Protein AF-A0A1A8FI52-F1 (afdb_monomer_lite)

Radius of gyration: 63.12 Å; chains: 1; bounding box: 153×65×191 Å

InterPro domains:
  IPR060109 CLIP1/2, coiled-coil domain [PF27241] (362-518)

Sequence (552 aa):
QTTVEEQSRIVQLEEELSLRRAETEELQAQLRRADASSQPAGGAAQPETLLLREQLLSAGRELHQESSELKEQHESALASSRQEISSLRAVVEKQNLEISEMKQRVQQATKENVEMMDSWKAKFDSLVSDHQRSLEELKASLSRDPAASQGQEQDAQELRTTLESLKMEHQLEVENLKAKHKIEAAILTKEREDLRARLQEVGDQAAVGSQAWRSEAEAQSSKAALNEASQKLQKAEVRLAEMEKLQTEKDKTTAELQDRLELSEKKMTDYRALQKAQAESQEEIQKLEEKLRVTANQLQAVRSDRYTSRDANMIEDNEISDDKRKLKQNIEETMEKLLKREKEVSTLTSQVEALKSQVGALESKVHAGEKKAEVLAKEKMRVEAELESMTRKSHDASGQLVSISQELLRKERSLNELRVLLLESQRHSRDMEKDLSREVHKAEWKVKEQKLQDDIKTLREKVLLLGRERSSPDHRRYSMLDPSALDSEVTRLRQRLLGTEEALRNALEHNQEVDQLVQAMRKRPDKSQVLGANSANGIHHQESDSTRDEQH

pLDDT: mean 83.19, std 16.87, range [32.09, 97.56]

Foldseek 3Di:
DDDPVVVVVVVVVVVVVVVVVVVVVVVVVVVVVVVVPDDDDDDDCVVVVVVVVVVVVVVVVVVVVVVVVVVVVVVVVVVVVVVVVVVVVVVVVVVVVVVVVVVVVVVVVVVVVVVVVVVVVVVVVVVVVVVVVVVVVVVVVVVDDPPDPDCCVVVVVVVVVVVVVVVVVVVVVVVVVVVVVVVVVVVVVVVVVVVVVVVVVVVVVVVVVVVVVVVVLVVPDDVVSVVVVVVVVVVVVVVVVVVVVVVVVVVVVVVVVVVVVVVVVVVVVVVVVVVVVVVVVVVVVVVVVVVVVVVVVVVVVVVVVVVVDDDDDDDDPPVCVVVVVVVVVVVVVVVVVVVVVVVVVVVVVVVVVVVVVVVVVVVVVVVVVVVVVVVVVVVVVVVVVVVVVVVVVVVVVVVVVVVVVVVVVVVVVVVVVVVVVVVVVVVVVVVVVVVVVVVVVVVVLVVVLVVLVVLLVVLVVVLVVLVVCLVDPVSVVPPPDDNVVSVVVSVVSVVVSVVSVVVSVVSVVVVVVVVVVVVVCVVDPPDDDDDDDDDDDDDDDDDDDDDDDDDD

Structure (mmCIF, N/CA/C/O backbone):
data_AF-A0A1A8FI52-F1
#
_entry.id   AF-A0A1A8FI52-F1
#
loop_
_atom_site.group_PDB
_atom_site.id
_atom_site.type_symbol
_atom_site.label_atom_id
_atom_site.label_alt_id
_atom_site.label_comp_id
_atom_site.label_asym_id
_atom_site.label_entity_id
_atom_site.label_seq_id
_atom_site.pdbx_PDB_ins_code
_atom_site.Cartn_x
_atom_site.Cartn_y
_atom_site.Cartn_z
_atom_site.occupancy
_atom_site.B_iso_or_equiv
_atom_site.auth_seq_id
_atom_site.auth_comp_id
_atom_site.auth_asym_id
_atom_site.auth_atom_id
_atom_site.pdbx_PDB_model_num
ATOM 1 N N . GLN A 1 1 ? 9.631 -21.819 -16.705 1.00 45.16 1 GLN A N 1
ATOM 2 C CA . GLN A 1 1 ? 9.738 -23.248 -17.077 1.00 45.16 1 GLN A CA 1
ATOM 3 C C . GLN A 1 1 ? 8.656 -23.527 -18.103 1.00 45.16 1 GLN A C 1
ATOM 5 O O . GLN A 1 1 ? 7.492 -23.445 -17.737 1.00 45.16 1 GLN A O 1
ATOM 10 N N . THR A 1 2 ? 9.014 -23.748 -19.369 1.00 54.97 2 THR A N 1
ATOM 11 C 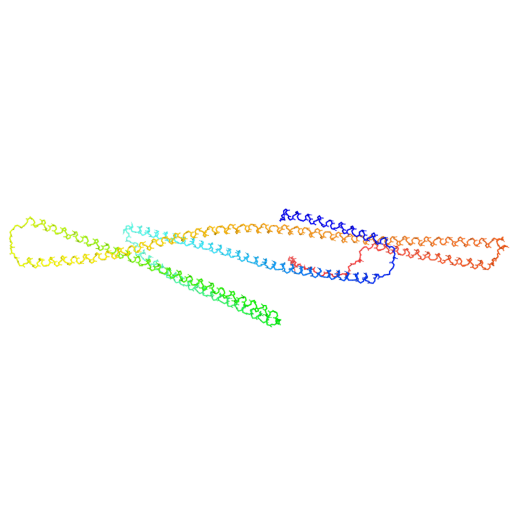CA . THR A 1 2 ? 8.042 -24.202 -20.372 1.00 54.97 2 THR A CA 1
ATOM 12 C C . THR A 1 2 ? 7.746 -25.676 -20.135 1.00 54.97 2 THR A C 1
ATOM 14 O O . THR A 1 2 ? 8.634 -26.440 -19.747 1.00 54.97 2 THR A O 1
ATOM 17 N N . THR A 1 3 ? 6.480 -26.054 -20.256 1.00 70.88 3 THR A N 1
ATOM 18 C CA . THR A 1 3 ? 6.037 -27.426 -19.985 1.00 70.88 3 THR A CA 1
ATOM 19 C C . THR A 1 3 ? 6.633 -28.386 -21.022 1.00 70.88 3 THR A C 1
ATOM 21 O O . THR A 1 3 ? 6.975 -27.982 -22.132 1.00 70.88 3 THR A O 1
ATOM 24 N N . VAL A 1 4 ? 6.790 -29.670 -20.677 1.00 77.12 4 VAL A N 1
ATOM 25 C CA . VAL A 1 4 ? 7.332 -30.695 -21.600 1.00 77.12 4 VAL A CA 1
ATOM 26 C C . VAL A 1 4 ? 6.538 -30.734 -22.918 1.00 77.12 4 VAL A C 1
ATOM 28 O O . VAL A 1 4 ? 7.106 -30.957 -23.984 1.00 77.12 4 VAL A O 1
ATOM 31 N N . GLU A 1 5 ? 5.242 -30.423 -22.858 1.00 75.38 5 GLU A N 1
ATOM 32 C CA . GLU A 1 5 ? 4.359 -30.295 -24.020 1.00 75.38 5 GLU A CA 1
ATOM 33 C C . GLU A 1 5 ? 4.716 -29.094 -24.914 1.00 75.38 5 GLU A C 1
ATOM 35 O O . GLU A 1 5 ? 4.733 -29.220 -26.137 1.00 75.38 5 GLU A O 1
ATOM 40 N N . GLU A 1 6 ? 5.074 -27.945 -24.334 1.00 74.81 6 GLU A N 1
ATOM 41 C CA . GLU A 1 6 ? 5.525 -26.767 -25.089 1.00 74.81 6 GLU A CA 1
ATOM 42 C C . GLU A 1 6 ? 6.878 -27.008 -25.757 1.00 74.81 6 GLU A C 1
ATOM 44 O O . GLU A 1 6 ? 7.073 -26.613 -26.904 1.00 74.81 6 GLU A O 1
ATOM 49 N N . GLN A 1 7 ? 7.797 -27.703 -25.083 1.00 81.12 7 GLN A N 1
ATOM 50 C CA . GLN A 1 7 ? 9.075 -28.092 -25.683 1.00 81.12 7 GLN A CA 1
ATOM 51 C C . GLN A 1 7 ? 8.872 -29.076 -26.841 1.00 81.12 7 GLN A C 1
ATOM 53 O O . GLN A 1 7 ? 9.459 -28.891 -27.905 1.00 81.12 7 GLN A O 1
ATOM 58 N N . SER A 1 8 ? 7.981 -30.061 -26.682 1.00 84.81 8 SER A N 1
ATOM 59 C CA . SER A 1 8 ? 7.629 -30.990 -27.762 1.00 84.81 8 SER A CA 1
ATOM 60 C C . SER A 1 8 ? 6.998 -30.271 -28.957 1.00 84.81 8 SER A C 1
ATOM 62 O O . SER A 1 8 ? 7.269 -30.630 -30.100 1.00 84.81 8 SER A O 1
ATOM 64 N N . ARG A 1 9 ? 6.174 -29.246 -28.713 1.00 89.19 9 ARG A N 1
ATOM 65 C CA . ARG A 1 9 ? 5.540 -28.466 -29.781 1.00 89.19 9 ARG A CA 1
ATOM 66 C C . ARG A 1 9 ? 6.524 -27.548 -30.503 1.00 89.19 9 ARG A C 1
ATOM 68 O O . ARG A 1 9 ? 6.397 -27.367 -31.708 1.00 89.19 9 ARG A O 1
ATOM 75 N N . ILE A 1 10 ? 7.507 -26.995 -29.794 1.00 87.12 10 ILE A N 1
ATOM 76 C CA . ILE A 1 10 ? 8.584 -26.206 -30.409 1.00 87.12 10 ILE A CA 1
ATOM 77 C C . ILE A 1 10 ? 9.415 -27.090 -31.342 1.00 87.12 10 ILE A C 1
ATOM 79 O O . ILE A 1 10 ? 9.614 -26.711 -32.489 1.00 87.12 10 ILE A O 1
ATOM 83 N N . VAL A 1 11 ? 9.804 -28.290 -30.902 1.00 89.94 11 VAL A N 1
ATOM 84 C CA . VAL A 1 11 ? 10.574 -29.231 -31.737 1.00 89.94 11 VAL A CA 1
ATOM 85 C C . VAL A 1 11 ? 9.791 -29.648 -32.987 1.00 89.94 11 VAL A C 1
ATOM 87 O O . VAL A 1 11 ? 10.341 -29.641 -34.083 1.00 89.94 11 VAL A O 1
ATOM 90 N N . GLN A 1 12 ? 8.488 -29.921 -32.863 1.00 89.44 12 GLN A N 1
ATOM 91 C CA . GLN A 1 12 ? 7.631 -30.225 -34.020 1.00 89.44 12 GLN A CA 1
ATOM 92 C C . GLN A 1 12 ? 7.558 -29.060 -35.015 1.00 89.44 12 GLN A C 1
ATOM 94 O O . GLN A 1 12 ? 7.657 -29.265 -36.221 1.00 89.44 12 GLN A O 1
ATOM 99 N N . LEU A 1 13 ? 7.432 -27.825 -34.522 1.00 90.88 13 LEU A N 1
ATOM 100 C CA . LEU A 1 13 ? 7.428 -26.637 -35.377 1.00 90.88 13 LEU A CA 1
ATOM 101 C C . LEU A 1 13 ? 8.795 -26.393 -36.031 1.00 90.88 13 LEU A C 1
ATOM 103 O O . LEU A 1 13 ? 8.855 -25.931 -37.167 1.00 90.88 13 LEU A O 1
ATOM 107 N N . GLU A 1 14 ? 9.895 -26.710 -35.351 1.00 88.38 14 GLU A N 1
ATOM 108 C CA . GLU A 1 14 ? 11.244 -26.639 -35.920 1.00 88.38 14 GLU A CA 1
ATOM 109 C C . GLU A 1 14 ? 11.448 -27.674 -37.037 1.00 88.38 14 GLU A C 1
ATOM 111 O O . GLU A 1 14 ? 11.999 -27.334 -38.089 1.00 88.38 14 GLU A O 1
ATOM 116 N N . GLU A 1 15 ? 10.941 -28.897 -36.861 1.00 92.44 15 GLU A N 1
ATOM 117 C CA . GLU A 1 15 ? 10.934 -29.935 -37.898 1.00 92.44 15 GLU A CA 1
ATOM 118 C C . GLU A 1 15 ? 10.081 -29.516 -39.104 1.00 92.44 15 GLU A C 1
ATOM 120 O O . GLU A 1 15 ? 10.562 -29.555 -40.239 1.00 92.44 15 GLU A O 1
ATOM 125 N N . GLU A 1 16 ? 8.862 -29.016 -38.881 1.00 92.19 16 GLU A N 1
ATOM 126 C CA . GLU A 1 16 ? 7.995 -28.502 -39.949 1.00 92.19 16 GLU A CA 1
ATOM 127 C C . GLU A 1 16 ? 8.641 -27.327 -40.700 1.00 92.19 16 GLU A C 1
ATOM 129 O O . GLU A 1 16 ? 8.614 -27.284 -41.932 1.00 92.19 16 GLU A O 1
ATOM 134 N N . LEU A 1 17 ? 9.283 -26.392 -39.991 1.00 92.31 17 LEU A N 1
ATOM 135 C CA . LEU A 1 17 ? 10.012 -25.284 -40.611 1.00 92.31 17 LEU A CA 1
ATOM 136 C C . LEU A 1 17 ? 11.218 -25.768 -41.421 1.00 92.31 17 LEU A C 1
ATOM 138 O O . LEU A 1 17 ? 11.514 -25.190 -42.468 1.00 92.31 17 LEU A O 1
ATOM 142 N N . SER A 1 18 ? 11.911 -26.814 -40.968 1.00 89.88 18 SER A N 1
ATOM 143 C CA . SER A 1 18 ? 13.028 -27.405 -41.711 1.00 89.88 18 SER A CA 1
ATOM 144 C C . SER A 1 18 ? 12.562 -28.059 -43.016 1.00 89.88 18 SER A C 1
ATOM 146 O O . SER A 1 18 ? 13.169 -27.828 -44.063 1.00 89.88 18 SER A O 1
ATOM 148 N N . LEU A 1 19 ? 11.427 -28.766 -42.985 1.00 90.19 19 LEU A N 1
ATOM 149 C CA . LEU A 1 19 ? 10.806 -29.371 -44.164 1.00 90.19 19 LEU A CA 1
ATOM 150 C C . LEU A 1 19 ? 10.337 -28.302 -45.150 1.00 90.19 19 LEU A C 1
ATOM 152 O O . LEU A 1 19 ? 10.651 -28.379 -46.335 1.00 90.19 19 LEU A O 1
ATOM 156 N N . ARG A 1 20 ? 9.674 -27.246 -44.662 1.00 87.56 20 ARG A N 1
ATOM 157 C CA . ARG A 1 20 ? 9.255 -26.122 -45.511 1.00 87.56 20 ARG A CA 1
ATOM 158 C C . ARG A 1 20 ? 10.441 -25.396 -46.140 1.00 87.56 20 ARG A C 1
ATOM 160 O O . ARG A 1 20 ? 10.350 -24.997 -47.296 1.00 87.56 20 ARG A O 1
ATOM 167 N N . ARG A 1 21 ? 11.565 -25.248 -45.427 1.00 88.88 21 ARG A N 1
ATOM 168 C CA . ARG A 1 21 ? 12.801 -24.696 -46.009 1.00 88.88 21 ARG A CA 1
ATOM 169 C C . ARG A 1 21 ? 13.343 -25.594 -47.120 1.00 88.88 21 ARG A C 1
ATOM 171 O O . ARG A 1 21 ? 13.610 -25.083 -48.205 1.00 88.88 21 ARG A O 1
ATOM 178 N N . ALA A 1 22 ? 13.420 -26.904 -46.894 1.00 86.12 22 ALA A N 1
ATOM 179 C CA . ALA A 1 22 ? 13.872 -27.857 -47.906 1.00 86.12 22 ALA A CA 1
ATOM 180 C C . ALA A 1 22 ? 12.975 -27.846 -49.160 1.00 86.12 22 ALA A C 1
ATOM 182 O O . ALA A 1 22 ? 13.484 -27.762 -50.274 1.00 86.12 22 ALA A O 1
ATOM 183 N N . GLU A 1 23 ? 11.649 -27.819 -48.993 1.00 89.06 23 GLU A N 1
ATOM 184 C CA . GLU A 1 23 ? 10.700 -27.683 -50.107 1.00 89.06 23 GLU A CA 1
ATOM 185 C C . GLU A 1 23 ? 10.898 -26.366 -50.868 1.00 89.06 23 GLU A C 1
ATOM 187 O O . GLU A 1 23 ? 10.884 -26.349 -52.098 1.00 89.06 23 GLU A O 1
ATOM 192 N N . THR A 1 24 ? 11.125 -25.249 -50.167 1.00 85.31 24 THR A N 1
ATOM 193 C CA . THR A 1 24 ? 11.395 -23.969 -50.841 1.00 85.31 24 THR A CA 1
ATOM 194 C C . THR A 1 24 ? 12.722 -23.969 -51.594 1.00 85.31 24 THR A C 1
ATOM 196 O O . THR A 1 24 ? 12.794 -23.402 -52.683 1.00 85.31 24 THR A O 1
ATOM 199 N N . GLU A 1 25 ? 13.760 -24.620 -51.067 1.00 87.81 25 GLU A N 1
ATOM 200 C CA . GLU A 1 25 ? 15.042 -24.783 -51.756 1.00 87.81 25 GLU A CA 1
ATOM 201 C C . GLU A 1 25 ? 14.901 -25.677 -52.992 1.00 87.81 25 GLU A C 1
ATOM 203 O O . GLU A 1 25 ? 15.452 -25.355 -54.049 1.00 87.81 25 GLU A O 1
ATOM 208 N N . GLU A 1 26 ? 14.107 -26.745 -52.904 1.00 85.94 26 GLU A N 1
ATOM 209 C CA . GLU A 1 26 ? 13.814 -27.631 -54.028 1.00 85.94 26 GLU A CA 1
ATOM 210 C C . GLU A 1 26 ? 13.006 -26.916 -55.117 1.00 85.94 26 GLU A C 1
ATOM 212 O O . GLU A 1 26 ? 13.385 -26.957 -56.289 1.00 85.94 26 GLU A O 1
ATOM 217 N N . LEU A 1 27 ? 11.953 -26.181 -54.749 1.00 83.62 27 LEU A N 1
ATOM 218 C CA . LEU A 1 27 ? 11.167 -25.373 -55.686 1.00 83.62 27 LEU A CA 1
ATOM 219 C C . LEU A 1 27 ? 12.018 -24.275 -56.334 1.00 83.62 27 LEU A C 1
ATOM 221 O O . LEU A 1 27 ? 11.924 -24.049 -57.540 1.00 83.62 27 LEU A O 1
ATOM 225 N N . GLN A 1 28 ? 12.911 -23.630 -55.577 1.00 78.88 28 GLN A N 1
ATOM 226 C CA . GLN A 1 28 ? 13.869 -22.677 -56.139 1.00 78.88 28 GLN A CA 1
ATOM 227 C C . GLN A 1 28 ? 14.883 -23.348 -57.076 1.00 78.88 28 GLN A C 1
ATOM 229 O O . GLN A 1 28 ? 15.278 -22.751 -58.079 1.00 78.88 28 GLN A O 1
ATOM 234 N N . ALA A 1 29 ? 15.324 -24.573 -56.787 1.00 77.44 29 ALA A N 1
ATOM 235 C CA . ALA A 1 29 ? 16.213 -25.333 -57.664 1.00 77.44 29 ALA A CA 1
ATOM 236 C C . ALA A 1 29 ? 15.502 -25.780 -58.953 1.00 77.44 29 ALA A C 1
ATOM 238 O O . ALA A 1 29 ? 16.094 -25.722 -60.033 1.00 77.44 29 ALA A O 1
ATOM 239 N N . GLN A 1 30 ? 14.228 -26.171 -58.862 1.00 77.19 30 GLN A N 1
ATOM 240 C CA . GLN A 1 30 ? 13.380 -26.489 -60.011 1.00 77.19 30 GLN A CA 1
ATOM 241 C C . GLN A 1 30 ? 13.134 -25.251 -60.882 1.00 77.19 30 GLN A C 1
ATOM 243 O O . GLN A 1 30 ? 13.257 -25.346 -62.101 1.00 77.19 30 GLN A O 1
ATOM 248 N N . LEU A 1 31 ? 12.897 -24.083 -60.276 1.00 74.12 31 LEU A N 1
ATOM 249 C CA . LEU A 1 31 ? 12.749 -22.815 -60.995 1.00 74.12 31 LEU A CA 1
ATOM 250 C C . LEU A 1 31 ? 14.043 -22.431 -61.732 1.00 74.12 31 LEU A C 1
ATOM 252 O O . LEU A 1 31 ? 14.012 -22.148 -62.925 1.00 74.12 31 LEU A O 1
ATOM 256 N N . ARG A 1 32 ? 15.203 -22.548 -61.069 1.00 73.94 32 ARG A N 1
ATOM 257 C CA . ARG A 1 32 ? 16.519 -22.326 -61.701 1.00 73.94 32 ARG A CA 1
ATOM 258 C C . ARG A 1 32 ? 16.808 -23.313 -62.841 1.00 73.94 32 ARG A C 1
ATOM 260 O O . ARG A 1 32 ? 17.469 -22.947 -63.810 1.00 73.94 32 ARG A O 1
ATOM 267 N N . ARG A 1 33 ? 16.317 -24.559 -62.759 1.00 67.31 33 ARG A N 1
ATOM 268 C CA . ARG A 1 33 ? 16.389 -25.543 -63.859 1.00 67.31 33 ARG A CA 1
ATOM 269 C C . ARG A 1 33 ? 15.451 -25.199 -65.013 1.00 67.31 33 ARG A C 1
ATOM 271 O O . ARG A 1 33 ? 15.848 -25.360 -66.164 1.00 67.31 33 ARG A O 1
ATOM 278 N N . ALA A 1 34 ? 14.239 -24.732 -64.717 1.00 60.81 34 ALA A N 1
ATOM 279 C CA . ALA A 1 34 ? 13.278 -24.293 -65.723 1.00 60.81 34 ALA A CA 1
ATOM 280 C C . ALA A 1 34 ? 13.816 -23.079 -66.504 1.00 60.81 34 ALA A C 1
ATOM 282 O O . ALA A 1 34 ? 13.779 -23.086 -67.738 1.00 60.81 34 ALA A O 1
ATOM 283 N N . ASP A 1 35 ? 14.443 -22.127 -65.806 1.00 55.94 35 ASP A N 1
ATOM 284 C CA . ASP A 1 35 ? 15.126 -20.970 -66.401 1.00 55.94 35 ASP A CA 1
ATOM 285 C C . ASP A 1 35 ? 16.329 -21.375 -67.276 1.00 55.94 35 ASP A C 1
ATOM 287 O O . ASP A 1 35 ? 16.582 -20.754 -68.304 1.00 55.94 35 ASP A O 1
ATOM 291 N N . ALA A 1 36 ? 17.043 -22.456 -66.936 1.00 55.06 36 ALA A N 1
ATOM 292 C CA . ALA A 1 36 ? 18.155 -22.974 -67.744 1.00 55.06 36 ALA A CA 1
ATOM 293 C C . ALA A 1 36 ? 17.711 -23.798 -68.974 1.00 55.06 36 ALA A C 1
ATOM 295 O O . ALA A 1 36 ? 18.506 -24.007 -69.891 1.00 55.06 36 ALA A O 1
ATOM 296 N N . SER A 1 37 ? 16.463 -24.282 -69.002 1.00 49.31 37 SER A N 1
ATOM 297 C CA . SER A 1 37 ? 15.934 -25.165 -70.059 1.00 49.31 37 SER A CA 1
ATOM 298 C C . SER A 1 37 ? 15.102 -24.458 -71.138 1.00 49.31 37 SER A C 1
ATOM 300 O O . SER A 1 37 ? 14.711 -25.093 -72.117 1.00 49.31 37 SER A O 1
ATOM 302 N N . SER A 1 38 ? 14.843 -23.154 -71.004 1.00 45.44 38 SER A N 1
ATOM 303 C CA . SER A 1 38 ? 14.024 -22.399 -71.957 1.00 45.44 38 SER A CA 1
ATOM 304 C C . SER A 1 38 ? 14.880 -21.558 -72.918 1.00 45.44 38 SER A C 1
ATOM 306 O O . SER A 1 38 ? 15.369 -20.481 -72.590 1.00 45.44 38 SER A O 1
ATOM 308 N N . GLN A 1 39 ? 15.045 -22.037 -74.157 1.00 42.47 39 GLN A N 1
ATOM 309 C CA . GLN A 1 39 ? 15.306 -21.143 -75.293 1.00 42.47 39 GLN A CA 1
ATOM 310 C C . GLN A 1 39 ? 14.012 -20.394 -75.679 1.00 42.47 39 GLN A C 1
ATOM 312 O O . GLN A 1 39 ? 12.916 -20.925 -75.480 1.00 42.47 39 GLN A O 1
ATOM 317 N N . PRO A 1 40 ? 14.106 -19.164 -76.223 1.00 49.19 40 PRO A N 1
ATOM 318 C CA . PRO A 1 40 ? 12.978 -18.246 -76.295 1.00 49.19 40 PRO A CA 1
ATOM 319 C C . PRO A 1 40 ? 12.071 -18.573 -77.487 1.00 49.19 40 PRO A C 1
ATOM 321 O O . PRO A 1 40 ? 12.394 -18.270 -78.633 1.00 49.19 40 PRO A O 1
ATOM 324 N N . ALA A 1 41 ? 10.900 -19.147 -77.217 1.00 40.19 41 ALA A N 1
ATOM 325 C CA . ALA A 1 41 ? 9.777 -19.139 -78.150 1.00 40.19 41 ALA A CA 1
ATOM 326 C C . ALA A 1 41 ? 8.889 -17.924 -77.838 1.00 40.19 41 ALA A C 1
ATOM 328 O O . ALA A 1 41 ? 8.350 -17.789 -76.740 1.00 40.19 41 ALA A O 1
ATOM 329 N N . GLY A 1 42 ? 8.807 -16.992 -78.788 1.00 46.56 42 GLY A N 1
ATOM 330 C CA . GLY A 1 42 ? 8.100 -15.725 -78.639 1.00 46.56 42 GLY A CA 1
ATOM 331 C C . GLY A 1 42 ? 6.578 -15.812 -78.791 1.00 46.56 42 GLY A C 1
ATOM 332 O O . GLY A 1 42 ? 6.057 -16.651 -79.518 1.00 46.56 42 GLY A O 1
ATOM 333 N N . GLY A 1 43 ? 5.907 -14.834 -78.169 1.00 51.56 43 GLY A N 1
ATOM 334 C CA . GLY A 1 43 ? 4.794 -14.111 -78.796 1.00 51.56 43 GLY A CA 1
ATOM 335 C C . GLY A 1 43 ? 3.365 -14.557 -78.478 1.00 51.56 43 GLY A C 1
ATOM 336 O O . GLY A 1 43 ? 2.695 -15.048 -79.373 1.00 51.56 43 GLY A O 1
ATOM 337 N N . ALA A 1 44 ? 2.880 -14.302 -77.252 1.00 46.66 44 ALA A N 1
ATOM 338 C CA . ALA A 1 44 ? 1.475 -13.916 -76.978 1.00 46.66 44 ALA A CA 1
ATOM 339 C C . ALA A 1 44 ? 1.226 -13.544 -75.497 1.00 46.66 44 ALA A C 1
ATOM 341 O O . ALA A 1 44 ? 0.429 -12.659 -75.223 1.00 46.66 44 ALA A O 1
ATOM 342 N N . ALA A 1 45 ? 1.940 -14.156 -74.543 1.00 54.22 45 ALA A N 1
ATOM 343 C CA . ALA A 1 45 ? 1.660 -14.010 -73.102 1.00 54.22 45 ALA A CA 1
ATOM 344 C C . ALA A 1 45 ? 2.570 -13.015 -72.341 1.00 54.22 45 ALA A C 1
ATOM 346 O O . ALA A 1 45 ? 2.481 -12.897 -71.120 1.00 54.22 45 ALA A O 1
ATOM 347 N N . GLN A 1 46 ? 3.475 -12.304 -73.026 1.00 60.59 46 GLN A N 1
ATOM 348 C CA . GLN A 1 46 ? 4.468 -11.432 -72.375 1.00 60.59 46 GLN A CA 1
ATOM 349 C C . GLN A 1 46 ? 3.915 -10.175 -71.666 1.00 60.59 46 GLN A C 1
ATOM 351 O O . GLN A 1 46 ? 4.410 -9.869 -70.584 1.00 60.59 46 GLN A O 1
ATOM 356 N N . PRO A 1 47 ? 2.905 -9.441 -72.177 1.00 67.81 47 PRO A N 1
ATOM 357 C CA . PRO A 1 47 ? 2.404 -8.262 -71.463 1.00 67.81 47 PRO A CA 1
ATOM 358 C C . PRO A 1 47 ? 1.611 -8.632 -70.200 1.00 67.81 47 PRO A C 1
ATOM 360 O O . PRO A 1 47 ? 1.755 -7.971 -69.176 1.00 67.81 47 PRO A O 1
ATOM 363 N N . GLU A 1 48 ? 0.837 -9.722 -70.231 1.00 71.88 48 GLU A N 1
ATOM 364 C CA . GLU A 1 48 ? 0.114 -10.228 -69.055 1.00 71.88 48 GLU A CA 1
ATOM 365 C C . GLU A 1 48 ? 1.065 -10.787 -67.995 1.00 71.88 48 GLU A C 1
ATOM 367 O O . GLU A 1 48 ? 0.885 -10.523 -66.811 1.00 71.88 48 GLU A O 1
ATOM 372 N N . THR A 1 49 ? 2.125 -11.497 -68.394 1.00 76.38 49 THR A N 1
ATOM 373 C CA . THR A 1 49 ? 3.144 -11.966 -67.438 1.00 76.38 49 THR A CA 1
ATOM 374 C C . THR A 1 49 ? 3.936 -10.819 -66.812 1.00 76.38 49 THR A C 1
ATOM 376 O O . THR A 1 49 ? 4.289 -10.909 -65.637 1.00 76.38 49 THR A O 1
ATOM 379 N N . LEU A 1 50 ? 4.177 -9.720 -67.536 1.00 81.38 50 LEU A N 1
ATOM 380 C CA . LEU A 1 50 ? 4.779 -8.511 -66.966 1.00 81.38 50 LEU A CA 1
ATOM 381 C C . LEU A 1 50 ? 3.829 -7.790 -65.999 1.00 81.38 50 LEU A C 1
ATOM 383 O O . LEU A 1 50 ? 4.265 -7.434 -64.907 1.00 81.38 50 LEU A O 1
ATOM 387 N N . LEU A 1 51 ? 2.543 -7.646 -66.341 1.00 85.31 51 LEU A N 1
ATOM 388 C CA . LEU A 1 51 ? 1.531 -7.058 -65.452 1.00 85.31 51 LEU A CA 1
ATOM 389 C C . LEU A 1 51 ? 1.320 -7.886 -64.180 1.00 85.31 51 LEU A C 1
ATOM 391 O O . LEU A 1 51 ? 1.296 -7.332 -63.087 1.00 85.31 51 LEU A O 1
ATOM 395 N N . LEU A 1 52 ? 1.229 -9.213 -64.295 1.00 86.06 52 LEU A N 1
ATOM 396 C CA . LEU A 1 52 ? 1.118 -10.110 -63.141 1.00 86.06 52 LEU A CA 1
ATOM 397 C C . LEU A 1 52 ? 2.376 -10.062 -62.266 1.00 86.06 52 LEU A C 1
ATOM 399 O O . LEU A 1 52 ? 2.284 -10.102 -61.040 1.00 86.06 52 LEU A O 1
ATOM 403 N N . ARG A 1 53 ? 3.560 -9.931 -62.877 1.00 82.31 53 ARG A N 1
ATOM 404 C CA . ARG A 1 53 ? 4.817 -9.745 -62.144 1.00 82.31 53 ARG A CA 1
ATOM 405 C C . ARG A 1 53 ? 4.861 -8.400 -61.425 1.00 82.31 53 ARG A C 1
ATOM 407 O O . ARG A 1 53 ? 5.320 -8.346 -60.289 1.00 82.31 53 ARG A O 1
ATOM 414 N N . GLU A 1 54 ? 4.382 -7.334 -62.054 1.00 85.38 54 GLU A N 1
ATOM 415 C CA . GLU A 1 54 ? 4.274 -6.014 -61.433 1.00 85.38 54 GLU A CA 1
ATOM 416 C C . GLU A 1 54 ? 3.260 -6.008 -60.278 1.00 85.38 54 GLU A C 1
ATOM 418 O O . GLU A 1 54 ? 3.579 -5.486 -59.211 1.00 85.38 54 GLU A O 1
ATOM 423 N N . GLN A 1 55 ? 2.111 -6.672 -60.440 1.00 91.25 55 GLN A N 1
ATOM 424 C CA . GLN A 1 55 ? 1.098 -6.856 -59.392 1.00 91.25 55 GLN A CA 1
ATOM 425 C C . GLN A 1 55 ? 1.609 -7.692 -58.212 1.00 91.25 55 GLN A C 1
ATOM 427 O O . GLN A 1 55 ? 1.352 -7.360 -57.058 1.00 91.25 55 GLN A O 1
ATOM 432 N N . LEU A 1 56 ? 2.377 -8.755 -58.463 1.00 89.69 56 LEU A N 1
ATOM 433 C CA . LEU A 1 56 ? 3.020 -9.527 -57.393 1.00 89.69 56 LEU A CA 1
ATOM 434 C C . LEU A 1 56 ? 4.067 -8.697 -56.645 1.00 89.69 56 LEU A C 1
ATOM 436 O O . LEU A 1 56 ? 4.195 -8.814 -55.428 1.00 89.69 56 LEU A O 1
ATOM 440 N N . LEU A 1 57 ? 4.807 -7.838 -57.351 1.00 89.19 57 LEU A N 1
ATOM 441 C CA . LEU A 1 57 ? 5.763 -6.928 -56.724 1.00 89.19 57 LEU A CA 1
ATOM 442 C C . LEU A 1 57 ? 5.067 -5.815 -55.930 1.00 89.19 57 LEU A C 1
ATOM 444 O O . LEU A 1 57 ? 5.582 -5.440 -54.880 1.00 89.19 57 LEU A O 1
ATOM 448 N N . SER A 1 58 ? 3.927 -5.284 -56.388 1.00 87.62 58 SER A N 1
ATOM 449 C CA . SER A 1 58 ? 3.151 -4.301 -55.619 1.00 87.62 58 SER A CA 1
ATOM 450 C C . SER A 1 58 ? 2.523 -4.931 -54.382 1.00 87.62 58 SER A C 1
ATOM 452 O O . SER A 1 58 ? 2.733 -4.408 -53.294 1.00 87.62 58 SER A O 1
ATOM 454 N N . ALA A 1 59 ? 1.896 -6.103 -54.513 1.00 87.69 59 ALA A N 1
ATOM 455 C CA . ALA A 1 59 ? 1.365 -6.857 -53.378 1.00 87.69 59 ALA A CA 1
ATOM 456 C C . ALA A 1 59 ? 2.474 -7.246 -52.382 1.00 87.69 59 ALA A C 1
ATOM 458 O O . ALA A 1 59 ? 2.285 -7.174 -51.173 1.00 87.69 59 ALA A O 1
ATOM 459 N N . GLY A 1 60 ? 3.670 -7.598 -52.869 1.00 87.25 60 GLY A N 1
ATOM 460 C CA . GLY A 1 60 ? 4.833 -7.855 -52.016 1.00 87.25 60 GLY A CA 1
ATOM 461 C C . GLY A 1 60 ? 5.322 -6.612 -51.262 1.00 87.25 60 GLY A C 1
ATOM 462 O O . GLY A 1 60 ? 5.734 -6.726 -50.109 1.00 87.25 60 GLY A O 1
ATOM 463 N N . ARG A 1 61 ? 5.257 -5.423 -51.880 1.00 90.69 61 ARG A N 1
ATOM 464 C CA . ARG A 1 61 ? 5.567 -4.146 -51.213 1.00 90.69 61 ARG A CA 1
ATOM 465 C C . ARG A 1 61 ? 4.509 -3.776 -50.177 1.00 90.69 61 ARG A C 1
ATOM 467 O O . ARG A 1 61 ? 4.887 -3.376 -49.084 1.00 90.69 61 ARG A O 1
ATOM 474 N N . GLU A 1 62 ? 3.230 -3.954 -50.497 1.00 92.56 62 GLU A N 1
ATOM 475 C CA . GLU A 1 62 ? 2.106 -3.711 -49.584 1.00 92.56 62 GLU A CA 1
ATOM 476 C C . GLU A 1 62 ? 2.181 -4.636 -48.366 1.00 92.56 62 GLU A C 1
ATOM 478 O O . GLU A 1 62 ? 2.216 -4.146 -47.246 1.00 92.56 62 GLU A O 1
ATOM 483 N N . LEU A 1 63 ? 2.368 -5.947 -48.554 1.00 92.69 63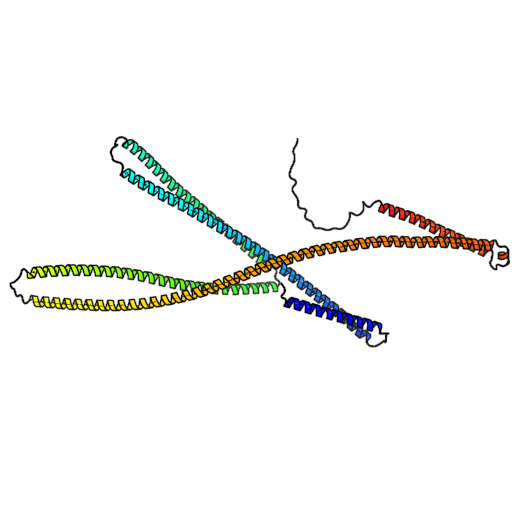 LEU A N 1
ATOM 484 C CA . LEU A 1 63 ? 2.556 -6.891 -47.443 1.00 92.69 63 LEU A CA 1
ATOM 485 C C . LEU A 1 63 ? 3.795 -6.572 -46.596 1.00 92.69 63 LEU A C 1
ATOM 487 O O . LEU A 1 63 ? 3.791 -6.762 -45.379 1.00 92.69 63 LEU A O 1
ATOM 491 N N . HIS A 1 64 ? 4.879 -6.100 -47.218 1.00 88.56 64 HIS A N 1
ATOM 492 C CA . HIS A 1 64 ? 6.066 -5.673 -46.480 1.00 88.56 64 HIS A CA 1
ATOM 493 C C . HIS A 1 64 ? 5.800 -4.408 -45.659 1.00 88.56 64 HIS A C 1
ATOM 495 O O . HIS A 1 64 ? 6.237 -4.323 -44.510 1.00 88.56 64 HIS A O 1
ATOM 501 N N . GLN A 1 65 ? 5.062 -3.455 -46.228 1.00 94.00 65 GLN A N 1
ATOM 502 C CA . GLN A 1 65 ? 4.657 -2.228 -45.560 1.00 94.00 65 GLN A CA 1
ATOM 503 C C . GLN A 1 65 ? 3.690 -2.518 -44.405 1.00 94.00 65 GLN A C 1
ATOM 505 O O . GLN A 1 65 ? 3.973 -2.117 -43.282 1.00 94.00 65 GLN A O 1
ATOM 510 N N . GLU A 1 66 ? 2.643 -3.312 -44.629 1.00 92.75 66 GLU A N 1
ATOM 511 C CA . GLU A 1 66 ? 1.718 -3.778 -43.589 1.00 92.75 66 GLU A CA 1
ATOM 512 C C . GLU A 1 66 ? 2.459 -4.541 -42.482 1.00 92.75 66 GLU A C 1
ATOM 514 O O . GLU A 1 66 ? 2.220 -4.325 -41.295 1.00 92.75 66 GLU A O 1
ATOM 519 N N . SER A 1 67 ? 3.424 -5.397 -42.841 1.00 87.19 67 SER A N 1
ATOM 520 C CA . SER A 1 67 ? 4.262 -6.084 -41.854 1.00 87.19 67 SER A CA 1
ATOM 521 C C . SER A 1 67 ? 5.135 -5.116 -41.051 1.00 87.19 67 SER A C 1
ATOM 523 O O . SER A 1 67 ? 5.371 -5.373 -39.870 1.00 87.19 67 SER A O 1
ATOM 525 N N . SER A 1 68 ? 5.631 -4.038 -41.660 1.00 89.94 68 SER A N 1
ATOM 526 C CA . SER A 1 68 ? 6.401 -2.997 -40.973 1.00 89.94 68 SER A CA 1
ATOM 527 C C . SER A 1 68 ? 5.520 -2.184 -40.025 1.00 89.94 68 SER A C 1
ATOM 529 O O . SER A 1 68 ? 5.890 -1.991 -38.871 1.00 89.94 68 SER A O 1
ATOM 531 N N . GLU A 1 69 ? 4.340 -1.769 -40.481 1.00 94.56 69 GLU A N 1
ATOM 532 C CA . GLU A 1 69 ? 3.371 -1.007 -39.690 1.00 94.56 69 GLU A CA 1
ATOM 533 C C . GLU A 1 69 ? 2.867 -1.825 -38.492 1.00 94.56 69 GLU A C 1
ATOM 535 O O . GLU A 1 69 ? 2.839 -1.325 -37.369 1.00 94.56 69 GLU A O 1
ATOM 540 N N . LEU A 1 70 ? 2.560 -3.114 -38.683 1.00 92.06 70 LEU A N 1
ATOM 541 C CA . LEU A 1 70 ? 2.195 -4.013 -37.582 1.00 92.06 70 LEU A CA 1
ATOM 542 C C . LEU A 1 70 ? 3.341 -4.192 -36.581 1.00 92.06 70 LEU A C 1
ATOM 544 O O . LEU A 1 70 ? 3.104 -4.208 -35.374 1.00 92.06 70 LEU A O 1
ATOM 548 N N . LYS A 1 71 ? 4.590 -4.307 -37.049 1.00 92.44 71 LYS A N 1
ATOM 549 C CA . LYS A 1 71 ? 5.757 -4.382 -36.155 1.00 92.44 71 LYS A CA 1
ATOM 550 C C . LYS A 1 71 ? 5.905 -3.113 -35.324 1.00 92.44 71 LYS A C 1
ATOM 552 O O . LYS A 1 71 ? 6.058 -3.220 -34.114 1.00 92.44 71 LYS A O 1
ATOM 557 N N . GLU A 1 72 ? 5.791 -1.940 -35.936 1.00 94.62 72 GLU A N 1
ATOM 558 C CA . GLU A 1 72 ? 5.869 -0.654 -35.235 1.00 94.62 72 GLU A CA 1
ATOM 559 C C . GLU A 1 72 ? 4.717 -0.476 -34.227 1.00 94.62 72 GLU A C 1
ATOM 561 O O . GLU A 1 72 ? 4.924 -0.034 -33.093 1.00 94.62 72 GLU A O 1
ATOM 566 N N . GLN A 1 73 ? 3.501 -0.905 -34.580 1.00 93.69 73 GLN A N 1
ATOM 567 C CA . GLN A 1 73 ? 2.360 -0.931 -33.658 1.00 93.69 73 GLN A CA 1
ATOM 568 C C . GLN A 1 73 ? 2.600 -1.874 -32.470 1.00 93.69 73 GLN A C 1
ATOM 570 O O . GLN A 1 73 ? 2.322 -1.518 -31.325 1.00 93.69 73 GLN A O 1
ATOM 575 N N . HIS A 1 74 ? 3.158 -3.062 -32.705 1.00 88.12 74 HIS A N 1
ATOM 576 C CA . HIS A 1 74 ? 3.511 -3.980 -31.624 1.00 88.12 74 HIS A CA 1
ATOM 577 C C . HIS A 1 74 ? 4.655 -3.442 -30.754 1.00 88.12 74 HIS A C 1
ATOM 579 O O . HIS A 1 74 ? 4.593 -3.560 -29.532 1.00 88.12 74 HIS A O 1
ATOM 585 N N . GLU A 1 75 ? 5.676 -2.824 -31.345 1.00 93.25 75 GLU A N 1
ATOM 586 C CA . GLU A 1 75 ? 6.796 -2.223 -30.614 1.00 93.25 75 GLU A CA 1
ATOM 587 C C . GLU A 1 75 ? 6.350 -1.035 -29.755 1.00 93.25 75 GLU A C 1
ATOM 589 O O . GLU A 1 75 ? 6.726 -0.952 -28.584 1.00 93.25 75 GLU A O 1
ATOM 594 N N . SER A 1 76 ? 5.491 -0.161 -30.286 1.00 92.19 76 SER A N 1
ATOM 595 C CA . SER A 1 76 ? 4.916 0.958 -29.529 1.00 92.19 76 SER A CA 1
ATOM 596 C C . SER A 1 76 ? 3.996 0.485 -28.397 1.00 92.19 76 SER A C 1
ATOM 598 O O . SER A 1 76 ? 4.115 0.986 -27.278 1.00 92.19 76 SER A O 1
ATOM 600 N N . ALA A 1 77 ? 3.162 -0.537 -28.624 1.00 90.75 77 ALA A N 1
ATOM 601 C CA . ALA A 1 77 ? 2.338 -1.149 -27.577 1.00 90.75 77 ALA A CA 1
ATOM 602 C C . ALA A 1 77 ? 3.180 -1.847 -26.489 1.00 90.75 77 ALA A C 1
ATOM 604 O O . ALA A 1 77 ? 2.862 -1.787 -25.298 1.00 90.75 77 ALA A O 1
ATOM 605 N N . LEU A 1 78 ? 4.290 -2.491 -26.866 1.00 88.31 78 LEU A N 1
ATOM 606 C CA . LEU A 1 78 ? 5.242 -3.053 -25.906 1.00 88.31 78 LEU A CA 1
ATOM 607 C C . LEU A 1 78 ? 5.948 -1.953 -25.106 1.00 88.31 78 LEU A C 1
ATOM 609 O O . LEU A 1 78 ? 6.165 -2.121 -23.906 1.00 88.31 78 LEU A O 1
ATOM 613 N N . ALA A 1 79 ? 6.295 -0.830 -25.738 1.00 93.94 79 ALA A N 1
ATOM 614 C CA . ALA A 1 79 ? 6.899 0.312 -25.061 1.00 93.94 79 ALA A CA 1
ATOM 615 C C . ALA A 1 79 ? 5.934 0.954 -24.051 1.00 93.94 79 ALA A C 1
ATOM 617 O O . ALA A 1 79 ? 6.329 1.184 -22.906 1.00 93.94 79 ALA A O 1
ATOM 618 N N . SER A 1 80 ? 4.664 1.158 -24.420 1.00 90.81 80 SER A N 1
ATOM 619 C CA . SER A 1 80 ? 3.652 1.703 -23.507 1.00 90.81 80 SER A CA 1
ATOM 620 C C . SER A 1 80 ? 3.364 0.756 -22.341 1.00 90.81 80 SER A C 1
ATOM 622 O O . SER A 1 80 ? 3.321 1.194 -21.193 1.00 90.81 80 SER A O 1
ATOM 624 N N . SER A 1 81 ? 3.265 -0.555 -22.594 1.00 85.06 81 SER A N 1
ATOM 625 C CA . SER A 1 81 ? 3.097 -1.556 -21.533 1.00 85.06 81 SER A CA 1
ATOM 626 C C . SER A 1 81 ? 4.307 -1.606 -20.593 1.00 85.06 81 SER A C 1
ATOM 628 O O . SER A 1 81 ? 4.148 -1.669 -19.375 1.00 85.06 81 SER A O 1
ATOM 630 N N . ARG A 1 82 ? 5.538 -1.502 -21.117 1.00 90.69 82 ARG A N 1
ATOM 631 C CA . ARG A 1 82 ? 6.752 -1.395 -20.286 1.00 90.69 82 ARG A CA 1
ATOM 632 C C . ARG A 1 82 ? 6.737 -0.140 -19.416 1.00 90.69 82 ARG A C 1
ATOM 634 O O . ARG A 1 82 ? 7.120 -0.219 -18.248 1.00 90.69 82 ARG A O 1
ATOM 641 N N . GLN A 1 83 ? 6.288 0.989 -19.960 1.00 95.88 83 GLN A N 1
ATOM 642 C CA . GLN A 1 83 ? 6.150 2.233 -19.208 1.00 95.88 83 GLN A CA 1
ATOM 643 C C . GLN A 1 83 ? 5.107 2.095 -18.091 1.00 95.88 83 GLN A C 1
ATOM 645 O O . GLN A 1 83 ? 5.390 2.467 -16.954 1.00 95.88 83 GLN A O 1
ATOM 650 N N . GLU A 1 84 ? 3.951 1.494 -18.368 1.00 92.25 84 GLU A N 1
ATOM 651 C CA . GLU A 1 84 ? 2.913 1.227 -17.365 1.00 92.25 84 GLU A CA 1
ATOM 652 C C . GLU A 1 84 ? 3.403 0.270 -16.267 1.00 92.25 84 GLU A C 1
ATOM 654 O O . GLU A 1 84 ? 3.223 0.525 -15.080 1.00 92.25 84 GLU A O 1
ATOM 659 N N . ILE A 1 85 ? 4.125 -0.793 -16.630 1.00 91.62 85 ILE A N 1
ATOM 660 C CA . ILE A 1 85 ? 4.748 -1.690 -15.648 1.00 91.62 85 ILE A CA 1
ATOM 661 C C . ILE A 1 85 ? 5.755 -0.923 -14.779 1.00 91.62 85 ILE A C 1
ATOM 663 O O . ILE A 1 85 ? 5.821 -1.153 -13.573 1.00 91.62 85 ILE A O 1
ATOM 667 N N . SER A 1 86 ? 6.539 -0.009 -15.360 1.00 93.88 86 SER A N 1
ATOM 668 C CA . SER A 1 86 ? 7.499 0.798 -14.598 1.00 93.88 86 SER A CA 1
ATOM 669 C C . SER A 1 86 ? 6.820 1.780 -13.637 1.00 93.88 86 SER A C 1
ATOM 671 O O . SER A 1 86 ? 7.270 1.920 -12.500 1.00 93.88 86 SER A O 1
ATOM 673 N N . SER A 1 87 ? 5.704 2.399 -14.040 1.00 95.19 87 SER A N 1
ATOM 674 C CA . SER A 1 87 ? 4.953 3.312 -13.175 1.00 95.19 87 SER A CA 1
ATOM 675 C C . SER A 1 87 ? 4.254 2.559 -12.042 1.00 95.19 87 SER A C 1
ATOM 677 O O . SER A 1 87 ? 4.331 2.985 -10.890 1.00 95.19 87 SER A O 1
ATOM 679 N N . LEU A 1 88 ? 3.660 1.396 -12.327 1.00 92.56 88 LEU A N 1
ATOM 680 C CA . LEU A 1 88 ? 3.067 0.528 -11.310 1.00 92.56 88 LEU A CA 1
ATOM 681 C C . LEU A 1 88 ? 4.117 0.025 -10.313 1.00 92.56 88 LEU A C 1
ATOM 683 O O . LEU A 1 88 ? 3.856 0.024 -9.112 1.00 92.56 88 LEU A O 1
ATOM 687 N N . ARG A 1 89 ? 5.322 -0.338 -10.774 1.00 94.25 89 ARG A N 1
ATOM 688 C CA . ARG A 1 89 ? 6.439 -0.697 -9.881 1.00 94.25 89 ARG A CA 1
ATOM 689 C C . ARG A 1 89 ? 6.816 0.450 -8.948 1.00 94.25 89 ARG A C 1
ATOM 691 O O . ARG A 1 89 ? 6.914 0.218 -7.749 1.00 94.25 89 ARG A O 1
ATOM 698 N N . ALA A 1 90 ? 6.941 1.672 -9.465 1.00 95.06 90 ALA A N 1
ATOM 699 C CA . ALA A 1 90 ? 7.250 2.841 -8.641 1.00 95.06 90 ALA A CA 1
ATOM 700 C C . ALA A 1 90 ? 6.166 3.111 -7.578 1.00 95.06 90 ALA A C 1
ATOM 702 O O . ALA A 1 90 ? 6.478 3.439 -6.433 1.00 95.06 90 ALA A O 1
ATOM 703 N N . VAL A 1 91 ? 4.885 2.927 -7.923 1.00 94.62 91 VAL A N 1
ATOM 704 C CA . VAL A 1 91 ? 3.775 3.045 -6.959 1.00 94.62 91 VAL A CA 1
ATOM 705 C C . VAL A 1 91 ? 3.851 1.956 -5.887 1.00 94.62 91 VAL A C 1
ATOM 707 O O . VAL A 1 91 ? 3.702 2.263 -4.705 1.00 94.62 91 VAL A O 1
ATOM 710 N N . VAL A 1 92 ? 4.122 0.706 -6.270 1.00 91.44 92 VAL A N 1
ATOM 711 C CA . VAL A 1 92 ? 4.276 -0.411 -5.323 1.00 91.44 92 VAL A CA 1
ATOM 712 C C . VAL A 1 92 ? 5.467 -0.184 -4.388 1.00 91.44 92 VAL A C 1
ATOM 714 O O . VAL A 1 92 ? 5.348 -0.400 -3.184 1.00 91.44 92 VAL A O 1
ATOM 717 N N . GLU A 1 93 ? 6.604 0.289 -4.900 1.00 95.38 93 GLU A N 1
ATOM 718 C CA . GLU A 1 93 ? 7.772 0.647 -4.086 1.00 95.38 93 GLU A CA 1
ATOM 719 C C . GLU A 1 93 ? 7.440 1.753 -3.079 1.00 95.38 93 GLU A C 1
ATOM 721 O O . GLU A 1 93 ? 7.732 1.608 -1.891 1.00 95.38 93 GLU A O 1
ATOM 726 N N . LYS A 1 94 ? 6.741 2.809 -3.515 1.00 96.75 94 LYS A N 1
ATOM 727 C CA . LYS A 1 94 ? 6.280 3.885 -2.628 1.00 96.75 94 LYS A CA 1
ATOM 728 C C . LYS A 1 94 ? 5.348 3.365 -1.529 1.00 96.75 94 LYS A C 1
ATOM 730 O O . LYS A 1 94 ? 5.555 3.672 -0.358 1.00 96.75 94 LYS A O 1
ATOM 735 N N . GLN A 1 95 ? 4.362 2.541 -1.880 1.00 93.81 95 GLN A N 1
ATOM 736 C CA . GLN A 1 95 ? 3.445 1.943 -0.905 1.00 93.81 95 GLN A CA 1
ATOM 737 C C . GLN A 1 95 ? 4.178 1.029 0.085 1.00 93.81 95 GLN A C 1
ATOM 739 O O . GLN A 1 95 ? 3.868 1.033 1.273 1.00 93.81 95 GLN A O 1
ATOM 744 N N . ASN A 1 96 ? 5.184 0.277 -0.366 1.00 91.12 96 ASN A N 1
ATOM 745 C CA . ASN A 1 96 ? 5.999 -0.557 0.517 1.00 91.12 96 ASN A CA 1
ATOM 746 C C . ASN A 1 96 ? 6.829 0.270 1.510 1.00 91.12 96 ASN A C 1
ATOM 748 O O . ASN A 1 96 ? 6.970 -0.138 2.668 1.00 91.12 96 ASN A O 1
ATOM 752 N N . LEU A 1 97 ? 7.348 1.427 1.088 1.00 96.81 97 LEU A N 1
ATOM 753 C CA . LEU A 1 97 ? 8.020 2.372 1.983 1.00 96.81 97 LEU A CA 1
ATOM 754 C C . LEU A 1 97 ? 7.040 2.925 3.025 1.00 96.81 97 LEU A C 1
ATOM 756 O O . LEU A 1 97 ? 7.309 2.815 4.218 1.00 96.81 97 LEU A O 1
ATOM 760 N N . GLU A 1 98 ? 5.866 3.399 2.601 1.00 95.62 98 GLU A N 1
ATOM 761 C CA . GLU A 1 98 ? 4.819 3.895 3.509 1.00 95.62 98 GLU A CA 1
ATOM 762 C C . GLU A 1 98 ? 4.375 2.820 4.518 1.00 95.62 98 GLU A C 1
ATOM 764 O O . GLU A 1 98 ? 4.261 3.093 5.713 1.00 95.62 98 GLU A O 1
ATOM 769 N N . ILE A 1 99 ? 4.190 1.570 4.076 1.00 92.81 99 ILE A N 1
ATOM 770 C CA . ILE A 1 99 ? 3.875 0.436 4.959 1.00 92.81 99 ILE A CA 1
ATOM 771 C C . ILE A 1 99 ? 5.000 0.201 5.973 1.00 92.81 99 ILE A C 1
ATOM 773 O O . ILE A 1 99 ? 4.725 -0.064 7.146 1.00 92.81 99 ILE A O 1
ATOM 777 N N . SER A 1 100 ? 6.259 0.277 5.544 1.00 94.12 100 SER A N 1
ATOM 778 C CA . SER A 1 100 ? 7.418 0.065 6.419 1.00 94.12 100 SER A CA 1
ATOM 779 C C . SER A 1 100 ? 7.539 1.172 7.468 1.00 94.12 100 SER A C 1
ATOM 781 O O . SER A 1 100 ? 7.718 0.878 8.650 1.00 94.12 100 SER A O 1
ATOM 783 N N . GLU A 1 101 ? 7.334 2.428 7.073 1.00 96.56 101 GLU A N 1
ATOM 784 C CA . GLU A 1 101 ? 7.292 3.562 7.997 1.00 96.56 101 GLU A CA 1
ATOM 785 C C . GLU A 1 101 ? 6.132 3.460 8.993 1.00 96.56 101 GLU A C 1
ATOM 787 O O . GLU A 1 101 ? 6.318 3.689 10.189 1.00 96.56 101 GLU A O 1
ATOM 792 N N . MET A 1 102 ? 4.932 3.094 8.527 1.00 95.56 102 MET A N 1
ATOM 793 C CA . MET A 1 102 ? 3.773 2.888 9.399 1.00 95.56 102 MET A CA 1
ATOM 794 C C . MET A 1 102 ? 4.034 1.769 10.410 1.00 95.56 102 MET A C 1
ATOM 796 O O . MET A 1 102 ? 3.725 1.928 11.591 1.00 95.56 102 MET A O 1
ATOM 800 N N . LYS A 1 103 ? 4.654 0.660 9.986 1.00 94.69 103 LYS A N 1
ATOM 801 C CA . LYS A 1 103 ? 5.065 -0.425 10.891 1.00 94.69 103 LYS A CA 1
ATOM 802 C C . LYS A 1 103 ? 6.052 0.065 11.946 1.00 94.69 103 LYS A C 1
ATOM 804 O O . LYS A 1 103 ? 5.863 -0.240 13.121 1.00 94.69 103 LYS A O 1
ATOM 809 N N . GLN A 1 104 ? 7.058 0.846 11.554 1.00 96.25 104 GLN A N 1
ATOM 810 C CA . GLN A 1 104 ? 8.027 1.408 12.493 1.00 96.25 104 GLN A CA 1
ATOM 811 C C . GLN A 1 104 ? 7.357 2.359 13.494 1.00 96.25 104 GLN A C 1
ATOM 813 O O . GLN A 1 104 ? 7.623 2.270 14.690 1.00 96.25 104 GLN A O 1
ATOM 818 N N . ARG A 1 105 ? 6.434 3.218 13.039 1.00 96.25 105 ARG A N 1
ATOM 819 C CA . ARG A 1 105 ? 5.665 4.114 13.920 1.00 96.25 105 ARG A CA 1
ATOM 820 C C . ARG A 1 105 ? 4.798 3.345 14.915 1.00 96.25 105 ARG A C 1
ATOM 822 O O . ARG A 1 105 ? 4.772 3.695 16.089 1.00 96.25 105 ARG A O 1
ATOM 829 N N . VAL A 1 106 ? 4.141 2.268 14.481 1.00 93.75 106 VAL A N 1
ATOM 830 C CA . VAL A 1 106 ? 3.359 1.396 15.376 1.00 93.75 106 VAL A CA 1
ATOM 831 C C . VAL A 1 106 ? 4.259 0.701 16.398 1.00 93.75 106 VAL A C 1
ATOM 833 O O . VAL A 1 106 ? 3.915 0.655 17.578 1.00 93.75 106 VAL A O 1
ATOM 836 N N . GLN A 1 107 ? 5.421 0.189 15.984 1.00 95.19 107 GLN A N 1
ATOM 837 C CA . GLN A 1 107 ? 6.391 -0.420 16.901 1.00 95.19 107 GLN A CA 1
ATOM 838 C C . GLN A 1 107 ? 6.902 0.586 17.936 1.00 95.19 107 GLN A C 1
ATOM 840 O O . GLN A 1 107 ? 6.948 0.262 19.121 1.00 95.19 107 GLN A O 1
ATOM 845 N N . GLN A 1 108 ? 7.217 1.810 17.510 1.00 96.25 108 GLN A N 1
ATOM 846 C CA . GLN A 1 108 ? 7.656 2.882 18.398 1.00 96.25 108 GLN A CA 1
ATOM 847 C C . GLN A 1 108 ? 6.562 3.265 19.405 1.00 96.25 108 GLN A C 1
ATOM 849 O O . GLN A 1 108 ? 6.819 3.257 20.604 1.00 96.25 108 GLN A O 1
ATOM 854 N N . ALA A 1 109 ? 5.324 3.480 18.951 1.00 93.25 109 ALA A N 1
ATOM 855 C CA . ALA A 1 109 ? 4.195 3.775 19.837 1.00 93.25 109 ALA A CA 1
ATOM 856 C C . ALA A 1 109 ? 3.899 2.622 20.815 1.00 93.25 109 ALA A C 1
ATOM 858 O O . ALA A 1 109 ? 3.537 2.843 21.968 1.00 93.25 109 ALA A O 1
ATOM 859 N N . THR A 1 110 ? 4.078 1.371 20.377 1.00 91.75 110 THR A N 1
ATOM 860 C CA . THR A 1 110 ? 3.932 0.197 21.251 1.00 91.75 110 THR A CA 1
ATOM 861 C C . THR A 1 110 ? 5.012 0.185 22.330 1.00 91.75 110 THR A C 1
ATOM 863 O O . THR A 1 110 ? 4.705 -0.059 23.494 1.00 91.75 110 THR A O 1
ATOM 866 N N . LYS A 1 111 ? 6.262 0.485 21.962 1.00 96.75 111 LYS A N 1
ATOM 867 C CA . LYS A 1 111 ? 7.384 0.584 22.899 1.00 96.75 111 LYS A CA 1
ATOM 868 C C . LYS A 1 111 ? 7.155 1.693 23.930 1.00 96.75 111 LYS A C 1
ATOM 870 O O . LYS A 1 111 ? 7.252 1.426 25.121 1.00 96.75 111 LYS A O 1
ATOM 875 N N . GLU A 1 112 ? 6.771 2.886 23.486 1.00 96.25 112 GLU A N 1
ATOM 876 C CA . GLU A 1 112 ? 6.463 4.020 24.368 1.00 96.25 112 GLU A CA 1
ATOM 877 C C . GLU A 1 112 ? 5.294 3.708 25.313 1.00 96.25 112 GLU A C 1
ATOM 879 O O . GLU A 1 112 ? 5.370 4.006 26.500 1.00 96.25 112 GLU A O 1
ATOM 884 N N . ASN A 1 113 ? 4.240 3.036 24.837 1.00 92.50 113 ASN A N 1
ATOM 885 C CA . ASN A 1 113 ? 3.135 2.597 25.696 1.00 92.50 113 ASN A CA 1
ATOM 886 C C . ASN A 1 113 ? 3.587 1.606 26.776 1.00 92.50 113 ASN A C 1
ATOM 888 O O . ASN A 1 113 ? 3.124 1.691 27.914 1.00 92.50 113 ASN A O 1
ATOM 892 N N . VAL A 1 114 ? 4.477 0.668 26.439 1.00 94.75 114 VAL A N 1
ATOM 893 C CA . VAL A 1 114 ? 5.046 -0.276 27.414 1.00 94.75 114 VAL A CA 1
ATOM 894 C C . VAL A 1 114 ? 5.893 0.467 28.446 1.00 94.75 114 VAL A C 1
ATOM 896 O O . VAL A 1 114 ? 5.671 0.289 29.640 1.00 94.75 114 VAL A O 1
ATOM 899 N N . GLU A 1 115 ? 6.788 1.352 28.006 1.00 96.44 115 GLU A N 1
ATOM 900 C CA . GLU A 1 115 ? 7.627 2.172 28.892 1.00 96.44 115 GLU A CA 1
ATOM 901 C C . GLU A 1 115 ? 6.779 3.059 29.814 1.00 96.44 115 GLU A C 1
ATOM 903 O O . GLU A 1 115 ? 7.028 3.145 31.019 1.00 96.44 115 GLU A O 1
ATOM 908 N N . MET A 1 116 ? 5.714 3.659 29.277 1.00 96.75 116 MET A N 1
ATOM 909 C CA . MET A 1 116 ? 4.742 4.411 30.060 1.00 96.75 116 MET A CA 1
ATOM 910 C C . MET A 1 116 ? 4.065 3.517 31.096 1.00 96.75 116 MET A C 1
ATOM 912 O O . MET A 1 116 ? 4.049 3.882 32.272 1.00 96.75 116 MET A O 1
ATOM 916 N N . MET A 1 117 ? 3.548 2.345 30.716 1.00 91.69 117 MET A N 1
ATOM 917 C CA . MET A 1 117 ? 2.944 1.412 31.673 1.00 91.69 117 MET A CA 1
ATOM 918 C C . MET A 1 117 ? 3.918 0.997 32.775 1.00 91.69 117 MET A C 1
ATOM 920 O O . MET A 1 117 ? 3.518 0.950 33.935 1.00 91.69 117 MET A O 1
ATOM 924 N N . ASP A 1 118 ? 5.179 0.730 32.450 1.00 95.88 118 ASP A N 1
ATOM 925 C CA . ASP A 1 118 ? 6.184 0.355 33.444 1.00 95.88 118 ASP A CA 1
ATOM 926 C C . ASP A 1 118 ? 6.519 1.521 34.383 1.00 95.88 118 ASP A C 1
ATOM 928 O O . ASP A 1 118 ? 6.639 1.321 35.592 1.00 95.88 118 ASP A O 1
ATOM 932 N N . SER A 1 119 ? 6.541 2.758 33.874 1.00 96.94 119 SER A N 1
ATOM 933 C CA . SER A 1 119 ? 6.663 3.952 34.719 1.00 96.94 119 SER A CA 1
ATOM 934 C C . SER A 1 119 ? 5.471 4.117 35.673 1.00 96.94 119 SER A C 1
ATOM 936 O O . SER A 1 119 ? 5.648 4.476 36.838 1.00 96.94 119 SER A O 1
ATOM 938 N N . TRP A 1 120 ? 4.251 3.818 35.212 1.00 96.50 120 TRP A N 1
ATOM 939 C CA . TRP A 1 120 ? 3.050 3.859 36.043 1.00 96.50 120 TRP A CA 1
ATOM 940 C C . TRP A 1 120 ? 3.052 2.751 37.090 1.00 96.50 120 TRP A C 1
ATOM 942 O O . TRP A 1 120 ? 2.744 3.031 38.246 1.00 96.50 120 TRP A O 1
ATOM 952 N N . LYS A 1 121 ? 3.455 1.527 36.729 1.00 97.50 121 LYS A N 1
ATOM 953 C CA . LYS A 1 121 ? 3.645 0.432 37.692 1.00 97.50 121 LYS A CA 1
ATOM 954 C C . LYS A 1 121 ? 4.641 0.828 38.775 1.00 97.50 121 LYS A C 1
ATOM 956 O O . LYS A 1 121 ? 4.296 0.755 39.944 1.00 97.50 121 LYS A O 1
ATOM 961 N N . ALA A 1 122 ? 5.804 1.366 38.402 1.00 95.50 122 ALA A N 1
ATOM 962 C CA . ALA A 1 122 ? 6.803 1.822 39.366 1.00 95.50 122 ALA A CA 1
ATOM 963 C C . ALA A 1 122 ? 6.259 2.911 40.312 1.00 95.50 122 ALA A C 1
ATOM 965 O O . ALA A 1 122 ? 6.527 2.882 41.512 1.00 95.50 122 ALA A O 1
ATOM 966 N N . LYS A 1 123 ? 5.450 3.852 39.800 1.00 97.56 123 LYS A N 1
ATOM 967 C CA . LYS A 1 123 ? 4.769 4.858 40.636 1.00 97.56 123 LYS A CA 1
ATOM 968 C C . LYS A 1 123 ? 3.763 4.226 41.599 1.00 97.56 123 LYS A C 1
ATOM 970 O O . LYS A 1 123 ? 3.721 4.623 42.760 1.00 97.56 123 LYS A O 1
ATOM 975 N N . PHE A 1 124 ? 2.966 3.260 41.141 1.00 94.94 124 PHE A N 1
ATOM 976 C CA . PHE A 1 124 ? 2.034 2.536 42.007 1.00 94.94 124 PHE A CA 1
ATOM 977 C C . PHE A 1 124 ? 2.769 1.721 43.072 1.00 94.94 124 PHE A C 1
ATOM 979 O O . PHE A 1 124 ? 2.393 1.793 44.237 1.00 94.94 124 PHE A O 1
ATOM 986 N N . ASP A 1 125 ? 3.844 1.025 42.709 1.00 95.94 125 ASP A N 1
ATOM 987 C CA . ASP A 1 125 ? 4.653 0.239 43.642 1.00 95.94 125 ASP A CA 1
ATOM 988 C C . ASP A 1 125 ? 5.318 1.130 44.702 1.00 95.94 125 ASP A C 1
ATOM 990 O O . ASP A 1 125 ? 5.327 0.784 45.886 1.00 95.94 125 ASP A O 1
ATOM 994 N N . SER A 1 126 ? 5.808 2.314 44.308 1.00 95.31 126 SER A N 1
ATOM 995 C CA . SER A 1 126 ? 6.305 3.326 45.250 1.00 95.31 126 SER A CA 1
ATOM 996 C C . SER A 1 126 ? 5.199 3.799 46.186 1.00 95.31 126 SER A C 1
ATOM 998 O O . SER A 1 126 ? 5.393 3.794 47.395 1.00 95.31 126 SER A O 1
ATOM 1000 N N . LEU A 1 127 ? 4.021 4.143 45.657 1.00 96.50 127 LEU A N 1
ATOM 1001 C CA . LEU A 1 127 ? 2.896 4.618 46.464 1.00 96.50 127 LEU A CA 1
ATOM 1002 C C . LEU A 1 127 ? 2.419 3.554 47.462 1.00 96.50 127 LEU A C 1
ATOM 1004 O O . LEU A 1 127 ? 2.133 3.870 48.616 1.00 96.50 127 LEU A O 1
ATOM 1008 N N . VAL A 1 128 ? 2.354 2.292 47.035 1.00 94.38 128 VAL A N 1
ATOM 1009 C CA . VAL A 1 128 ? 2.029 1.154 47.904 1.00 94.38 128 VAL A CA 1
ATOM 1010 C C . VAL A 1 128 ? 3.090 1.003 48.992 1.00 94.38 128 VAL A C 1
ATOM 1012 O O . VAL A 1 128 ? 2.740 0.864 50.163 1.00 94.38 128 VAL A O 1
ATOM 1015 N N . SER A 1 129 ? 4.373 1.089 48.633 1.00 92.81 129 SER A N 1
ATOM 1016 C CA . SER A 1 129 ? 5.488 1.006 49.585 1.00 92.81 129 SER A CA 1
ATOM 1017 C C . SER A 1 129 ? 5.481 2.159 50.594 1.00 92.81 129 SER A C 1
ATOM 1019 O O . SER A 1 129 ? 5.712 1.944 51.782 1.00 92.81 129 SER A O 1
ATOM 1021 N N . ASP A 1 130 ? 5.174 3.375 50.148 1.00 93.00 130 ASP A N 1
ATOM 1022 C CA . ASP A 1 130 ? 5.081 4.563 50.998 1.00 93.00 130 ASP A CA 1
ATOM 1023 C C . ASP A 1 130 ? 3.877 4.478 51.939 1.00 93.00 130 ASP A C 1
ATOM 1025 O O . ASP A 1 130 ? 3.996 4.763 53.131 1.00 93.00 130 ASP A O 1
ATOM 1029 N N . HIS A 1 131 ? 2.730 4.004 51.443 1.00 94.38 131 HIS A N 1
ATOM 1030 C CA . HIS A 1 131 ? 1.556 3.763 52.274 1.00 94.38 131 HIS A CA 1
ATOM 1031 C C . HIS A 1 131 ? 1.825 2.684 53.332 1.00 94.38 131 HIS A C 1
ATOM 1033 O O . HIS A 1 131 ? 1.520 2.886 54.509 1.00 94.38 131 HIS A O 1
ATOM 1039 N N . GLN A 1 132 ? 2.458 1.575 52.942 1.00 93.69 132 GLN A N 1
ATOM 1040 C CA . GLN A 1 132 ? 2.888 0.509 53.847 1.00 93.69 132 GLN A CA 1
ATOM 1041 C C . GLN A 1 132 ? 3.806 1.063 54.949 1.00 93.69 132 GLN A C 1
ATOM 1043 O O . GLN A 1 132 ? 3.558 0.824 56.132 1.00 93.69 132 GLN A O 1
ATOM 1048 N N . ARG A 1 133 ? 4.806 1.870 54.570 1.00 91.06 133 ARG A N 1
ATOM 1049 C CA . ARG A 1 133 ? 5.728 2.521 55.509 1.00 91.06 133 ARG A CA 1
ATOM 1050 C C . ARG A 1 133 ? 4.991 3.449 56.473 1.00 91.06 133 ARG A C 1
ATOM 1052 O O . ARG A 1 133 ? 5.196 3.352 57.677 1.00 91.06 133 ARG A O 1
ATOM 1059 N N . SER A 1 134 ? 4.067 4.272 55.975 1.00 91.12 134 SER A N 1
ATOM 1060 C CA . SER A 1 134 ? 3.263 5.171 56.817 1.00 91.12 134 SER A CA 1
ATOM 1061 C C . SER A 1 134 ? 2.401 4.413 57.836 1.00 91.12 134 SER A C 1
ATOM 1063 O O . SER A 1 134 ? 2.271 4.829 58.986 1.00 91.12 134 SER A O 1
ATOM 1065 N N . LEU A 1 135 ? 1.850 3.257 57.452 1.00 88.00 135 LEU A N 1
ATOM 1066 C CA . LEU A 1 135 ? 1.090 2.395 58.356 1.00 88.00 135 LEU A CA 1
ATOM 1067 C C . LEU A 1 135 ? 1.983 1.763 59.425 1.00 88.00 135 LEU A C 1
ATOM 1069 O O . LEU A 1 135 ? 1.558 1.626 60.571 1.00 88.00 135 LEU A O 1
ATOM 1073 N N . GLU A 1 136 ? 3.200 1.359 59.069 1.00 89.50 136 GLU A N 1
ATOM 1074 C CA . GLU A 1 136 ? 4.185 0.822 60.011 1.00 89.50 136 GLU A CA 1
ATOM 1075 C C . GLU A 1 136 ? 4.676 1.895 60.991 1.00 89.50 136 GLU A C 1
ATOM 1077 O O . GLU A 1 136 ? 4.736 1.635 62.192 1.00 89.50 136 GLU A O 1
ATOM 1082 N N . GLU A 1 137 ? 4.920 3.118 60.521 1.00 88.44 137 GLU A N 1
ATOM 1083 C CA . GLU A 1 137 ? 5.268 4.272 61.358 1.00 88.44 137 GLU A CA 1
ATOM 1084 C C . GLU A 1 137 ? 4.133 4.650 62.318 1.00 88.44 137 GLU A C 1
ATOM 1086 O O . GLU A 1 137 ? 4.378 4.878 63.507 1.00 88.44 137 GLU A O 1
ATOM 1091 N N . LEU A 1 138 ? 2.880 4.656 61.849 1.00 84.50 138 LEU A N 1
ATOM 1092 C CA . LEU A 1 138 ? 1.701 4.887 62.692 1.00 84.50 138 LEU A CA 1
ATOM 1093 C C . LEU A 1 138 ? 1.528 3.791 63.750 1.00 84.50 138 LEU A C 1
ATOM 1095 O O . LEU A 1 138 ? 1.230 4.080 64.908 1.00 84.50 138 LEU A O 1
ATOM 1099 N N . LYS A 1 139 ? 1.764 2.524 63.390 1.00 86.19 139 LYS A N 1
ATOM 1100 C CA . LYS A 1 139 ? 1.765 1.412 64.354 1.00 86.19 139 LYS A CA 1
ATOM 1101 C C . LYS A 1 139 ? 2.884 1.564 65.383 1.00 86.19 139 LYS A C 1
ATOM 1103 O O . LYS A 1 139 ? 2.639 1.381 66.573 1.00 86.19 139 LYS A O 1
ATOM 1108 N N . ALA A 1 140 ? 4.093 1.919 64.950 1.00 78.69 140 ALA A N 1
ATOM 1109 C CA . ALA A 1 140 ? 5.240 2.117 65.831 1.00 78.69 140 ALA A CA 1
ATOM 1110 C C . ALA A 1 140 ? 5.031 3.298 66.792 1.00 78.69 140 ALA A C 1
ATOM 1112 O O . ALA A 1 140 ? 5.377 3.204 67.968 1.00 78.69 140 ALA A O 1
ATOM 1113 N N . SER A 1 141 ? 4.413 4.383 66.322 1.00 78.06 141 SER A N 1
ATOM 1114 C CA . SER A 1 141 ? 4.083 5.550 67.149 1.00 78.06 141 SER A CA 1
ATOM 1115 C C . SER A 1 141 ? 2.943 5.278 68.131 1.00 78.06 141 SER A C 1
ATOM 1117 O O . SER A 1 141 ? 3.044 5.706 69.277 1.00 78.06 141 SER A O 1
ATOM 1119 N N . LEU A 1 142 ? 1.930 4.482 67.764 1.00 72.50 142 LEU A N 1
ATOM 1120 C CA . LEU A 1 142 ? 0.931 3.984 68.725 1.00 72.50 142 LEU A CA 1
ATOM 1121 C C . LEU A 1 142 ? 1.531 3.057 69.795 1.00 72.50 142 LEU A C 1
ATOM 1123 O O . LEU A 1 142 ? 0.964 2.917 70.874 1.00 72.50 142 LEU A O 1
ATOM 1127 N N . SER A 1 143 ? 2.658 2.414 69.489 1.00 71.88 143 SER A N 1
ATOM 1128 C CA . SER A 1 143 ? 3.345 1.475 70.382 1.00 71.88 143 SER A CA 1
ATOM 1129 C C . SER A 1 143 ? 4.362 2.155 71.311 1.00 71.88 143 SER A C 1
ATOM 1131 O O . SER A 1 143 ? 5.011 1.471 72.102 1.00 71.88 143 SER A O 1
ATOM 1133 N N . ARG A 1 144 ? 4.548 3.480 71.211 1.00 62.38 144 ARG A N 1
ATOM 1134 C CA . ARG A 1 144 ? 5.532 4.239 71.996 1.00 62.38 144 ARG A CA 1
ATOM 1135 C C . ARG A 1 144 ? 4.875 4.824 73.253 1.00 62.38 144 ARG A C 1
ATOM 1137 O O . ARG A 1 144 ? 3.961 5.636 73.152 1.00 62.38 144 ARG A O 1
ATOM 1144 N N . ASP A 1 145 ? 5.358 4.413 74.427 1.00 44.22 145 ASP A N 1
ATOM 1145 C CA . ASP A 1 145 ? 4.816 4.818 75.734 1.00 44.22 145 ASP A CA 1
ATOM 1146 C C . ASP A 1 145 ? 4.908 6.342 76.005 1.00 44.22 145 ASP A C 1
ATOM 1148 O O . ASP A 1 145 ? 5.871 6.985 75.576 1.00 44.22 145 ASP A O 1
ATOM 1152 N N . PRO A 1 146 ? 3.977 6.942 76.783 1.00 52.75 146 PRO A N 1
ATOM 1153 C CA . PRO A 1 146 ? 3.798 8.398 76.889 1.00 52.75 146 PRO A CA 1
ATOM 1154 C C . PRO A 1 146 ? 4.768 9.118 77.848 1.00 52.75 146 PRO A C 1
ATOM 1156 O O . PRO A 1 146 ? 4.516 10.254 78.249 1.00 52.75 146 PRO A O 1
ATOM 1159 N N . ALA A 1 147 ? 5.861 8.485 78.272 1.00 46.47 147 ALA A N 1
ATOM 1160 C CA . ALA A 1 147 ? 6.688 8.972 79.378 1.00 46.47 147 ALA A CA 1
ATOM 1161 C C . ALA A 1 147 ? 7.976 9.680 78.910 1.00 46.47 147 ALA A C 1
ATOM 1163 O O . ALA A 1 147 ? 9.071 9.169 79.124 1.00 46.47 147 ALA A O 1
ATOM 1164 N N . ALA A 1 148 ? 7.867 10.858 78.283 1.00 48.03 148 ALA A N 1
ATOM 1165 C CA . ALA A 1 148 ? 8.999 11.788 78.105 1.00 48.03 148 ALA A CA 1
ATOM 1166 C C . ALA A 1 148 ? 8.529 13.226 77.792 1.00 48.03 148 ALA A C 1
ATOM 1168 O O . ALA A 1 148 ? 8.799 13.792 76.735 1.00 48.03 148 ALA A O 1
ATOM 1169 N N . SER A 1 149 ? 7.793 13.832 78.719 1.00 51.00 149 SER A N 1
ATOM 1170 C CA . SER A 1 149 ? 7.252 15.191 78.611 1.00 51.00 149 SER A CA 1
ATOM 1171 C C . SER A 1 149 ? 8.245 16.242 79.128 1.00 51.00 149 SER A C 1
ATOM 1173 O O . SER A 1 149 ? 8.097 16.727 80.248 1.00 51.00 149 SER A O 1
ATOM 1175 N N . GLN A 1 150 ? 9.271 16.572 78.332 1.00 50.91 150 GLN A N 1
ATOM 1176 C CA . GLN A 1 150 ? 10.065 17.808 78.512 1.00 50.91 150 GLN A CA 1
ATOM 1177 C C . GLN A 1 150 ? 10.725 18.356 77.223 1.00 50.91 150 GLN A C 1
ATOM 1179 O O . GLN A 1 150 ? 11.099 19.521 77.209 1.00 50.91 150 GLN A O 1
ATOM 1184 N N . GLY A 1 151 ? 10.793 17.588 76.123 1.00 54.16 151 GLY A N 1
ATOM 1185 C CA . GLY A 1 151 ? 11.143 18.089 74.770 1.00 54.16 151 GLY A CA 1
ATOM 1186 C C . GLY A 1 151 ? 9.933 18.461 73.893 1.00 54.16 151 GLY A C 1
ATOM 1187 O O . GLY A 1 151 ? 10.071 19.045 72.823 1.00 54.16 151 GLY A O 1
ATOM 1188 N N . GLN A 1 152 ? 8.726 18.170 74.386 1.00 54.06 152 GLN A N 1
ATOM 1189 C CA . GLN A 1 152 ? 7.469 18.180 73.633 1.00 54.06 152 GLN A CA 1
ATOM 1190 C C . GLN A 1 152 ? 7.076 19.548 73.050 1.00 54.06 152 GLN A C 1
ATOM 1192 O O . GLN A 1 152 ? 6.301 19.594 72.103 1.00 54.06 152 GLN A O 1
ATOM 1197 N N . GLU A 1 153 ? 7.585 20.654 73.595 1.00 51.25 153 GLU A N 1
ATOM 1198 C CA . GLU A 1 153 ? 7.242 22.012 73.151 1.00 51.25 153 GLU A CA 1
ATOM 1199 C C . GLU A 1 153 ? 8.128 22.503 71.991 1.00 51.25 153 GLU A C 1
ATOM 1201 O O . GLU A 1 153 ? 7.620 23.156 71.080 1.00 51.25 153 GLU A O 1
ATOM 1206 N N . GLN A 1 154 ? 9.416 22.124 71.960 1.00 55.81 154 GLN A N 1
ATOM 1207 C CA . GLN A 1 154 ? 10.295 22.355 70.802 1.00 55.81 154 GLN A CA 1
ATOM 1208 C C . GLN A 1 154 ? 9.935 21.412 69.652 1.00 55.81 154 GLN A C 1
ATOM 1210 O O . GLN A 1 154 ? 9.720 21.882 68.537 1.00 55.81 154 GLN A O 1
ATOM 1215 N N . ASP A 1 155 ? 9.723 20.126 69.946 1.00 62.84 155 ASP A N 1
ATOM 1216 C CA . ASP A 1 155 ? 9.286 19.145 68.949 1.00 62.84 155 ASP A CA 1
ATOM 1217 C C . ASP A 1 155 ? 7.914 19.520 68.363 1.00 62.84 155 ASP A C 1
ATOM 1219 O O . ASP A 1 155 ? 7.700 19.417 67.159 1.00 62.84 155 ASP A O 1
ATOM 1223 N N . ALA A 1 156 ? 6.974 20.027 69.172 1.00 67.25 156 ALA A N 1
ATOM 1224 C CA . ALA A 1 156 ? 5.684 20.492 68.659 1.00 67.25 156 ALA A CA 1
ATOM 1225 C C . ALA A 1 156 ? 5.804 21.755 67.795 1.00 67.25 156 ALA A C 1
ATOM 1227 O O . ALA A 1 156 ? 5.004 21.923 66.874 1.00 67.25 156 ALA A O 1
ATOM 1228 N N . GLN A 1 157 ? 6.757 22.648 68.074 1.00 75.00 157 GLN A N 1
ATOM 1229 C CA . GLN A 1 157 ? 6.989 23.840 67.259 1.00 75.00 157 GLN A CA 1
ATOM 1230 C C . GLN A 1 157 ? 7.681 23.482 65.933 1.00 75.00 157 GLN A C 1
ATOM 1232 O O . GLN A 1 157 ? 7.272 23.985 64.890 1.00 75.00 157 GLN A O 1
ATOM 1237 N N . GLU A 1 158 ? 8.655 22.572 65.944 1.00 75.56 158 GLU A N 1
ATOM 1238 C CA . GLU A 1 158 ? 9.319 22.048 64.740 1.00 75.56 158 GLU A CA 1
ATOM 1239 C C . GLU A 1 158 ? 8.371 21.200 63.876 1.00 75.56 158 GLU A C 1
ATOM 1241 O O . GLU A 1 158 ? 8.352 21.310 62.648 1.00 75.56 158 GLU A O 1
ATOM 1246 N N . LEU A 1 159 ? 7.489 20.412 64.496 1.00 78.44 159 LEU A N 1
ATOM 1247 C CA . LEU A 1 159 ? 6.422 19.705 63.785 1.00 78.44 159 LEU A CA 1
ATOM 1248 C C . LEU A 1 159 ? 5.403 20.674 63.172 1.00 78.44 159 LEU A C 1
ATOM 1250 O O . LEU A 1 159 ? 4.871 20.406 62.099 1.00 78.44 159 LEU A O 1
ATOM 1254 N N . ARG A 1 160 ? 5.137 21.823 63.807 1.00 77.31 160 ARG A N 1
ATOM 1255 C CA . ARG A 1 160 ? 4.272 22.864 63.225 1.00 77.31 160 ARG A CA 1
ATOM 1256 C C . ARG A 1 160 ? 4.931 23.542 62.030 1.00 77.31 160 ARG A C 1
ATOM 1258 O O . ARG A 1 160 ? 4.264 23.693 61.013 1.00 77.31 160 ARG A O 1
ATOM 1265 N N . THR A 1 161 ? 6.212 23.904 62.113 1.00 83.81 161 THR A N 1
ATOM 1266 C CA . THR A 1 161 ? 6.917 24.549 60.992 1.00 83.81 161 THR A CA 1
ATOM 1267 C C . THR A 1 161 ? 7.099 23.602 59.809 1.00 83.81 161 THR A C 1
ATOM 1269 O O . THR A 1 161 ? 6.900 24.021 58.672 1.00 83.81 161 THR A O 1
ATOM 1272 N N . THR A 1 162 ? 7.394 22.322 60.051 1.00 83.81 162 THR A N 1
ATOM 1273 C CA . THR A 1 162 ? 7.466 21.297 58.992 1.00 83.81 162 THR A CA 1
ATOM 1274 C C . THR A 1 162 ? 6.097 20.987 58.389 1.00 83.81 162 THR A C 1
ATOM 1276 O O . THR A 1 162 ? 5.974 20.820 57.178 1.00 83.81 162 THR A O 1
ATOM 1279 N N . LEU A 1 163 ? 5.032 20.973 59.192 1.00 82.12 163 LEU A N 1
ATOM 1280 C CA . LEU A 1 163 ? 3.669 20.801 58.689 1.00 82.12 163 LEU A CA 1
ATOM 1281 C C . LEU A 1 163 ? 3.200 22.018 57.878 1.00 82.12 163 LEU A C 1
ATOM 1283 O O . LEU A 1 163 ? 2.509 21.859 56.872 1.00 82.12 163 LEU A O 1
ATOM 1287 N N . GLU A 1 164 ? 3.577 23.232 58.277 1.00 86.31 164 GLU A N 1
ATOM 1288 C CA . GLU A 1 164 ? 3.334 24.450 57.500 1.00 86.31 164 GLU A CA 1
ATOM 1289 C C . GLU A 1 164 ? 4.162 24.484 56.210 1.00 86.31 164 GLU A C 1
ATOM 1291 O O . GLU A 1 164 ? 3.612 24.817 55.159 1.00 86.31 164 GLU A O 1
ATOM 1296 N N . SER A 1 165 ? 5.434 24.067 56.236 1.00 87.69 165 SER A N 1
ATOM 1297 C CA . SER A 1 165 ? 6.256 23.977 55.023 1.00 87.69 165 SER A CA 1
ATOM 1298 C C . SER A 1 165 ? 5.707 22.936 54.051 1.00 87.69 165 SER A C 1
ATOM 1300 O O . SER A 1 165 ? 5.589 23.227 52.865 1.00 87.69 165 SER A O 1
ATOM 1302 N N . LEU A 1 166 ? 5.283 21.770 54.548 1.00 87.69 166 LEU A N 1
ATOM 1303 C CA . LEU A 1 166 ? 4.689 20.711 53.732 1.00 87.69 166 LEU A CA 1
ATOM 1304 C C . LEU A 1 166 ? 3.340 21.141 53.136 1.00 87.69 166 LEU A C 1
ATOM 1306 O O . LEU A 1 166 ? 3.035 20.826 51.988 1.00 87.69 166 LEU A O 1
ATOM 1310 N N . LYS A 1 167 ? 2.532 21.912 53.878 1.00 91.50 167 LYS A N 1
ATOM 1311 C CA . LYS A 1 167 ? 1.303 22.521 53.342 1.00 91.50 167 LYS A CA 1
ATOM 1312 C C . LYS A 1 167 ? 1.599 23.519 52.226 1.00 91.50 167 LYS A C 1
ATOM 1314 O O . LYS A 1 167 ? 0.900 23.509 51.215 1.00 91.50 167 LYS A O 1
ATOM 1319 N N . MET A 1 168 ? 2.611 24.369 52.397 1.00 92.38 168 MET A N 1
ATOM 1320 C CA . MET A 1 168 ? 3.022 25.326 51.366 1.00 92.38 168 MET A CA 1
ATOM 1321 C C . MET A 1 168 ? 3.585 24.614 50.132 1.00 92.38 168 MET A C 1
ATOM 1323 O O . MET A 1 168 ? 3.243 24.984 49.013 1.00 92.38 168 MET A O 1
ATOM 1327 N N . GLU A 1 169 ? 4.383 23.564 50.321 1.00 87.50 169 GLU A N 1
ATOM 1328 C CA . GLU A 1 169 ? 4.914 22.734 49.239 1.00 87.50 169 GLU A CA 1
ATOM 1329 C C . GLU A 1 169 ? 3.794 22.027 48.470 1.00 87.50 169 GLU A C 1
ATOM 1331 O O . GLU A 1 169 ? 3.726 22.138 47.249 1.00 87.50 169 GLU A O 1
ATOM 1336 N N . HIS A 1 170 ? 2.842 21.399 49.169 1.00 91.69 170 HIS A N 1
ATOM 1337 C CA . HIS A 1 170 ? 1.665 20.804 48.537 1.00 91.69 170 HIS A CA 1
ATOM 1338 C C . HIS A 1 170 ? 0.850 21.844 47.756 1.00 91.69 170 HIS A C 1
ATOM 1340 O O . HIS A 1 170 ? 0.421 21.584 46.632 1.00 91.69 170 HIS A O 1
ATOM 1346 N N . GLN A 1 171 ? 0.664 23.041 48.318 1.00 92.44 171 GLN A N 1
ATOM 1347 C CA . GLN A 1 171 ? -0.047 24.124 47.644 1.00 92.44 171 GLN A CA 1
ATOM 1348 C C . GLN A 1 171 ? 0.677 24.579 46.368 1.00 92.44 171 GLN A C 1
ATOM 1350 O O . GLN A 1 171 ? 0.028 24.801 45.344 1.00 92.44 171 GLN A O 1
ATOM 1355 N N . LEU A 1 172 ? 2.006 24.696 46.407 1.00 93.19 172 LEU A N 1
ATOM 1356 C CA . LEU A 1 172 ? 2.815 25.024 45.234 1.00 93.19 172 LEU A CA 1
ATOM 1357 C C . LEU A 1 172 ? 2.782 23.904 44.193 1.00 93.19 172 LEU A C 1
ATOM 1359 O O . LEU A 1 172 ? 2.665 24.205 43.008 1.00 93.19 172 LEU A O 1
ATOM 1363 N N . GLU A 1 173 ? 2.813 22.637 44.605 1.00 93.88 173 GLU A N 1
ATOM 1364 C CA . GLU A 1 173 ? 2.721 21.496 43.689 1.00 93.88 173 GLU A CA 1
ATOM 1365 C C . GLU A 1 173 ? 1.352 21.444 43.000 1.00 93.88 173 GLU A C 1
ATOM 1367 O O . GLU A 1 173 ? 1.267 21.243 41.790 1.00 93.88 173 GLU A O 1
ATOM 1372 N N . VAL A 1 174 ? 0.268 21.729 43.727 1.00 90.62 174 VAL A N 1
ATOM 1373 C CA . VAL A 1 174 ? -1.076 21.845 43.141 1.00 90.62 174 VAL A CA 1
ATOM 1374 C C . VAL A 1 174 ? -1.135 22.975 42.109 1.00 90.62 174 VAL A C 1
ATOM 1376 O O . VAL A 1 174 ? -1.685 22.784 41.022 1.00 90.62 174 VAL A O 1
ATOM 1379 N N . GLU A 1 175 ? -0.567 24.147 42.401 1.00 94.25 175 GLU A N 1
ATOM 1380 C CA . GLU A 1 175 ? -0.514 25.249 41.430 1.00 94.25 175 GLU A CA 1
ATOM 1381 C C . GLU A 1 175 ? 0.415 24.940 40.242 1.00 94.25 175 GLU A C 1
ATOM 1383 O O . GLU A 1 175 ? 0.093 25.288 39.104 1.00 94.25 175 GLU A O 1
ATOM 1388 N N . ASN A 1 176 ? 1.511 24.209 40.461 1.00 93.31 176 ASN A N 1
ATOM 1389 C CA . ASN A 1 176 ? 2.418 23.740 39.413 1.00 93.31 176 ASN A CA 1
ATOM 1390 C C . ASN A 1 176 ? 1.710 22.757 38.471 1.00 93.31 176 ASN A C 1
ATOM 1392 O O . ASN A 1 176 ? 1.727 22.941 37.254 1.00 93.31 176 ASN A O 1
ATOM 1396 N N . LEU A 1 177 ? 0.992 21.774 39.018 1.00 92.31 177 LEU A N 1
ATOM 1397 C CA . LEU A 1 177 ? 0.179 20.840 38.240 1.00 92.31 177 LEU A CA 1
ATOM 1398 C C . LEU A 1 177 ? -0.930 21.561 37.467 1.00 92.31 177 LEU A C 1
ATOM 1400 O O . LEU A 1 177 ? -1.174 21.239 36.305 1.00 92.31 177 LEU A O 1
ATOM 1404 N N . LYS A 1 178 ? -1.584 22.573 38.049 1.00 94.31 178 LYS A N 1
ATOM 1405 C CA . LYS A 1 178 ? -2.554 23.406 37.313 1.00 94.31 178 LYS A CA 1
ATOM 1406 C C . LYS A 1 178 ? -1.895 24.177 36.168 1.00 94.31 178 LYS A C 1
ATOM 1408 O O . LYS A 1 178 ? -2.484 24.274 35.093 1.00 94.31 178 LYS A O 1
ATOM 1413 N N . ALA A 1 179 ? -0.702 24.734 36.378 1.00 94.81 179 ALA A N 1
ATOM 1414 C CA . ALA A 1 179 ? 0.039 25.448 35.341 1.00 94.81 179 ALA A CA 1
ATOM 1415 C C . ALA A 1 179 ? 0.478 24.508 34.208 1.00 94.81 179 ALA A C 1
ATOM 1417 O O . ALA A 1 179 ? 0.261 24.834 33.042 1.00 94.81 179 ALA A O 1
ATOM 1418 N N . LYS A 1 180 ? 0.996 23.317 34.540 1.00 94.81 180 LYS A N 1
ATOM 1419 C CA . LYS A 1 180 ? 1.343 22.265 33.571 1.00 94.81 180 LYS A CA 1
ATOM 1420 C C . LYS A 1 180 ? 0.144 21.876 32.712 1.00 94.81 180 LYS A C 1
ATOM 1422 O O . LYS A 1 180 ? 0.226 21.992 31.495 1.00 94.81 180 LYS A O 1
ATOM 1427 N N . HIS A 1 181 ? -1.000 21.562 33.325 1.00 93.88 181 HIS A N 1
ATOM 1428 C CA . HIS A 1 181 ? -2.218 21.240 32.574 1.00 93.88 181 HIS A CA 1
ATOM 1429 C C . HIS A 1 181 ? -2.681 22.391 31.667 1.00 93.88 181 HIS A C 1
ATOM 1431 O O . HIS A 1 181 ? -3.129 22.148 30.550 1.00 93.88 181 HIS A O 1
ATOM 1437 N N . LYS A 1 182 ? -2.572 23.654 32.108 1.00 97.38 182 LYS A N 1
ATOM 1438 C CA . LYS A 1 182 ? -2.903 24.815 31.261 1.00 97.38 182 LYS A CA 1
ATOM 1439 C C . LYS A 1 182 ? -1.971 24.933 30.052 1.00 97.38 182 LYS A C 1
ATOM 1441 O O . LYS A 1 182 ? -2.442 25.261 28.966 1.00 97.38 182 LYS A O 1
ATOM 1446 N N . ILE A 1 183 ? -0.676 24.674 30.233 1.00 95.31 183 ILE A N 1
ATOM 1447 C CA . ILE A 1 183 ? 0.315 24.699 29.149 1.00 95.31 183 ILE A CA 1
ATOM 1448 C C . ILE A 1 183 ? 0.064 23.548 28.172 1.00 95.31 183 ILE A C 1
ATOM 1450 O O . ILE A 1 183 ? -0.009 23.785 26.971 1.00 95.31 183 ILE A O 1
ATOM 1454 N N . GLU A 1 184 ? -0.133 22.328 28.670 1.00 94.75 184 GLU A N 1
ATOM 1455 C CA . GLU A 1 184 ? -0.451 21.157 27.842 1.00 94.75 184 GLU A CA 1
ATOM 1456 C C . GLU A 1 184 ? -1.739 21.370 27.041 1.00 94.75 184 GLU A C 1
ATOM 1458 O O . GLU A 1 184 ? -1.764 21.138 25.834 1.00 94.75 184 GLU A O 1
ATOM 1463 N N . ALA A 1 185 ? -2.788 21.906 27.673 1.00 96.00 185 ALA A N 1
ATOM 1464 C CA . ALA A 1 185 ? -4.019 22.264 26.979 1.00 96.00 185 ALA A CA 1
ATOM 1465 C C . ALA A 1 185 ? -3.769 23.295 25.864 1.00 96.00 185 ALA A C 1
ATOM 1467 O O . ALA A 1 185 ? -4.297 23.130 24.766 1.00 96.00 185 ALA A O 1
ATOM 1468 N N . ALA A 1 186 ? -2.943 24.318 26.113 1.00 96.38 186 ALA A N 1
ATOM 1469 C CA . ALA A 1 186 ? -2.591 25.328 25.114 1.00 96.38 186 ALA A CA 1
ATOM 1470 C C . ALA A 1 186 ? -1.796 24.739 23.930 1.00 96.38 186 ALA A C 1
ATOM 1472 O O . ALA A 1 186 ? -2.054 25.088 22.774 1.00 96.38 186 ALA A O 1
ATOM 1473 N N . ILE A 1 187 ? -0.868 23.816 24.200 1.00 95.81 187 ILE A N 1
ATOM 1474 C CA . ILE A 1 187 ? -0.100 23.107 23.167 1.00 95.81 187 ILE A CA 1
ATOM 1475 C C . ILE A 1 187 ? -1.040 22.268 22.300 1.00 95.81 187 ILE A C 1
ATOM 1477 O O . ILE A 1 187 ? -1.063 22.454 21.086 1.00 95.81 187 ILE A O 1
ATOM 1481 N N . LEU A 1 188 ? -1.891 21.440 22.912 1.00 94.81 188 LEU A N 1
ATOM 1482 C CA . LEU A 1 188 ? -2.851 20.606 22.182 1.00 94.81 188 LEU A CA 1
ATOM 1483 C C . LEU A 1 188 ? -3.827 21.445 21.347 1.00 94.81 188 LEU A C 1
ATOM 1485 O O . LEU A 1 188 ? -4.190 21.064 20.231 1.00 94.81 188 LEU A O 1
ATOM 1489 N N . THR A 1 189 ? -4.259 22.608 21.851 1.00 95.56 189 THR A N 1
ATOM 1490 C CA . THR A 1 189 ? -5.094 23.516 21.054 1.00 95.56 189 THR A CA 1
ATOM 1491 C C . THR A 1 189 ? -4.358 24.065 19.841 1.00 95.56 189 THR A C 1
ATOM 1493 O O . THR A 1 189 ? -4.949 24.087 18.761 1.00 95.56 189 THR A O 1
ATOM 1496 N N . LYS A 1 190 ? -3.082 24.434 19.994 1.00 96.94 190 LYS A N 1
ATOM 1497 C CA . LYS A 1 190 ? -2.256 24.955 18.905 1.00 96.94 190 LYS A CA 1
ATOM 1498 C C . LYS A 1 190 ? -1.961 23.880 17.860 1.00 96.94 190 LYS A C 1
ATOM 1500 O O . LYS A 1 190 ? -2.157 24.122 16.678 1.00 96.94 190 LYS A O 1
ATOM 1505 N N . GLU A 1 191 ? -1.586 22.675 18.277 1.00 95.56 191 GLU A N 1
ATOM 1506 C CA . GLU A 1 191 ? -1.349 21.551 17.362 1.00 95.56 191 GLU A CA 1
ATOM 1507 C C . GLU A 1 191 ? -2.595 21.228 16.533 1.00 95.56 191 GLU A C 1
ATOM 1509 O O . GLU A 1 191 ? -2.521 21.018 15.323 1.00 95.56 191 GLU A O 1
ATOM 1514 N N . ARG A 1 192 ? -3.774 21.254 17.162 1.00 94.94 192 ARG A N 1
ATOM 1515 C CA . ARG A 1 192 ? -5.047 21.076 16.459 1.00 94.94 192 ARG A CA 1
ATOM 1516 C C . ARG A 1 192 ? -5.311 22.194 15.446 1.00 94.94 192 ARG A C 1
ATOM 1518 O O . ARG A 1 192 ? -5.883 21.924 14.393 1.00 94.94 192 ARG A O 1
ATOM 1525 N N . GLU A 1 193 ? -4.955 23.435 15.759 1.00 96.56 193 GLU A N 1
ATOM 1526 C CA . GLU A 1 193 ? -5.080 24.573 14.839 1.00 96.56 193 GLU A CA 1
ATOM 1527 C C . GLU A 1 193 ? -4.096 24.469 13.669 1.00 96.56 193 GLU A C 1
ATOM 1529 O O . GLU A 1 193 ? -4.516 24.611 12.522 1.00 96.56 193 GLU A O 1
ATOM 1534 N N . ASP A 1 194 ? -2.842 24.100 13.927 1.00 96.25 194 ASP A N 1
ATOM 1535 C CA . ASP A 1 194 ? -1.820 23.877 12.899 1.00 96.25 194 ASP A CA 1
ATOM 1536 C C . ASP A 1 194 ? -2.215 22.729 11.953 1.00 96.25 194 ASP A C 1
ATOM 1538 O O . ASP A 1 194 ? -2.076 22.837 10.732 1.00 96.25 194 ASP A O 1
ATOM 1542 N N . LEU A 1 195 ? -2.768 21.635 12.490 1.00 95.12 195 LEU A N 1
ATOM 1543 C CA . LEU A 1 195 ? -3.291 20.527 11.685 1.00 95.12 195 LEU A CA 1
ATOM 1544 C C . LEU A 1 195 ? -4.490 20.953 10.830 1.00 95.12 195 LEU A C 1
ATOM 1546 O O . LEU A 1 195 ? -4.574 20.564 9.665 1.00 95.12 195 LEU A O 1
ATOM 1550 N N . ARG A 1 196 ? -5.401 21.773 11.369 1.00 96.50 196 ARG A N 1
ATOM 1551 C CA . ARG A 1 196 ? -6.516 22.337 10.588 1.00 96.50 196 ARG A CA 1
ATOM 1552 C C . ARG A 1 196 ? -6.014 23.244 9.467 1.00 96.50 196 ARG A C 1
ATOM 1554 O O . ARG A 1 196 ? -6.515 23.126 8.354 1.00 96.50 196 ARG A O 1
ATOM 1561 N N . ALA A 1 197 ? -5.021 24.090 9.735 1.00 95.31 197 ALA A N 1
ATOM 1562 C CA . ALA A 1 197 ? -4.424 24.962 8.728 1.00 95.31 197 ALA A CA 1
ATOM 1563 C C . ALA A 1 197 ? -3.765 24.154 7.598 1.00 95.31 197 ALA A C 1
ATOM 1565 O O . ALA A 1 197 ? -4.012 24.425 6.427 1.00 95.31 197 ALA A O 1
ATOM 1566 N N . ARG A 1 198 ? -3.009 23.098 7.932 1.00 95.69 198 ARG A N 1
ATOM 1567 C CA . ARG A 1 198 ? -2.406 22.193 6.934 1.00 95.69 198 ARG A CA 1
ATOM 1568 C C . ARG A 1 198 ? -3.449 21.449 6.103 1.00 95.69 198 ARG A C 1
ATOM 1570 O O . ARG A 1 198 ? -3.276 21.302 4.899 1.00 95.69 198 ARG A O 1
ATOM 1577 N N . LEU A 1 199 ? -4.531 20.977 6.726 1.00 93.19 199 LEU A N 1
ATOM 1578 C CA . LEU A 1 199 ? -5.635 20.341 6.000 1.00 93.19 199 LEU A CA 1
ATOM 1579 C C . LEU A 1 199 ? -6.312 21.318 5.036 1.00 93.19 199 LEU A C 1
ATOM 1581 O O . LEU A 1 199 ? -6.638 20.933 3.915 1.00 93.19 199 LEU A O 1
ATOM 1585 N N . GLN A 1 200 ? -6.495 22.569 5.458 1.00 94.94 200 GLN A N 1
ATOM 1586 C CA . GLN A 1 200 ? -7.035 23.616 4.601 1.00 94.94 200 GLN A CA 1
ATOM 1587 C C . GLN A 1 200 ? -6.100 23.912 3.421 1.00 94.94 200 GLN A C 1
ATOM 1589 O O . GLN A 1 200 ? -6.562 23.927 2.288 1.00 94.94 200 GLN A O 1
ATOM 1594 N N . GLU A 1 201 ? -4.793 24.037 3.656 1.00 94.31 201 GLU A N 1
ATOM 1595 C CA . GLU A 1 201 ? -3.802 24.277 2.599 1.00 94.31 201 GLU A CA 1
ATOM 1596 C C . GLU A 1 201 ? -3.771 23.144 1.560 1.00 94.31 201 GLU A C 1
ATOM 1598 O O . GLU A 1 201 ? -3.785 23.401 0.357 1.00 94.31 201 GLU A O 1
ATOM 1603 N N . VAL A 1 202 ? -3.792 21.882 2.001 1.00 93.06 202 VAL A N 1
ATOM 1604 C CA . VAL A 1 202 ? -3.885 20.725 1.093 1.00 93.06 202 VAL A CA 1
ATOM 1605 C C . VAL A 1 202 ? -5.207 20.738 0.318 1.00 93.06 202 VAL A C 1
ATOM 1607 O O . VAL A 1 202 ? -5.230 20.416 -0.871 1.00 93.06 202 VAL A O 1
ATOM 1610 N N . GLY A 1 203 ? -6.305 21.138 0.967 1.00 92.81 203 GLY A N 1
ATOM 1611 C CA . GLY A 1 203 ? -7.601 21.333 0.318 1.00 92.81 203 GLY A CA 1
ATOM 1612 C C . GLY A 1 203 ? -7.556 22.401 -0.777 1.00 92.81 203 GLY A C 1
ATOM 1613 O O . GLY A 1 203 ? -8.016 22.154 -1.893 1.00 92.81 203 GLY A O 1
ATOM 1614 N N . ASP A 1 204 ? -6.940 23.548 -0.496 1.00 93.00 204 ASP A N 1
ATOM 1615 C CA . ASP A 1 204 ? -6.780 24.649 -1.447 1.00 93.00 204 ASP A CA 1
ATOM 1616 C C . ASP A 1 204 ? -5.874 24.241 -2.622 1.00 93.00 204 ASP A C 1
ATOM 1618 O O . ASP A 1 204 ? -6.211 24.486 -3.781 1.00 93.00 204 ASP A O 1
ATOM 1622 N N . GLN A 1 205 ? -4.772 23.528 -2.364 1.00 91.56 205 GLN A N 1
ATOM 1623 C CA . GLN A 1 205 ? -3.900 22.979 -3.412 1.00 91.56 205 GLN A CA 1
ATOM 1624 C C . GLN A 1 205 ? -4.645 21.986 -4.320 1.00 91.56 205 GLN A C 1
ATOM 1626 O O . GLN A 1 205 ? -4.503 22.033 -5.545 1.00 91.56 205 GLN A O 1
ATOM 1631 N N . ALA A 1 206 ? -5.479 21.115 -3.745 1.00 88.44 206 ALA A N 1
ATOM 1632 C CA . ALA A 1 206 ? -6.310 20.187 -4.508 1.00 88.44 206 ALA A CA 1
ATOM 1633 C C . ALA A 1 206 ? -7.386 20.915 -5.333 1.00 88.44 206 ALA A C 1
ATOM 1635 O O . ALA A 1 206 ? -7.662 20.519 -6.470 1.00 88.44 206 ALA A O 1
ATOM 1636 N N . ALA A 1 207 ? -7.969 21.993 -4.799 1.00 89.38 207 ALA A N 1
ATOM 1637 C CA . ALA A 1 207 ? -8.931 22.829 -5.511 1.00 89.38 207 ALA A CA 1
ATOM 1638 C C . ALA A 1 207 ? -8.281 23.554 -6.702 1.00 89.38 207 ALA A C 1
ATOM 1640 O O . ALA A 1 207 ? -8.819 23.503 -7.810 1.00 89.38 207 ALA A O 1
ATOM 1641 N N . VAL A 1 208 ? -7.095 24.141 -6.506 1.00 89.69 208 VAL A N 1
ATOM 1642 C CA . VAL A 1 208 ? -6.310 24.795 -7.567 1.00 89.69 208 VAL A CA 1
ATOM 1643 C C . VAL A 1 208 ? -5.897 23.789 -8.642 1.00 89.69 208 VAL A C 1
ATOM 1645 O O . VAL A 1 208 ? -6.094 24.047 -9.829 1.00 89.69 208 VAL A O 1
ATOM 1648 N N . GLY A 1 209 ? -5.401 22.611 -8.252 1.00 87.06 209 GLY A N 1
ATOM 1649 C CA . GLY A 1 209 ? -5.074 21.537 -9.192 1.00 87.06 209 GLY A CA 1
ATOM 1650 C C . GLY A 1 209 ? -6.297 21.073 -9.987 1.00 87.06 209 GLY A C 1
ATOM 1651 O O . GLY A 1 209 ? -6.238 20.949 -11.207 1.00 87.06 209 GLY A O 1
ATOM 1652 N N . SER A 1 210 ? -7.439 20.889 -9.320 1.00 81.12 210 SER A N 1
ATOM 1653 C CA . SER A 1 210 ? -8.699 20.511 -9.973 1.00 81.12 210 SER A CA 1
ATOM 1654 C C . SER A 1 210 ? -9.186 21.573 -10.958 1.00 81.12 210 SER A C 1
ATOM 1656 O O . SER A 1 210 ? -9.690 21.234 -12.027 1.00 81.12 210 SER A O 1
ATOM 1658 N N . GLN A 1 211 ? -9.034 22.855 -10.626 1.00 84.12 211 GLN A N 1
ATOM 1659 C CA . GLN A 1 211 ? -9.375 23.956 -11.522 1.00 84.12 211 GLN A CA 1
ATOM 1660 C C . GLN A 1 211 ? -8.440 24.002 -12.737 1.00 84.12 211 GLN A C 1
ATOM 1662 O O . GLN A 1 211 ? -8.923 24.178 -13.851 1.00 84.12 211 GLN A O 1
ATOM 1667 N N . ALA A 1 212 ? -7.138 23.768 -12.552 1.00 84.69 212 ALA A N 1
ATOM 1668 C CA . ALA A 1 212 ? -6.173 23.686 -13.649 1.00 84.69 212 ALA A CA 1
ATOM 1669 C C . ALA A 1 212 ? -6.502 22.540 -14.622 1.00 84.69 212 ALA A C 1
ATOM 1671 O O . ALA A 1 212 ? -6.543 22.758 -15.829 1.00 84.69 212 ALA A O 1
ATOM 1672 N N . TRP A 1 213 ? -6.834 21.350 -14.106 1.00 77.00 213 TRP A N 1
ATOM 1673 C CA . TRP A 1 213 ? -7.272 20.217 -14.930 1.00 77.00 213 TRP A CA 1
ATOM 1674 C C . TRP A 1 213 ? -8.572 20.493 -15.690 1.00 77.00 213 TRP A C 1
ATOM 1676 O O . TRP A 1 213 ? -8.711 20.059 -16.831 1.00 77.00 213 TRP A O 1
ATOM 1686 N N . ARG A 1 214 ? -9.521 21.219 -15.084 1.00 78.88 214 ARG A N 1
ATOM 1687 C CA . ARG A 1 214 ? -10.759 21.633 -15.766 1.00 78.88 214 ARG A CA 1
ATOM 1688 C C . ARG A 1 214 ? -10.474 22.614 -16.901 1.00 78.88 214 ARG A C 1
ATOM 1690 O O . ARG A 1 214 ? -10.967 22.396 -17.999 1.00 78.88 214 ARG A O 1
ATOM 1697 N N . SER A 1 215 ? -9.639 23.626 -16.672 1.00 76.81 215 SER A N 1
ATOM 1698 C CA . SER A 1 215 ? -9.249 24.589 -17.710 1.00 76.81 215 SER A CA 1
ATOM 1699 C C . SER A 1 215 ? -8.472 23.933 -18.860 1.00 76.81 215 SER A C 1
ATOM 1701 O O . SER A 1 215 ? -8.696 24.266 -20.020 1.00 76.81 215 SER A O 1
ATOM 1703 N N . GLU A 1 216 ? -7.598 22.966 -18.562 1.00 74.31 216 GLU A N 1
ATOM 1704 C CA . GLU A 1 216 ? -6.869 22.178 -19.569 1.00 74.31 216 GLU A CA 1
ATOM 1705 C C . GLU A 1 216 ? -7.823 21.281 -20.379 1.00 74.31 216 GLU A C 1
ATOM 1707 O O . GLU A 1 216 ? -7.723 21.193 -21.603 1.00 74.31 216 GLU A O 1
ATOM 1712 N N . ALA A 1 217 ? -8.811 20.668 -19.718 1.00 64.88 217 ALA A N 1
ATOM 1713 C CA . ALA A 1 217 ? -9.848 19.877 -20.379 1.00 64.88 217 ALA A CA 1
ATOM 1714 C C . ALA A 1 217 ? -10.773 20.733 -21.268 1.00 64.88 217 ALA A C 1
ATOM 1716 O O . ALA A 1 217 ? -11.186 20.280 -22.335 1.00 64.88 217 ALA A O 1
ATOM 1717 N N . GLU A 1 218 ? -11.074 21.970 -20.863 1.00 68.00 218 GLU A N 1
ATOM 1718 C CA . GLU A 1 218 ? -11.827 22.939 -21.670 1.00 68.00 218 GLU A CA 1
ATOM 1719 C C . GLU A 1 218 ? -11.010 23.452 -22.871 1.00 68.00 218 GLU A C 1
ATOM 1721 O O . GLU A 1 218 ? -11.568 23.656 -23.953 1.00 68.00 218 GLU A O 1
ATOM 1726 N N . ALA A 1 219 ? -9.687 23.593 -22.724 1.00 67.44 219 ALA A N 1
ATOM 1727 C CA . ALA A 1 219 ? -8.778 24.004 -23.796 1.00 67.44 219 ALA A CA 1
ATOM 1728 C C . ALA A 1 219 ? -8.552 22.911 -24.861 1.00 67.44 219 ALA A C 1
ATOM 1730 O O . ALA A 1 219 ? -8.391 23.221 -26.042 1.00 67.44 219 ALA A O 1
ATOM 1731 N N . GLN A 1 220 ? -8.587 21.628 -24.484 1.00 60.84 220 GLN A N 1
ATOM 1732 C CA . GLN A 1 220 ? -8.310 20.487 -25.372 1.00 60.84 220 GLN A CA 1
ATOM 1733 C C . GLN A 1 220 ? -9.550 19.933 -26.108 1.00 60.84 220 GLN A C 1
ATOM 1735 O O . GLN A 1 220 ? -9.607 18.744 -26.431 1.00 60.84 220 GLN A O 1
ATOM 1740 N N . SER A 1 221 ? -10.549 20.774 -26.405 1.00 51.44 221 SER A N 1
ATOM 1741 C CA . SER A 1 221 ? -11.830 20.376 -27.017 1.00 51.44 221 SER A CA 1
ATOM 1742 C C . SER A 1 221 ? -11.692 19.794 -28.437 1.00 51.44 221 SER A C 1
ATOM 1744 O O . SER A 1 221 ? -11.963 20.432 -29.455 1.00 51.44 221 SER A O 1
ATOM 1746 N N . SER A 1 222 ? -11.324 18.516 -28.505 1.00 61.75 222 SER A N 1
ATOM 1747 C CA . SER A 1 222 ? -11.743 17.607 -29.561 1.00 61.75 222 SER A CA 1
ATOM 1748 C C . SER A 1 222 ? -13.005 16.891 -29.075 1.00 61.75 222 SER A C 1
ATOM 1750 O O . SER A 1 222 ? -13.075 16.376 -27.959 1.00 61.75 222 SER A O 1
ATOM 1752 N N . LYS A 1 223 ? -14.037 16.843 -29.920 1.00 65.19 223 LYS A N 1
ATOM 1753 C CA . LYS A 1 223 ? -15.340 16.211 -29.632 1.00 65.19 223 LYS A CA 1
ATOM 1754 C C . LYS A 1 223 ? -15.217 14.767 -29.101 1.00 65.19 223 LYS A C 1
ATOM 1756 O O . LYS A 1 223 ? -16.101 14.296 -28.394 1.00 65.19 223 LYS A O 1
ATOM 1761 N N . ALA A 1 224 ? -14.121 14.078 -29.426 1.00 69.12 224 ALA A N 1
ATOM 1762 C CA . ALA A 1 224 ? -13.800 12.741 -28.934 1.00 69.12 224 ALA A CA 1
ATOM 1763 C C . ALA A 1 224 ? -13.376 12.727 -27.454 1.00 69.12 224 ALA A C 1
ATOM 1765 O O . ALA A 1 224 ? -13.893 11.908 -26.698 1.00 69.12 224 ALA A O 1
ATOM 1766 N N . ALA A 1 225 ? -12.522 13.662 -27.021 1.00 71.06 225 ALA A N 1
ATOM 1767 C CA . ALA A 1 225 ? -12.093 13.768 -25.625 1.00 71.06 225 ALA A CA 1
ATOM 1768 C C . ALA A 1 225 ? -13.261 14.137 -24.694 1.00 71.06 225 ALA A C 1
ATOM 1770 O O . ALA A 1 225 ? -13.390 13.570 -23.611 1.00 71.06 225 ALA A O 1
ATOM 1771 N N . LEU A 1 226 ? -14.170 15.010 -25.149 1.00 77.12 226 LEU A N 1
ATOM 1772 C CA . LEU A 1 226 ? -15.384 15.357 -24.401 1.00 77.12 226 LEU A CA 1
ATOM 1773 C C . LEU A 1 226 ? -16.318 14.146 -24.259 1.00 77.12 226 LEU A C 1
ATOM 1775 O O . LEU A 1 226 ? -16.781 13.859 -23.160 1.00 77.12 226 LEU A O 1
ATOM 1779 N N . ASN A 1 227 ? -16.531 13.379 -25.334 1.00 79.31 227 ASN A N 1
ATOM 1780 C CA . ASN A 1 227 ? -17.340 12.158 -25.278 1.00 79.31 227 ASN A CA 1
ATOM 1781 C C . ASN A 1 227 ? -16.729 11.094 -24.351 1.00 79.31 227 ASN A C 1
ATOM 1783 O O . ASN A 1 227 ? -17.456 10.442 -23.601 1.00 79.31 227 ASN A O 1
ATOM 1787 N N . GLU A 1 228 ? -15.406 10.920 -24.370 1.00 81.62 228 GLU A N 1
ATOM 1788 C CA . GLU A 1 228 ? -14.719 9.978 -23.484 1.00 81.62 228 GLU A CA 1
ATOM 1789 C C . GLU A 1 228 ? -14.780 10.430 -22.015 1.00 81.62 228 GLU A C 1
ATOM 1791 O O . GLU A 1 228 ? -15.051 9.616 -21.127 1.00 81.62 228 GLU A O 1
ATOM 1796 N N . ALA A 1 229 ? -14.605 11.727 -21.747 1.00 81.19 229 ALA A N 1
ATOM 1797 C CA . ALA A 1 229 ? -14.750 12.306 -20.415 1.00 81.19 229 ALA A CA 1
ATOM 1798 C C . ALA A 1 229 ? -16.190 12.179 -19.888 1.00 81.19 229 ALA A C 1
ATOM 1800 O O . ALA A 1 229 ? -16.379 11.765 -18.746 1.00 81.19 229 ALA A O 1
ATOM 1801 N N . SER A 1 230 ? -17.208 12.429 -20.720 1.00 79.88 230 SER A N 1
ATOM 1802 C CA . SER A 1 230 ? -18.617 12.237 -20.351 1.00 79.88 230 SER A CA 1
ATOM 1803 C C . SER A 1 230 ? -18.953 10.769 -20.072 1.00 79.88 230 SER A C 1
ATOM 1805 O O . SER A 1 230 ? -19.654 10.480 -19.107 1.00 79.88 230 SER A O 1
ATOM 1807 N N . GLN A 1 231 ? -18.410 9.819 -20.844 1.00 88.19 231 GLN A N 1
ATOM 1808 C CA . GLN A 1 231 ? -18.586 8.389 -20.560 1.00 88.19 231 GLN A CA 1
ATOM 1809 C C . GLN A 1 231 ? -17.885 7.959 -19.264 1.00 88.19 231 GLN A C 1
ATOM 1811 O O . GLN A 1 231 ? -18.414 7.130 -18.521 1.00 88.19 231 GLN A O 1
ATOM 1816 N N . LYS A 1 232 ? -16.694 8.500 -18.976 1.00 91.31 232 LYS A N 1
ATOM 1817 C CA . LYS A 1 232 ? -15.986 8.254 -17.710 1.00 91.31 232 LYS A CA 1
ATOM 1818 C C . LYS A 1 232 ? -16.743 8.853 -16.523 1.00 91.31 232 LYS A C 1
ATOM 1820 O O . LYS A 1 232 ? -16.860 8.175 -15.504 1.00 91.31 232 LYS A O 1
ATOM 1825 N N . LEU A 1 233 ? -17.309 10.051 -16.677 1.00 89.25 233 LEU A N 1
ATOM 1826 C CA . LEU A 1 233 ? -18.149 10.698 -15.670 1.00 89.25 233 LEU A CA 1
ATOM 1827 C C . LEU A 1 233 ? -19.414 9.877 -15.395 1.00 89.25 233 LEU A C 1
ATOM 1829 O O . LEU A 1 233 ? -19.648 9.515 -14.250 1.00 89.25 233 LEU A O 1
ATOM 1833 N N . GLN A 1 234 ? -20.145 9.459 -16.431 1.00 91.12 234 GLN A N 1
ATOM 1834 C CA . GLN A 1 234 ? -21.347 8.633 -16.272 1.00 91.12 234 GLN A CA 1
ATOM 1835 C C . GLN A 1 234 ? -21.039 7.291 -15.582 1.00 91.12 234 GLN A C 1
ATOM 1837 O O . GLN A 1 234 ? -21.794 6.827 -14.730 1.00 91.12 234 GLN A O 1
ATOM 1842 N N . LYS A 1 235 ? -19.899 6.660 -15.900 1.00 92.56 235 LYS A N 1
ATOM 1843 C CA . LYS A 1 235 ? -19.444 5.443 -15.202 1.00 92.56 235 LYS A CA 1
ATOM 1844 C C . LYS A 1 235 ? -19.091 5.712 -13.738 1.00 92.56 235 LYS A C 1
ATOM 1846 O O . LYS A 1 235 ? -19.335 4.852 -12.896 1.00 92.56 235 LYS A O 1
ATOM 1851 N N . ALA A 1 236 ? -18.498 6.865 -13.429 1.00 87.44 236 ALA A N 1
ATOM 1852 C CA . ALA A 1 236 ? -18.199 7.262 -12.057 1.00 87.44 236 ALA A CA 1
ATOM 1853 C C . ALA A 1 236 ? -19.480 7.569 -11.265 1.00 87.44 236 ALA A C 1
ATOM 1855 O O . ALA A 1 236 ? -19.597 7.127 -10.129 1.00 87.44 236 ALA A O 1
ATOM 1856 N N . GLU A 1 237 ? -20.462 8.230 -11.878 1.00 90.25 237 GLU A N 1
ATOM 1857 C CA . GLU A 1 237 ? -21.775 8.516 -11.285 1.00 90.25 237 GLU A CA 1
ATOM 1858 C C . GLU A 1 237 ? -22.551 7.235 -10.962 1.00 90.25 237 GLU A C 1
ATOM 1860 O O . GLU A 1 237 ? -23.077 7.098 -9.861 1.00 90.25 237 GLU A O 1
ATOM 1865 N N . VAL A 1 238 ? -22.567 6.253 -11.873 1.00 93.62 238 VAL A N 1
ATOM 1866 C CA . VAL A 1 238 ? -23.204 4.950 -11.610 1.00 93.62 238 VAL A CA 1
ATOM 1867 C C . VAL A 1 238 ? -22.515 4.229 -10.451 1.00 93.62 238 VAL A C 1
ATOM 1869 O O . VAL A 1 238 ? -23.192 3.733 -9.554 1.00 93.62 238 VAL A O 1
ATOM 1872 N N . ARG A 1 239 ? -21.177 4.223 -10.415 1.00 93.81 239 ARG A N 1
ATOM 1873 C CA . ARG A 1 239 ? -20.422 3.620 -9.305 1.00 93.81 239 ARG A CA 1
ATOM 1874 C C . ARG A 1 239 ? -20.668 4.337 -7.980 1.00 93.81 239 ARG A C 1
ATOM 1876 O O . ARG A 1 239 ? -20.775 3.672 -6.957 1.00 93.81 239 ARG A O 1
ATOM 1883 N N . LEU A 1 240 ? -20.774 5.666 -7.982 1.00 92.06 240 LEU A N 1
ATOM 1884 C CA . LEU A 1 240 ? -21.126 6.432 -6.785 1.00 92.06 240 LEU A CA 1
ATOM 1885 C C . LEU A 1 240 ? -22.534 6.073 -6.301 1.00 92.06 240 LEU A C 1
ATOM 1887 O O . LEU A 1 240 ? -22.690 5.758 -5.128 1.00 92.06 240 LEU A O 1
ATOM 1891 N N . ALA A 1 241 ? -23.521 5.999 -7.195 1.00 92.75 241 ALA A N 1
ATOM 1892 C CA . ALA A 1 241 ? -24.884 5.605 -6.840 1.00 92.75 241 ALA A CA 1
ATOM 1893 C C . ALA A 1 241 ? -24.971 4.157 -6.310 1.00 92.75 241 ALA A C 1
ATOM 1895 O O . ALA A 1 241 ? -25.760 3.862 -5.412 1.00 92.75 241 ALA A O 1
ATOM 1896 N N . GLU A 1 242 ? -24.165 3.235 -6.843 1.00 93.88 242 GLU A N 1
ATOM 1897 C CA . GLU A 1 242 ? -24.043 1.867 -6.321 1.00 93.88 242 GLU A CA 1
ATOM 1898 C C . GLU A 1 242 ? -23.403 1.844 -4.926 1.00 93.88 242 GLU A C 1
ATOM 1900 O O . GLU A 1 242 ? -23.907 1.164 -4.030 1.00 93.88 242 GLU A O 1
ATOM 1905 N N . MET A 1 243 ? -22.340 2.624 -4.712 1.00 90.00 243 MET A N 1
ATOM 1906 C CA . MET A 1 243 ? -21.693 2.756 -3.404 1.00 90.00 243 MET A CA 1
ATOM 1907 C C . MET A 1 243 ? -22.612 3.408 -2.367 1.00 90.00 243 MET A C 1
ATOM 1909 O O . MET A 1 243 ? -22.664 2.939 -1.232 1.00 90.00 243 MET A O 1
ATOM 1913 N N . GLU A 1 244 ? -23.377 4.431 -2.748 1.00 92.69 244 GLU A N 1
ATOM 1914 C CA . GLU A 1 244 ? -24.394 5.056 -1.897 1.00 92.69 244 GLU A CA 1
ATOM 1915 C C . GLU A 1 244 ? -25.483 4.053 -1.512 1.00 92.69 244 GLU A C 1
ATOM 1917 O O . GLU A 1 244 ? -25.822 3.947 -0.335 1.00 92.69 244 GLU A O 1
ATOM 1922 N N . LYS A 1 245 ? -25.987 3.247 -2.458 1.00 95.56 245 LYS A N 1
ATOM 1923 C CA . LYS A 1 245 ? -26.956 2.180 -2.153 1.00 95.56 245 LYS A CA 1
ATOM 1924 C C . LYS A 1 245 ? -26.393 1.175 -1.156 1.00 95.56 245 LYS A C 1
ATOM 1926 O O . LYS A 1 245 ? -27.040 0.925 -0.140 1.00 95.56 245 LYS A O 1
ATOM 1931 N N . LEU A 1 246 ? -25.184 0.664 -1.396 1.00 93.25 246 LEU A N 1
ATOM 1932 C CA . LEU A 1 246 ? -24.515 -0.264 -0.479 1.00 93.25 246 LEU A CA 1
ATOM 1933 C C . LEU A 1 246 ? -24.291 0.359 0.904 1.00 93.25 246 LEU A C 1
ATOM 1935 O O . LEU A 1 246 ? -24.428 -0.331 1.914 1.00 93.25 246 LEU A O 1
ATOM 1939 N N . GLN A 1 247 ? -23.976 1.654 0.968 1.00 91.44 247 GLN A N 1
ATOM 1940 C CA . GLN A 1 247 ? -23.844 2.370 2.232 1.00 91.44 247 GLN A CA 1
ATOM 1941 C C . GLN A 1 247 ? -25.193 2.475 2.952 1.00 91.44 247 GLN A C 1
ATOM 1943 O O . GLN A 1 247 ? -25.275 2.119 4.123 1.00 91.44 247 GLN A O 1
ATOM 1948 N N . THR A 1 248 ? -26.273 2.843 2.253 1.00 92.50 248 THR A N 1
ATOM 1949 C CA . THR A 1 248 ? -27.612 2.904 2.864 1.00 92.50 248 THR A CA 1
ATOM 1950 C C . THR A 1 248 ? -28.116 1.541 3.338 1.00 92.50 248 THR A C 1
ATOM 1952 O O . THR A 1 248 ? -28.808 1.463 4.349 1.00 92.50 248 THR A O 1
ATOM 1955 N N . GLU A 1 249 ? -27.786 0.455 2.635 1.00 94.31 249 GLU A N 1
ATOM 1956 C CA . GLU A 1 249 ? -28.116 -0.905 3.069 1.00 94.31 249 GLU A CA 1
ATOM 1957 C C . GLU A 1 249 ? -27.332 -1.286 4.323 1.00 94.31 249 GLU A C 1
ATOM 1959 O O . GLU A 1 249 ? -27.923 -1.791 5.278 1.00 94.31 249 GLU A O 1
ATOM 1964 N N . LYS A 1 250 ? -26.031 -0.975 4.373 1.00 93.00 250 LYS A N 1
ATOM 1965 C CA . LYS A 1 250 ? -25.229 -1.155 5.588 1.00 93.00 250 LYS A CA 1
ATOM 1966 C C . LYS A 1 250 ? -25.814 -0.371 6.757 1.00 93.00 250 LYS A C 1
ATOM 1968 O O . LYS A 1 250 ? -26.046 -0.975 7.798 1.00 93.00 250 LYS A O 1
ATOM 1973 N N . ASP A 1 251 ? -26.132 0.906 6.567 1.00 91.50 251 ASP A N 1
ATOM 1974 C CA . ASP A 1 251 ? -26.687 1.770 7.614 1.00 91.50 251 ASP A CA 1
ATOM 1975 C C . ASP A 1 251 ? -28.057 1.277 8.115 1.00 91.50 251 ASP A C 1
ATOM 1977 O O . ASP A 1 251 ? -28.351 1.328 9.307 1.00 91.50 251 ASP A O 1
ATOM 1981 N N . LYS A 1 252 ? -28.890 0.717 7.227 1.00 95.56 252 LYS A N 1
ATOM 1982 C CA . LYS A 1 252 ? -30.141 0.053 7.630 1.00 95.56 252 LYS A CA 1
ATOM 1983 C C . LYS A 1 252 ? -29.872 -1.187 8.476 1.00 95.56 252 LYS A C 1
ATOM 1985 O O . LYS A 1 252 ? -30.464 -1.338 9.540 1.00 95.56 252 LYS A O 1
ATOM 1990 N N . THR A 1 253 ? -28.961 -2.060 8.042 1.00 93.38 253 THR A N 1
ATOM 1991 C CA . THR A 1 253 ? -28.645 -3.282 8.800 1.00 93.38 253 THR A CA 1
ATOM 1992 C C . THR A 1 253 ? -27.997 -2.984 10.151 1.00 93.38 253 THR A C 1
ATOM 1994 O O . THR A 1 253 ? -28.251 -3.697 11.119 1.00 93.38 253 THR A O 1
ATOM 1997 N N . THR A 1 254 ? -27.183 -1.930 10.256 1.00 92.06 254 THR A N 1
ATOM 1998 C CA . THR A 1 254 ? -26.589 -1.518 11.532 1.00 92.06 254 THR A CA 1
ATOM 1999 C C . THR A 1 254 ? -27.642 -0.935 12.467 1.00 92.06 254 THR A C 1
ATOM 2001 O O . THR A 1 254 ? -27.645 -1.314 13.637 1.00 92.06 254 THR A O 1
ATOM 2004 N N . ALA A 1 255 ? -28.570 -0.113 11.967 1.00 94.38 255 ALA A N 1
ATOM 2005 C CA . ALA A 1 255 ? -29.697 0.392 12.753 1.00 94.38 255 ALA A CA 1
ATOM 2006 C C . ALA A 1 255 ? -30.582 -0.751 13.287 1.00 94.38 255 ALA A C 1
ATOM 2008 O O . ALA A 1 255 ? -30.862 -0.812 14.480 1.00 94.38 255 ALA A O 1
ATOM 2009 N N . GLU A 1 256 ? -30.926 -1.735 12.450 1.00 95.94 256 GLU A N 1
ATOM 2010 C CA . GLU A 1 256 ? -31.696 -2.913 12.883 1.00 95.94 256 GLU A CA 1
ATOM 2011 C C . GLU A 1 256 ? -30.973 -3.732 13.969 1.00 95.94 256 GLU A C 1
ATOM 2013 O O . GLU A 1 256 ? -31.599 -4.282 14.882 1.00 95.94 256 GLU A O 1
ATOM 2018 N N . LEU A 1 257 ? -29.642 -3.837 13.888 1.00 92.25 257 LEU A N 1
ATOM 2019 C CA . LEU A 1 257 ? -28.837 -4.503 14.912 1.00 92.25 257 LEU A CA 1
ATOM 2020 C C . LEU A 1 257 ? -28.774 -3.694 16.213 1.00 92.25 257 LEU A C 1
ATOM 2022 O O . LEU A 1 257 ? -28.821 -4.306 17.283 1.00 92.25 257 LEU A O 1
ATOM 2026 N N . GLN A 1 258 ? -28.696 -2.364 16.129 1.00 94.50 258 GLN A N 1
ATOM 2027 C CA . GLN A 1 258 ? -28.739 -1.462 17.282 1.00 94.50 258 GLN A CA 1
ATOM 2028 C C . GLN A 1 258 ? -30.084 -1.561 18.006 1.00 94.50 258 GLN A C 1
ATOM 2030 O O . GLN A 1 258 ? -30.096 -1.852 19.199 1.00 94.50 258 GLN A O 1
ATOM 2035 N N . ASP A 1 259 ? -31.205 -1.476 17.288 1.00 95.19 259 ASP A N 1
ATOM 2036 C CA . ASP A 1 259 ? -32.546 -1.622 17.868 1.00 95.19 259 ASP A CA 1
ATOM 2037 C C . ASP A 1 259 ? -32.717 -2.977 18.572 1.00 95.19 259 ASP A C 1
ATOM 2039 O O . ASP A 1 259 ? -33.299 -3.089 19.657 1.00 95.19 259 ASP A O 1
ATOM 2043 N N . ARG A 1 260 ? -32.177 -4.045 17.971 1.00 92.69 260 ARG A N 1
ATOM 2044 C CA . ARG A 1 260 ? -32.225 -5.386 18.563 1.00 92.69 260 ARG A CA 1
ATOM 2045 C C . ARG A 1 260 ? -31.359 -5.497 19.817 1.00 92.69 260 ARG A C 1
ATOM 2047 O O . ARG A 1 260 ? -31.739 -6.226 20.737 1.00 92.69 260 ARG A O 1
ATOM 2054 N N . LEU A 1 261 ? -30.220 -4.807 19.854 1.00 91.38 261 LEU A N 1
ATOM 2055 C CA . LEU A 1 261 ? -29.365 -4.724 21.035 1.00 91.38 261 LEU A CA 1
ATOM 2056 C C . LEU A 1 261 ? -30.065 -3.941 22.148 1.00 91.38 261 LEU A C 1
ATOM 2058 O O . LEU A 1 261 ? -30.203 -4.482 23.241 1.00 91.38 261 LEU A O 1
ATOM 2062 N N . GLU A 1 262 ? -30.609 -2.758 21.859 1.00 95.31 262 GLU A N 1
ATOM 2063 C CA . GLU A 1 262 ? -31.356 -1.950 22.832 1.00 95.31 262 GLU A CA 1
ATOM 2064 C C . GLU A 1 262 ? -32.542 -2.718 23.426 1.00 95.31 262 GLU A C 1
ATOM 2066 O O . GLU A 1 262 ? -32.792 -2.682 24.633 1.00 95.31 262 GLU A O 1
ATOM 2071 N N . LEU A 1 263 ? -33.280 -3.459 22.593 1.00 95.25 263 LEU A N 1
ATOM 2072 C CA . LEU A 1 263 ? -34.370 -4.305 23.067 1.00 95.25 263 LEU A CA 1
ATOM 2073 C C . LEU A 1 263 ? -33.861 -5.422 23.989 1.00 95.25 263 LEU A C 1
ATOM 2075 O O . LEU A 1 263 ? -34.514 -5.752 24.980 1.00 95.25 263 LEU A O 1
ATOM 2079 N N . SER A 1 264 ? -32.712 -6.021 23.672 1.00 89.81 264 SER A N 1
ATOM 2080 C CA . SER A 1 264 ? -32.086 -7.041 24.517 1.00 89.81 264 SER A CA 1
ATOM 2081 C C . SER A 1 264 ? -31.596 -6.457 25.842 1.00 89.81 264 SER A C 1
ATOM 2083 O O . SER A 1 264 ? -31.769 -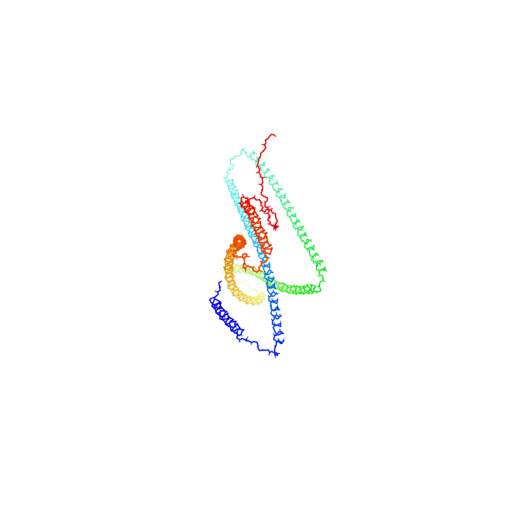7.083 26.886 1.00 89.81 264 SER A O 1
ATOM 2085 N N . GLU A 1 265 ? -31.023 -5.257 25.826 1.00 92.75 265 GLU A N 1
ATOM 2086 C CA . GLU A 1 265 ? -30.579 -4.548 27.026 1.00 92.75 265 GLU A CA 1
ATOM 2087 C C . GLU A 1 265 ? -31.757 -4.219 27.944 1.00 92.75 265 GLU A C 1
ATOM 2089 O O . GLU A 1 265 ? -31.698 -4.543 29.131 1.00 92.75 265 GLU A O 1
ATOM 2094 N N . LYS A 1 266 ? -32.864 -3.702 27.390 1.00 96.19 266 LYS A N 1
ATOM 2095 C CA . LYS A 1 266 ? -34.114 -3.464 28.134 1.00 96.19 266 LYS A CA 1
ATOM 2096 C C . LYS A 1 266 ? -34.651 -4.748 28.773 1.00 96.19 266 LYS A C 1
ATOM 2098 O O . LYS A 1 266 ? -34.954 -4.774 29.962 1.00 96.19 266 LYS A O 1
ATOM 2103 N N . LYS A 1 267 ? -34.677 -5.860 28.031 1.00 96.06 267 LYS A N 1
ATOM 2104 C CA . LYS A 1 267 ? -35.078 -7.168 28.586 1.00 96.06 267 LYS A CA 1
ATOM 2105 C C . LYS A 1 267 ? -34.170 -7.622 29.729 1.00 96.06 267 LYS A C 1
ATOM 2107 O O . LYS A 1 267 ? -34.656 -8.160 30.721 1.00 96.06 267 LYS A O 1
ATOM 2112 N N . MET A 1 268 ? -32.861 -7.405 29.608 1.00 92.38 268 MET A N 1
ATOM 2113 C CA . MET A 1 268 ? -31.903 -7.741 30.662 1.00 92.38 268 MET A CA 1
ATOM 2114 C C . MET A 1 268 ? -32.090 -6.873 31.910 1.00 92.38 268 MET A C 1
ATOM 2116 O O . MET A 1 268 ? -31.968 -7.383 33.025 1.00 92.38 268 MET A O 1
ATOM 2120 N N . THR A 1 269 ? -32.383 -5.579 31.759 1.00 95.06 269 THR A N 1
ATOM 2121 C CA . THR A 1 269 ? -32.671 -4.703 32.903 1.00 95.06 269 THR A CA 1
ATOM 2122 C C . THR A 1 269 ? -33.980 -5.077 33.587 1.00 95.06 269 THR A C 1
ATOM 2124 O O . THR A 1 269 ? -34.003 -5.169 34.813 1.00 95.06 269 THR A O 1
ATOM 2127 N N . ASP A 1 270 ? -35.024 -5.389 32.818 1.00 96.44 270 ASP A N 1
ATOM 2128 C CA . ASP A 1 270 ? -36.321 -5.815 33.354 1.00 96.44 270 ASP A CA 1
ATOM 2129 C C . ASP A 1 270 ? -36.201 -7.145 34.105 1.00 96.44 270 ASP A C 1
ATOM 2131 O O . ASP A 1 270 ? -36.722 -7.291 35.211 1.00 96.44 270 ASP A O 1
ATOM 2135 N N . TYR A 1 271 ? -35.437 -8.098 33.560 1.00 94.06 271 TYR A N 1
ATOM 2136 C CA . TYR A 1 271 ? -35.166 -9.370 34.228 1.00 94.06 271 TYR A CA 1
ATOM 2137 C C . TYR A 1 271 ? -34.430 -9.178 35.562 1.00 94.06 271 TYR A C 1
ATOM 2139 O O . TYR A 1 271 ? -34.797 -9.792 36.564 1.00 94.06 271 TYR A O 1
ATOM 2147 N N . ARG A 1 272 ? -33.428 -8.288 35.616 1.00 97.19 272 ARG A N 1
ATOM 2148 C CA . ARG A 1 272 ? -32.733 -7.951 36.874 1.00 97.19 272 ARG A CA 1
ATOM 2149 C C . ARG A 1 272 ? -33.669 -7.297 37.890 1.00 97.19 272 ARG A C 1
ATOM 2151 O O . ARG A 1 272 ? -33.593 -7.621 39.073 1.00 97.19 272 ARG A O 1
ATOM 2158 N N . ALA A 1 273 ? -34.549 -6.401 37.445 1.00 95.38 273 ALA A N 1
ATOM 2159 C CA . ALA A 1 273 ? -35.543 -5.779 38.315 1.00 95.38 273 ALA A CA 1
ATOM 2160 C C . ALA A 1 273 ? -36.515 -6.823 38.888 1.00 95.38 273 ALA A C 1
ATOM 2162 O O . ALA A 1 273 ? -36.783 -6.818 40.089 1.00 95.38 273 ALA A O 1
ATOM 2163 N N . LEU A 1 274 ? -36.970 -7.767 38.058 1.00 95.81 274 LEU A N 1
ATOM 2164 C CA . LEU A 1 274 ? -37.845 -8.859 38.480 1.00 95.81 274 LEU A CA 1
ATOM 2165 C C . LEU A 1 274 ? -37.151 -9.808 39.466 1.00 95.81 274 LEU A C 1
ATOM 2167 O O . LEU A 1 274 ? -37.744 -10.174 40.476 1.00 95.81 274 LEU A O 1
ATOM 2171 N N . GLN A 1 275 ? -35.880 -10.146 39.233 1.00 93.44 275 GLN A N 1
ATOM 2172 C CA . GLN A 1 275 ? -35.085 -10.954 40.163 1.00 93.44 275 GLN A CA 1
ATOM 2173 C C . GLN A 1 275 ? -34.930 -10.265 41.527 1.00 93.44 275 GLN A C 1
ATOM 2175 O O . GLN A 1 275 ? -35.031 -10.918 42.566 1.00 93.44 275 GLN A O 1
ATOM 2180 N N . LYS A 1 276 ? -34.724 -8.943 41.533 1.00 96.38 276 LYS A N 1
ATOM 2181 C CA . LYS A 1 276 ? -34.648 -8.155 42.765 1.00 96.38 276 LYS A CA 1
ATOM 2182 C C . LYS A 1 276 ? -35.984 -8.151 43.513 1.00 96.38 276 LYS A C 1
ATOM 2184 O O . LYS A 1 276 ? -36.005 -8.470 44.696 1.00 96.38 276 LYS A O 1
ATOM 2189 N N . ALA A 1 277 ? -37.088 -7.875 42.820 1.00 94.69 277 ALA A N 1
ATOM 2190 C CA . ALA A 1 277 ? -38.426 -7.897 43.412 1.00 94.69 277 ALA A CA 1
ATOM 2191 C C . ALA A 1 277 ? -38.797 -9.292 43.953 1.00 94.69 277 ALA A C 1
ATOM 2193 O O . ALA A 1 277 ? -39.416 -9.412 45.009 1.00 94.69 277 ALA A O 1
ATOM 2194 N N . GLN A 1 278 ? -38.380 -10.361 43.267 1.00 94.31 278 GLN A N 1
ATOM 2195 C CA . GLN A 1 278 ? -38.553 -11.732 43.744 1.00 94.31 278 GLN A CA 1
ATOM 2196 C C . GLN A 1 278 ? -37.771 -11.988 45.040 1.00 94.31 278 GLN A C 1
ATOM 2198 O O . GLN A 1 278 ? -38.319 -12.589 45.962 1.00 94.31 278 GLN A O 1
ATOM 2203 N N . ALA A 1 279 ? -36.515 -11.538 45.126 1.00 94.06 279 ALA A N 1
ATOM 2204 C CA . ALA A 1 279 ? -35.707 -11.676 46.337 1.00 94.06 279 ALA A CA 1
ATOM 2205 C C . ALA A 1 279 ? -36.311 -10.894 47.517 1.00 94.06 279 ALA A C 1
ATOM 2207 O O . ALA A 1 279 ? -36.430 -11.436 48.614 1.00 94.06 279 ALA A O 1
ATOM 2208 N N . GLU A 1 280 ? -36.765 -9.661 47.272 1.00 95.12 280 GLU A N 1
ATOM 2209 C CA . GLU A 1 280 ? -37.459 -8.832 48.266 1.00 95.12 280 GLU A CA 1
ATOM 2210 C C . GLU A 1 280 ? -38.746 -9.523 48.762 1.00 95.12 280 GLU A C 1
ATOM 2212 O O . GLU A 1 280 ? -38.964 -9.649 49.967 1.00 95.12 280 GLU A O 1
ATOM 2217 N N . SER A 1 281 ? -39.556 -10.076 47.852 1.00 93.94 281 SER A N 1
ATOM 2218 C CA . SER A 1 281 ? -40.766 -10.829 48.210 1.00 93.94 281 SER A CA 1
ATOM 2219 C C . SER A 1 281 ? -40.466 -12.100 49.019 1.00 93.94 281 SER A C 1
ATOM 2221 O O . SER A 1 281 ? -41.187 -12.403 49.971 1.00 93.94 281 SER A O 1
ATOM 2223 N N . GLN A 1 282 ? -39.401 -12.839 48.688 1.00 95.00 282 GLN A N 1
ATOM 2224 C CA . GLN A 1 282 ? -38.974 -14.012 49.461 1.00 95.00 282 GLN A CA 1
ATOM 2225 C C . GLN A 1 282 ? -38.552 -13.635 50.885 1.00 95.00 282 GLN A C 1
ATOM 2227 O O . GLN A 1 282 ? -38.911 -14.329 51.836 1.00 95.00 282 GLN A O 1
ATOM 2232 N N . GLU A 1 283 ? -37.835 -12.523 51.045 1.00 95.19 283 GLU A N 1
ATOM 2233 C CA . GLU A 1 283 ? -37.439 -12.015 52.359 1.00 95.19 283 GLU A CA 1
ATOM 2234 C C . GLU A 1 283 ? -38.663 -11.598 53.195 1.00 95.19 283 GLU A C 1
ATOM 2236 O O . GLU A 1 283 ? -38.739 -11.884 54.392 1.00 95.19 283 GLU A O 1
ATOM 2241 N N . GLU A 1 284 ? -39.661 -10.963 52.575 1.00 96.06 284 GLU A N 1
ATOM 2242 C CA . GLU A 1 284 ? -40.925 -10.628 53.237 1.00 96.06 284 GLU A CA 1
ATOM 2243 C C . GLU A 1 284 ? -41.704 -11.869 53.683 1.00 96.06 284 GLU A C 1
ATOM 2245 O O . GLU A 1 284 ? -42.219 -11.893 54.805 1.00 96.06 284 GLU A O 1
ATOM 2250 N N . ILE A 1 285 ? -41.755 -12.914 52.849 1.00 93.62 285 ILE A N 1
ATOM 2251 C CA . ILE A 1 285 ? -42.386 -14.193 53.202 1.00 93.62 285 ILE A CA 1
ATOM 2252 C C . ILE A 1 285 ? -41.693 -14.800 54.424 1.00 93.62 285 ILE A C 1
ATOM 2254 O O . ILE A 1 285 ? -42.373 -15.107 55.399 1.00 93.62 285 ILE A O 1
ATOM 2258 N N . GLN A 1 286 ? -40.359 -14.875 54.436 1.00 93.81 286 GLN A N 1
ATOM 2259 C CA . GLN A 1 286 ? -39.604 -15.400 55.583 1.00 93.81 286 GLN A CA 1
ATOM 2260 C C . GLN A 1 286 ? -39.860 -14.594 56.866 1.00 93.81 286 GLN A C 1
ATOM 2262 O O . GLN A 1 286 ? -40.055 -15.161 57.943 1.00 93.81 286 GLN A O 1
ATOM 2267 N N . LYS A 1 287 ? -39.926 -13.259 56.768 1.00 95.94 287 LYS A N 1
ATOM 2268 C CA . LYS A 1 287 ? -40.272 -12.391 57.908 1.00 95.94 287 LYS A CA 1
ATOM 2269 C C . LYS A 1 287 ? -41.682 -12.669 58.434 1.00 95.94 287 LYS A C 1
ATOM 2271 O O . LYS A 1 287 ? -41.901 -12.623 59.646 1.00 95.94 287 LYS A O 1
ATOM 2276 N N . LEU A 1 288 ? -42.649 -12.909 57.548 1.00 94.69 288 LEU A N 1
ATOM 2277 C CA . LEU A 1 288 ? -44.021 -13.244 57.933 1.00 94.69 288 LEU A CA 1
ATOM 2278 C C . LEU A 1 288 ? -44.117 -14.647 58.537 1.00 94.69 288 LEU A C 1
ATOM 2280 O O . LEU A 1 288 ? -44.803 -14.811 59.544 1.00 94.69 288 LEU A O 1
ATOM 2284 N N . GLU A 1 289 ? -43.404 -15.624 57.982 1.00 92.62 289 GLU A N 1
ATOM 2285 C CA . GLU A 1 289 ? -43.308 -16.983 58.522 1.00 92.62 289 GLU A CA 1
ATOM 2286 C C . GLU A 1 289 ? -42.725 -16.981 59.938 1.00 92.62 289 GLU A C 1
ATOM 2288 O O . GLU A 1 289 ? -43.291 -17.606 60.834 1.00 92.62 289 GLU A O 1
ATOM 2293 N N . GLU A 1 290 ? -41.665 -16.207 60.186 1.00 92.62 290 GLU A N 1
ATOM 2294 C CA . GLU A 1 290 ? -41.075 -16.089 61.522 1.00 92.62 290 GLU A CA 1
ATOM 2295 C C . GLU A 1 290 ? -42.040 -15.428 62.517 1.00 92.62 290 GLU A C 1
ATOM 2297 O O . GLU A 1 290 ? -42.226 -15.921 63.632 1.00 92.62 290 GLU A O 1
ATOM 2302 N N . LYS A 1 291 ? -42.742 -14.360 62.111 1.00 95.12 291 LYS A N 1
ATOM 2303 C CA . LYS A 1 291 ? -43.804 -13.753 62.937 1.00 95.12 291 LYS A CA 1
ATOM 2304 C C . LYS A 1 291 ? -44.923 -14.751 63.243 1.00 95.12 291 LYS A C 1
ATOM 2306 O O . LYS A 1 291 ? -45.422 -14.796 64.371 1.00 95.12 291 LYS A O 1
ATOM 2311 N N . LEU A 1 292 ? -45.319 -15.560 62.263 1.00 91.75 292 LEU A N 1
ATOM 2312 C CA . LEU A 1 292 ? -46.353 -16.578 62.428 1.00 91.75 292 LEU A CA 1
ATOM 2313 C C . LEU A 1 292 ? -45.883 -17.685 63.382 1.00 91.75 292 LEU A C 1
ATOM 2315 O O . LEU A 1 292 ? -46.629 -18.078 64.274 1.00 91.75 292 LEU A O 1
ATOM 2319 N N . ARG A 1 293 ? -44.620 -18.113 63.287 1.00 93.75 293 ARG A N 1
ATOM 2320 C CA . ARG A 1 293 ? -44.000 -19.070 64.216 1.00 93.75 293 ARG A CA 1
ATOM 2321 C C . ARG A 1 293 ? -43.970 -18.539 65.650 1.00 93.75 293 ARG A C 1
ATOM 2323 O O . ARG A 1 293 ? -44.354 -19.249 66.577 1.00 93.75 293 ARG A O 1
ATOM 2330 N N . VAL A 1 294 ? -43.550 -17.288 65.843 1.00 94.56 294 VAL A N 1
ATOM 2331 C CA . VAL A 1 294 ? -43.507 -16.641 67.165 1.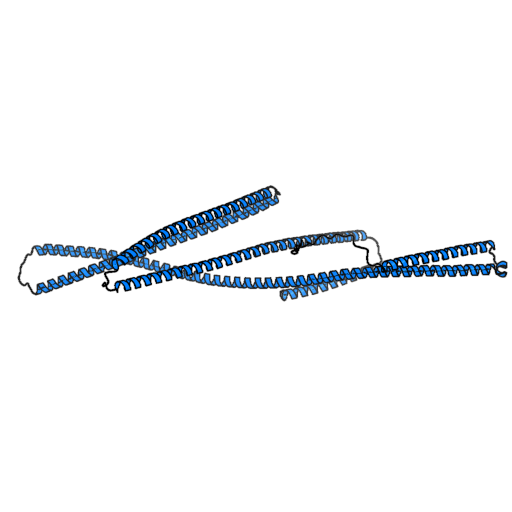00 94.56 294 VAL A CA 1
ATOM 2332 C C . VAL A 1 294 ? -44.906 -16.540 67.772 1.00 94.56 294 VAL A C 1
ATOM 2334 O O . VAL A 1 294 ? -45.104 -16.939 68.918 1.00 94.56 294 VAL A O 1
ATOM 2337 N N . THR A 1 295 ? -45.889 -16.061 67.008 1.00 90.19 295 THR A N 1
ATOM 2338 C CA . THR A 1 295 ? -47.277 -15.941 67.488 1.00 90.19 295 THR A CA 1
ATOM 2339 C C . THR A 1 295 ? -47.922 -17.303 67.755 1.00 90.19 295 THR A C 1
ATOM 2341 O O . THR A 1 295 ? -48.626 -17.451 68.753 1.00 90.19 295 THR A O 1
ATOM 2344 N N . ALA A 1 296 ? -47.635 -18.326 66.943 1.00 89.25 296 ALA A N 1
ATOM 2345 C CA . ALA A 1 296 ? -48.079 -19.699 67.185 1.00 89.25 296 ALA A CA 1
ATOM 2346 C C . ALA A 1 296 ? -47.494 -20.274 68.487 1.00 89.25 296 ALA A C 1
ATOM 2348 O O . ALA A 1 296 ? -48.236 -20.843 69.289 1.00 89.25 296 ALA A O 1
ATOM 2349 N N . ASN A 1 297 ? -46.198 -20.064 68.743 1.00 88.88 297 ASN A N 1
ATOM 2350 C CA . ASN A 1 297 ? -45.545 -20.482 69.987 1.00 88.88 297 ASN A CA 1
ATOM 2351 C C . ASN A 1 297 ? -46.109 -19.746 71.212 1.00 88.88 297 ASN A C 1
ATOM 2353 O O . ASN A 1 297 ? -46.350 -20.370 72.243 1.00 88.88 297 ASN A O 1
ATOM 2357 N N . GLN A 1 298 ? -46.374 -18.440 71.100 1.00 90.31 298 GLN A N 1
ATOM 2358 C CA . GLN A 1 298 ? -47.040 -17.664 72.154 1.00 90.31 298 GLN A CA 1
ATOM 2359 C C . GLN A 1 298 ? -48.446 -18.208 72.445 1.00 90.31 298 GLN A C 1
ATOM 2361 O O . GLN A 1 298 ? -48.806 -18.402 73.604 1.00 90.31 298 GLN A O 1
ATOM 2366 N N . LEU A 1 299 ? -49.228 -18.518 71.406 1.00 84.31 299 LEU A N 1
ATOM 2367 C CA . LEU A 1 299 ? -50.544 -19.148 71.544 1.00 84.31 299 LEU A CA 1
ATOM 2368 C C . LEU A 1 299 ? -50.460 -20.526 72.206 1.00 84.31 299 LEU A C 1
ATOM 2370 O O . LEU A 1 299 ? -51.313 -20.859 73.026 1.00 84.31 299 LEU A O 1
ATOM 2374 N N . GLN A 1 300 ? -49.453 -21.329 71.864 1.00 85.44 300 GLN A N 1
ATOM 2375 C CA . GLN A 1 300 ? -49.228 -22.632 72.483 1.00 85.44 300 GLN A CA 1
ATOM 2376 C C . GLN A 1 300 ? -48.842 -22.497 73.960 1.00 85.44 300 GLN A C 1
ATOM 2378 O O . GLN A 1 300 ? -49.397 -23.223 74.777 1.00 85.44 300 GLN A O 1
ATOM 2383 N N . ALA A 1 301 ? -47.977 -21.545 74.319 1.00 80.19 301 ALA A N 1
ATOM 2384 C CA . ALA A 1 301 ? -47.625 -21.256 75.710 1.00 80.19 301 ALA A CA 1
ATOM 2385 C C . ALA A 1 301 ? -48.853 -20.820 76.527 1.00 80.19 301 ALA A C 1
ATOM 2387 O O . ALA A 1 301 ? -49.145 -21.416 77.557 1.00 80.19 301 ALA A O 1
ATOM 2388 N N . VAL A 1 302 ? -49.653 -19.882 76.006 1.00 80.50 302 VAL A N 1
ATOM 2389 C CA . VAL A 1 302 ? -50.902 -19.443 76.654 1.00 80.50 302 VAL A CA 1
ATOM 2390 C C . VAL A 1 302 ? -51.915 -20.586 76.771 1.00 80.50 302 VAL A C 1
ATOM 2392 O O . VAL A 1 302 ? -52.650 -20.661 77.753 1.00 80.50 302 VAL A O 1
ATOM 2395 N N . ARG A 1 303 ? -51.985 -21.495 75.790 1.00 78.19 303 ARG A N 1
ATOM 2396 C CA . ARG A 1 303 ? -52.825 -22.700 75.886 1.00 78.19 303 ARG A CA 1
ATOM 2397 C C . ARG A 1 303 ? -52.323 -23.638 76.981 1.00 78.19 303 ARG A C 1
ATOM 2399 O O . ARG A 1 303 ? -53.141 -24.088 77.774 1.00 78.19 303 ARG A O 1
ATOM 2406 N N . SER A 1 304 ? -51.018 -23.883 77.064 1.00 67.88 304 SER A N 1
ATOM 2407 C CA . SER A 1 304 ? -50.406 -24.686 78.130 1.00 67.88 304 SER A CA 1
ATOM 2408 C C . SER A 1 304 ? -50.633 -24.078 79.523 1.00 67.88 304 SER A C 1
ATOM 2410 O O . SER A 1 304 ? -50.958 -24.816 80.448 1.00 67.88 304 SER A O 1
ATOM 2412 N N . ASP A 1 305 ? -50.585 -22.748 79.651 1.00 61.31 305 ASP A N 1
ATOM 2413 C CA . ASP A 1 305 ? -50.886 -22.018 80.895 1.00 61.31 305 ASP A CA 1
ATOM 2414 C C . ASP A 1 305 ? -52.386 -22.027 81.255 1.00 61.31 305 ASP A C 1
ATOM 2416 O O . ASP A 1 305 ? -52.761 -21.903 82.421 1.00 61.31 305 ASP A O 1
ATOM 2420 N N . ARG A 1 306 ? -53.282 -22.200 80.272 1.00 56.50 306 ARG A N 1
ATOM 2421 C CA . ARG A 1 306 ? -54.731 -22.342 80.513 1.00 56.50 306 ARG A CA 1
ATOM 2422 C C . ARG A 1 306 ? -55.139 -23.744 80.969 1.00 56.50 306 ARG A C 1
ATOM 2424 O O . ARG A 1 306 ? -56.142 -23.855 81.668 1.00 56.50 306 ARG A O 1
ATOM 2431 N N . TYR A 1 307 ? -54.382 -24.791 80.633 1.00 49.84 307 TYR A N 1
ATOM 2432 C CA . TYR A 1 307 ? -54.661 -26.159 81.099 1.00 49.84 307 TYR A CA 1
ATOM 2433 C C . TYR A 1 307 ? -54.225 -26.419 82.552 1.00 49.84 307 TYR A C 1
ATOM 2435 O O . TYR A 1 307 ? -54.577 -27.454 83.110 1.00 49.84 307 TYR A O 1
ATOM 2443 N N . THR A 1 308 ? -53.520 -25.480 83.192 1.00 48.56 308 THR A N 1
ATOM 2444 C CA . THR A 1 308 ? -53.124 -25.566 84.609 1.00 48.56 308 THR A CA 1
ATOM 2445 C C . THR A 1 308 ? -53.971 -24.703 85.552 1.00 48.56 308 THR A C 1
ATOM 2447 O O . THR A 1 308 ? -53.790 -24.814 86.762 1.00 48.56 308 THR A O 1
ATOM 2450 N N . SER A 1 309 ? -54.896 -23.860 85.057 1.00 46.34 309 SER A N 1
ATOM 2451 C CA . SER A 1 309 ? -55.460 -22.777 85.890 1.00 46.34 309 SER A CA 1
ATOM 2452 C C . SER A 1 309 ? -56.971 -22.501 85.810 1.00 46.34 309 SER A C 1
ATOM 2454 O O . SER A 1 309 ? -57.435 -21.601 86.509 1.00 46.34 309 SER A O 1
ATOM 2456 N N . ARG A 1 310 ? -57.810 -23.215 85.039 1.00 39.41 310 ARG A N 1
ATOM 2457 C CA . ARG A 1 310 ? -59.253 -22.893 85.117 1.00 39.41 310 ARG A CA 1
ATOM 2458 C C . ARG A 1 310 ? -60.230 -24.012 84.785 1.00 39.41 310 ARG A C 1
ATOM 2460 O O . ARG A 1 310 ? -60.666 -24.152 83.647 1.00 39.41 310 ARG A O 1
ATOM 2467 N N . ASP A 1 311 ? -60.661 -24.685 85.848 1.00 36.16 311 ASP A N 1
ATOM 2468 C CA . ASP A 1 311 ? -62.063 -25.063 86.020 1.00 36.16 311 ASP A CA 1
ATOM 2469 C C . ASP A 1 311 ? -62.901 -23.847 86.467 1.00 36.16 311 ASP A C 1
ATOM 2471 O O . ASP A 1 311 ? -62.392 -22.916 87.092 1.00 36.16 311 ASP A O 1
ATOM 2475 N N . ALA A 1 312 ? -64.207 -23.940 86.195 1.00 32.84 312 ALA A N 1
ATOM 2476 C CA . ALA A 1 312 ? -65.330 -23.116 86.666 1.00 32.84 312 ALA A CA 1
ATOM 2477 C C . ALA A 1 312 ? -65.797 -21.945 85.765 1.00 32.84 312 ALA A C 1
ATOM 2479 O O . ALA A 1 312 ? -65.306 -20.820 85.836 1.00 32.84 312 ALA A O 1
ATOM 2480 N N . ASN A 1 313 ? -66.831 -22.273 84.973 1.00 37.16 313 ASN A N 1
ATOM 2481 C CA . ASN A 1 313 ? -68.042 -21.510 84.631 1.00 37.16 313 ASN A CA 1
ATOM 2482 C C . ASN A 1 313 ? -67.929 -20.006 84.322 1.00 37.16 313 ASN A C 1
ATOM 2484 O O . ASN A 1 313 ? -67.612 -19.203 85.191 1.00 37.16 313 ASN A O 1
ATOM 2488 N N . MET A 1 314 ? -68.430 -19.600 83.152 1.00 36.75 314 MET A N 1
ATOM 2489 C CA . MET A 1 314 ? -69.743 -18.941 83.066 1.00 36.75 314 MET A CA 1
ATOM 2490 C C . MET A 1 314 ? -70.204 -18.814 81.606 1.00 36.75 314 MET A C 1
ATOM 2492 O O . MET A 1 314 ? -69.409 -18.634 80.691 1.00 36.75 314 MET A O 1
ATOM 2496 N N . ILE A 1 315 ? -71.511 -18.982 81.438 1.00 44.53 315 ILE A N 1
ATOM 2497 C CA . ILE A 1 315 ? -72.305 -18.885 80.215 1.00 44.53 315 ILE A CA 1
ATOM 2498 C C . ILE A 1 315 ? -72.535 -17.406 79.896 1.00 44.53 315 ILE A C 1
ATOM 2500 O O . ILE A 1 315 ? -73.072 -16.715 80.756 1.00 44.53 315 ILE A O 1
ATOM 2504 N N . GLU A 1 316 ? -72.249 -16.964 78.668 1.00 44.25 316 GLU A N 1
ATOM 2505 C CA . GLU A 1 316 ? -72.883 -15.782 78.061 1.00 44.25 316 GLU A CA 1
ATOM 2506 C C . GLU A 1 316 ? -73.187 -16.064 76.573 1.00 44.25 316 GLU A C 1
ATOM 2508 O O . GLU A 1 316 ? -72.420 -15.764 75.661 1.00 44.25 316 GLU A O 1
ATOM 2513 N N . ASP A 1 317 ? -74.343 -16.688 76.324 1.00 44.56 317 ASP A N 1
ATOM 2514 C CA . ASP A 1 317 ? -74.817 -17.186 75.017 1.00 44.56 317 ASP A CA 1
ATOM 2515 C C . ASP A 1 317 ? -75.150 -16.098 73.965 1.00 44.56 317 ASP A C 1
ATOM 2517 O O . ASP A 1 317 ? -75.684 -16.410 72.900 1.00 44.56 317 ASP A O 1
ATOM 2521 N N . ASN A 1 318 ? -74.811 -14.825 74.198 1.00 49.28 318 ASN A N 1
ATOM 2522 C CA . ASN A 1 318 ? -75.041 -13.745 73.225 1.00 49.28 318 ASN A CA 1
ATOM 2523 C C . ASN A 1 318 ? -73.759 -13.318 72.473 1.00 49.28 318 ASN A C 1
ATOM 2525 O O . ASN A 1 318 ? -73.840 -12.898 71.320 1.00 49.28 318 ASN A O 1
ATOM 2529 N N . GLU A 1 319 ? -72.567 -13.516 73.053 1.00 53.22 319 GLU A N 1
ATOM 2530 C CA . GLU A 1 319 ? -71.276 -13.216 72.398 1.00 53.22 319 GLU A CA 1
ATOM 2531 C C . GLU A 1 319 ? -70.846 -14.312 71.404 1.00 53.22 319 GLU A C 1
ATOM 2533 O O . GLU A 1 319 ? -70.235 -14.029 70.373 1.00 53.22 319 GLU A O 1
ATOM 2538 N N . ILE A 1 320 ? -71.264 -15.563 71.636 1.00 59.03 320 ILE A N 1
ATOM 2539 C CA . ILE A 1 320 ? -70.947 -16.721 70.779 1.00 59.03 320 ILE A CA 1
ATOM 2540 C C . ILE A 1 320 ? -71.530 -16.555 69.365 1.00 59.03 320 ILE A C 1
ATOM 2542 O O . ILE A 1 320 ? -70.947 -17.025 68.387 1.00 59.03 320 ILE A O 1
ATOM 2546 N N . SER A 1 321 ? -72.665 -15.863 69.223 1.00 62.72 321 SER A N 1
ATOM 2547 C CA . SER A 1 321 ? -73.280 -15.572 67.920 1.00 62.72 321 SER A CA 1
ATOM 2548 C C . SER A 1 321 ? -72.473 -14.547 67.112 1.00 62.72 321 SER A C 1
ATOM 2550 O O . SER A 1 321 ? -72.238 -14.746 65.916 1.00 62.72 321 SER A O 1
ATOM 2552 N N . ASP A 1 322 ? -71.998 -13.480 67.758 1.00 67.69 322 ASP A N 1
ATOM 2553 C CA . ASP A 1 322 ? -71.190 -12.446 67.109 1.00 67.69 322 ASP A CA 1
ATOM 2554 C C . ASP A 1 322 ? -69.772 -12.938 66.808 1.00 67.69 322 ASP A C 1
ATOM 2556 O O . ASP A 1 322 ? -69.259 -12.686 65.717 1.00 67.69 322 ASP A O 1
ATOM 2560 N N . ASP A 1 323 ? -69.169 -13.727 67.696 1.00 77.81 323 ASP A N 1
ATOM 2561 C CA . ASP A 1 323 ? -67.862 -14.341 67.463 1.00 77.81 323 ASP A CA 1
ATOM 2562 C C . ASP A 1 323 ? -67.914 -15.439 66.398 1.00 77.81 323 ASP A C 1
ATOM 2564 O O . ASP A 1 323 ? -67.011 -15.537 65.566 1.00 77.81 323 ASP A O 1
ATOM 2568 N N . LYS A 1 324 ? -69.008 -16.206 66.318 1.00 77.94 324 LYS A N 1
ATOM 2569 C CA . LYS A 1 324 ? -69.253 -17.131 65.201 1.00 77.94 324 LYS A CA 1
ATOM 2570 C C . LYS A 1 324 ? -69.441 -16.384 63.879 1.00 77.94 324 LYS A C 1
ATOM 2572 O O . LYS A 1 324 ? -68.955 -16.858 62.850 1.00 77.94 324 LYS A O 1
ATOM 2577 N N . ARG A 1 325 ? -70.099 -15.215 63.883 1.00 77.25 325 ARG A N 1
ATOM 2578 C CA . ARG A 1 325 ? -70.235 -14.356 62.691 1.00 77.25 325 ARG A CA 1
ATOM 2579 C C . ARG A 1 325 ? -68.881 -13.780 62.262 1.00 77.25 325 ARG A C 1
ATOM 2581 O O . ARG A 1 325 ? -68.547 -13.883 61.085 1.00 77.25 325 ARG A O 1
ATOM 2588 N N . LYS A 1 326 ? -68.074 -13.270 63.199 1.00 84.50 326 LYS A N 1
ATOM 2589 C CA . LYS A 1 326 ? -66.700 -12.792 62.947 1.00 84.50 326 LYS A CA 1
ATOM 2590 C C . LYS A 1 326 ? -65.781 -13.906 62.449 1.00 84.50 326 LYS A C 1
ATOM 2592 O O . LYS A 1 326 ? -65.004 -13.687 61.528 1.00 84.50 326 LYS A O 1
ATOM 2597 N N . LEU A 1 327 ? -65.873 -15.109 63.017 1.00 84.69 327 LEU A N 1
ATOM 2598 C CA . LEU A 1 327 ? -65.092 -16.265 62.573 1.00 84.69 327 LEU A CA 1
ATOM 2599 C C . LEU A 1 327 ? -65.475 -16.674 61.147 1.00 84.69 327 LEU A C 1
ATOM 2601 O O . LEU A 1 327 ? -64.593 -16.924 60.331 1.00 84.69 327 LEU A O 1
ATOM 2605 N N . LYS A 1 328 ? -66.776 -16.697 60.832 1.00 83.31 328 LYS A N 1
ATOM 2606 C CA . LYS A 1 328 ? -67.262 -16.982 59.478 1.00 83.31 328 LYS A CA 1
ATOM 2607 C C . LYS A 1 328 ? -66.767 -15.938 58.472 1.00 83.31 328 LYS A C 1
ATOM 2609 O O . LYS A 1 328 ? -66.244 -16.322 57.433 1.00 83.31 328 LYS A O 1
ATOM 2614 N N . GLN A 1 329 ? -66.853 -14.654 58.821 1.00 86.62 329 GLN A N 1
ATOM 2615 C CA . GLN A 1 329 ? -66.330 -13.563 57.999 1.00 86.62 329 GLN A CA 1
ATOM 2616 C C . GLN A 1 329 ? -64.812 -13.683 57.794 1.00 86.62 329 GLN A C 1
ATOM 2618 O O . GLN A 1 329 ? -64.342 -13.591 56.668 1.00 86.62 329 GLN A O 1
ATOM 2623 N N . ASN A 1 330 ? -64.042 -13.976 58.848 1.00 88.81 330 ASN A N 1
ATOM 2624 C CA . ASN A 1 330 ? -62.599 -14.205 58.735 1.00 88.81 330 ASN A CA 1
ATOM 2625 C C . ASN A 1 330 ? -62.267 -15.388 57.815 1.00 88.81 330 ASN A C 1
ATOM 2627 O O . ASN A 1 330 ? -61.326 -15.304 57.030 1.00 88.81 330 ASN A O 1
ATOM 2631 N N . ILE A 1 331 ? -63.028 -16.485 57.889 1.00 87.62 331 ILE A N 1
ATOM 2632 C CA . ILE A 1 331 ? -62.843 -17.638 56.999 1.00 87.62 331 ILE A CA 1
ATOM 2633 C C . ILE A 1 331 ? -63.143 -17.241 55.549 1.00 87.62 331 ILE A C 1
ATOM 2635 O O . ILE A 1 331 ? -62.317 -17.510 54.679 1.00 87.62 331 ILE A O 1
ATOM 2639 N N . GLU A 1 332 ? -64.256 -16.552 55.286 1.00 87.94 332 GLU A N 1
ATOM 2640 C CA . GLU A 1 332 ? -64.606 -16.051 53.947 1.00 87.94 332 GLU A CA 1
ATOM 2641 C C . GLU A 1 332 ? -63.526 -15.099 53.399 1.00 87.94 332 GLU A C 1
ATOM 2643 O O . GLU A 1 332 ? -63.043 -15.304 52.285 1.00 87.94 332 GLU A O 1
ATOM 2648 N N . GLU A 1 333 ? -63.035 -14.151 54.204 1.00 91.12 333 GLU A N 1
ATOM 2649 C CA . GLU A 1 333 ? -61.936 -13.250 53.827 1.00 91.12 333 GLU A CA 1
ATOM 2650 C C . GLU A 1 333 ? -60.618 -13.998 53.564 1.00 91.12 333 GLU A C 1
ATOM 2652 O O . GLU A 1 333 ? -59.861 -13.639 52.658 1.00 91.12 333 GLU A O 1
ATOM 2657 N N . THR A 1 334 ? -60.304 -15.040 54.340 1.00 90.06 334 THR A N 1
ATOM 2658 C CA . THR A 1 334 ? -59.105 -15.864 54.099 1.00 90.06 334 THR A CA 1
ATOM 2659 C C . THR A 1 334 ? -59.234 -16.697 52.829 1.00 90.06 334 THR A C 1
ATOM 2661 O O . THR A 1 334 ? -58.257 -16.831 52.094 1.00 90.06 334 THR A O 1
ATOM 2664 N N . MET A 1 335 ? -60.434 -17.198 52.529 1.00 89.31 335 MET A N 1
ATOM 2665 C CA . MET A 1 335 ? -60.714 -17.976 51.326 1.00 89.31 335 MET A CA 1
ATOM 2666 C C . MET A 1 335 ? -60.644 -17.094 50.074 1.00 89.31 335 MET A C 1
ATOM 2668 O O . MET A 1 335 ? -60.078 -17.501 49.062 1.00 89.31 335 MET A O 1
ATOM 2672 N N . GLU A 1 336 ? -61.126 -15.852 50.157 1.00 92.31 336 GLU A N 1
ATOM 2673 C CA . GLU A 1 336 ? -61.001 -14.867 49.080 1.00 92.31 336 GLU A CA 1
ATOM 2674 C C . GLU A 1 336 ? -59.537 -14.457 48.843 1.00 92.31 336 GLU A C 1
ATOM 2676 O O . GLU A 1 336 ? -59.076 -14.412 47.699 1.00 92.31 336 GLU A O 1
ATOM 2681 N N . LYS A 1 337 ? -58.759 -14.240 49.916 1.00 95.38 337 LYS A N 1
ATOM 2682 C CA . LYS A 1 337 ? -57.307 -13.994 49.823 1.00 95.38 337 LYS A CA 1
ATOM 2683 C C . LYS A 1 337 ? -56.565 -15.181 49.205 1.00 95.38 337 LYS A C 1
ATOM 2685 O O . LYS A 1 337 ? -55.667 -14.964 48.392 1.00 95.38 337 LYS A O 1
ATOM 2690 N N . LEU A 1 338 ? -56.944 -16.413 49.553 1.00 93.38 338 LEU A N 1
ATOM 2691 C CA . LEU A 1 338 ? -56.371 -17.632 48.980 1.00 93.38 338 LEU A CA 1
ATOM 2692 C C . LEU A 1 338 ? -56.670 -17.730 47.479 1.00 93.38 338 LEU A C 1
ATOM 2694 O O . LEU A 1 338 ? -55.745 -17.895 46.692 1.00 93.38 338 LEU A O 1
ATOM 2698 N N . LEU A 1 339 ? -57.926 -17.525 47.071 1.00 93.06 339 LEU A N 1
ATOM 2699 C CA . LEU A 1 339 ? -58.327 -17.508 45.659 1.00 93.06 339 LEU A CA 1
ATOM 2700 C C . LEU A 1 339 ? -57.587 -16.430 44.859 1.00 93.06 339 LEU A C 1
ATOM 2702 O O . LEU A 1 339 ? -57.207 -16.648 43.707 1.00 93.06 339 LEU A O 1
ATOM 2706 N N . LYS A 1 340 ? -57.365 -15.253 45.455 1.00 94.94 340 LYS A N 1
ATOM 2707 C CA . LYS A 1 340 ? -56.567 -14.196 44.826 1.00 94.94 340 LYS A CA 1
ATOM 2708 C C . LYS A 1 340 ? -55.108 -14.631 44.651 1.00 94.94 340 LYS A C 1
ATOM 2710 O O . LYS A 1 340 ? -54.557 -14.455 43.567 1.00 94.94 340 LYS A O 1
ATOM 2715 N N . ARG A 1 341 ? -54.518 -15.260 45.671 1.00 93.38 341 ARG A N 1
ATOM 2716 C CA . ARG A 1 341 ? -53.157 -15.814 45.616 1.00 93.38 341 ARG A CA 1
ATOM 2717 C C . ARG A 1 341 ? -53.027 -16.951 44.603 1.00 93.38 341 ARG A C 1
ATOM 2719 O O . ARG A 1 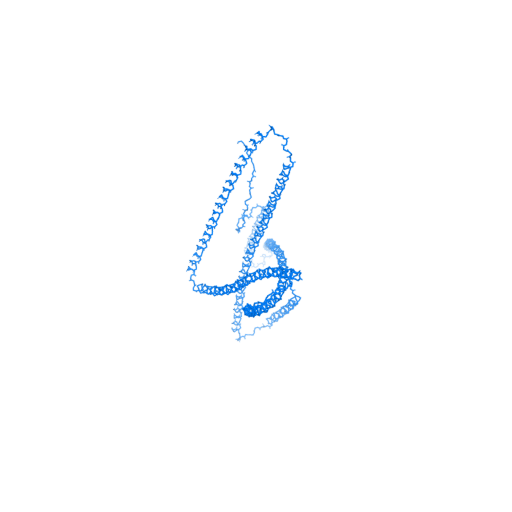341 ? -52.038 -16.985 43.886 1.00 93.38 341 ARG A O 1
ATOM 2726 N N . GLU A 1 342 ? -54.016 -17.832 44.474 1.00 93.12 342 GLU A N 1
ATOM 2727 C CA . GLU A 1 342 ? -54.025 -18.882 43.443 1.00 93.12 342 GLU A CA 1
ATOM 2728 C C . GLU A 1 342 ? -54.036 -18.298 42.028 1.00 93.12 342 GLU A C 1
ATOM 2730 O O . GLU A 1 342 ? -53.298 -18.767 41.160 1.00 93.12 342 GLU A O 1
ATOM 2735 N N . LYS A 1 343 ? -54.819 -17.235 41.791 1.00 95.50 343 LYS A N 1
ATOM 2736 C CA . LYS A 1 343 ? -54.806 -16.519 40.505 1.00 95.50 343 LYS A CA 1
ATOM 2737 C C . LYS A 1 343 ? -53.445 -15.880 40.235 1.00 95.50 343 LYS A C 1
ATOM 2739 O O . LYS A 1 343 ? -52.928 -16.022 39.130 1.00 95.50 343 LYS A O 1
ATOM 2744 N N . GLU A 1 344 ? -52.848 -15.227 41.232 1.00 94.12 344 GLU A N 1
ATOM 2745 C CA . GLU A 1 344 ? -51.496 -14.658 41.129 1.00 94.12 344 GLU A CA 1
ATOM 2746 C C . GLU A 1 344 ? -50.466 -15.750 40.789 1.00 94.12 344 GLU A C 1
ATOM 2748 O O . GLU A 1 344 ? -49.722 -15.605 39.818 1.00 94.12 344 GLU A O 1
ATOM 2753 N N . VAL A 1 345 ? -50.487 -16.889 41.489 1.00 92.56 345 VAL A N 1
ATOM 2754 C CA . VAL A 1 345 ? -49.610 -18.037 41.204 1.00 92.56 345 VAL A CA 1
ATOM 2755 C C . VAL A 1 345 ? -49.820 -18.556 39.782 1.00 92.56 345 VAL A C 1
ATOM 2757 O O . VAL A 1 345 ? -48.843 -18.708 39.060 1.00 92.56 345 VAL A O 1
ATOM 2760 N N . SER A 1 346 ? -51.064 -18.745 39.332 1.00 93.31 346 SER A N 1
ATOM 2761 C CA . SER A 1 346 ? -51.355 -19.192 37.962 1.00 93.31 346 SER A CA 1
ATOM 2762 C C . SER A 1 346 ? -50.807 -18.225 36.905 1.00 93.31 346 SER A C 1
ATOM 2764 O O . SER A 1 346 ? -50.189 -18.661 35.928 1.00 93.31 346 SER A O 1
ATOM 2766 N N . THR A 1 347 ? -50.955 -16.912 37.117 1.00 94.25 347 THR A N 1
ATOM 2767 C CA . THR A 1 347 ? -50.386 -15.913 36.201 1.00 94.25 347 THR A CA 1
ATOM 2768 C C . THR A 1 347 ? -48.859 -15.954 36.190 1.00 94.25 347 THR A C 1
ATOM 2770 O O . THR A 1 347 ? -48.268 -15.977 35.110 1.00 94.25 347 THR A O 1
ATOM 2773 N N . LEU A 1 348 ? -48.209 -16.061 37.352 1.00 94.62 348 LEU A N 1
ATOM 2774 C CA . LEU A 1 348 ? -46.753 -16.174 37.448 1.00 94.62 348 LEU A CA 1
ATOM 2775 C C . LEU A 1 348 ? -46.237 -17.467 36.803 1.00 94.62 348 LEU A C 1
ATOM 2777 O O . LEU A 1 348 ? -45.241 -17.429 36.084 1.00 94.62 348 LEU A O 1
ATOM 2781 N N . THR A 1 349 ? -46.928 -18.596 36.975 1.00 92.38 349 THR A N 1
ATOM 2782 C CA . THR A 1 349 ? -46.576 -19.859 36.308 1.00 92.38 349 THR A CA 1
ATOM 2783 C C . THR A 1 349 ? -46.608 -19.709 34.787 1.00 92.38 349 THR A C 1
ATOM 2785 O O . THR A 1 349 ? -45.647 -20.097 34.123 1.00 92.38 349 THR A O 1
ATOM 2788 N N . SER A 1 350 ? -47.644 -19.068 34.232 1.00 95.06 350 SER A N 1
ATOM 2789 C CA . SER A 1 350 ? -47.728 -18.824 32.783 1.00 95.06 350 SER A CA 1
ATOM 2790 C C . SER A 1 350 ? -46.600 -17.918 32.267 1.00 95.06 350 SER A C 1
ATOM 2792 O O . SER A 1 350 ? -46.038 -18.163 31.198 1.00 95.06 350 SER A O 1
ATOM 2794 N N . GLN A 1 351 ? -46.200 -16.910 33.051 1.00 94.38 351 GLN A N 1
ATOM 2795 C CA . GLN A 1 351 ? -45.072 -16.040 32.715 1.00 94.38 351 GLN A CA 1
ATOM 2796 C C . GLN A 1 351 ? -43.744 -16.808 32.738 1.00 94.38 351 GLN A C 1
ATOM 2798 O O . GLN A 1 351 ? -42.928 -16.644 31.833 1.00 94.38 351 GLN A O 1
ATOM 2803 N N . VAL A 1 352 ? -43.536 -17.692 33.719 1.00 92.69 352 VAL A N 1
ATOM 2804 C CA . VAL A 1 352 ? -42.341 -18.548 33.795 1.00 92.69 352 VAL A CA 1
ATOM 2805 C C . VAL A 1 352 ? -42.265 -19.506 32.604 1.00 92.69 352 VAL A C 1
ATOM 2807 O O . VAL A 1 352 ? -41.187 -19.679 32.035 1.00 92.69 352 VAL A O 1
ATOM 2810 N N . GLU A 1 353 ? -43.377 -20.111 32.184 1.00 94.62 353 GLU A N 1
ATOM 2811 C CA . GLU A 1 353 ? -43.411 -20.967 30.989 1.00 94.62 353 GLU A CA 1
ATOM 2812 C C . GLU A 1 353 ? -43.109 -20.185 29.702 1.00 94.62 353 GLU A C 1
ATOM 2814 O O . GLU A 1 353 ? -42.339 -20.649 28.854 1.00 94.62 353 GLU A O 1
ATOM 2819 N N . ALA A 1 354 ? -43.638 -18.965 29.575 1.00 95.38 354 ALA A N 1
ATOM 2820 C CA . ALA A 1 354 ? -43.331 -18.082 28.453 1.00 95.38 354 ALA A CA 1
ATOM 2821 C C . ALA A 1 354 ? -41.851 -17.660 28.429 1.00 95.38 354 ALA A C 1
ATOM 2823 O O . ALA A 1 354 ? -41.234 -17.637 27.364 1.00 95.38 354 ALA A O 1
ATOM 2824 N N . LEU A 1 355 ? -41.248 -17.373 29.586 1.00 93.94 355 LEU A N 1
ATOM 2825 C CA . LEU A 1 355 ? -39.820 -17.058 29.672 1.00 93.94 355 LEU A CA 1
ATOM 2826 C C . LEU A 1 355 ? -38.951 -18.276 29.338 1.00 93.94 355 LEU A C 1
ATOM 2828 O O . LEU A 1 355 ? -37.990 -18.143 28.582 1.00 93.94 355 LEU A O 1
ATOM 2832 N N . LYS A 1 356 ? -39.312 -19.474 29.814 1.00 95.88 356 LYS A N 1
ATOM 2833 C CA . LYS A 1 356 ? -38.611 -20.721 29.459 1.00 95.88 356 LYS A CA 1
ATOM 2834 C C . LYS A 1 356 ? -38.600 -20.972 27.950 1.00 95.88 356 LYS A C 1
ATOM 2836 O O . LYS A 1 356 ? -37.555 -21.322 27.405 1.00 95.88 356 LYS A O 1
ATOM 2841 N N . SER A 1 357 ? -39.726 -20.765 27.264 1.00 95.06 357 SER A N 1
ATOM 2842 C CA . SER A 1 357 ? -39.782 -20.944 25.805 1.00 95.06 357 SER A CA 1
ATOM 2843 C C . SER A 1 357 ? -38.937 -19.907 25.056 1.00 95.06 357 SER A C 1
ATOM 2845 O O . SER A 1 357 ? -38.252 -20.252 24.090 1.00 95.06 357 SER A O 1
ATOM 2847 N N . GLN A 1 358 ? -38.903 -18.656 25.532 1.00 94.12 358 GLN A N 1
ATOM 2848 C CA . GLN A 1 358 ? -38.023 -17.624 24.977 1.00 94.12 358 GLN A CA 1
ATOM 2849 C C . GLN A 1 358 ? -36.538 -17.958 25.160 1.00 94.12 358 GLN A C 1
ATOM 2851 O O . GLN A 1 358 ? -35.766 -17.781 24.216 1.00 94.12 358 GLN A O 1
ATOM 2856 N N . VAL A 1 359 ? -36.139 -18.470 26.329 1.00 92.38 359 VAL A N 1
ATOM 2857 C CA . VAL A 1 359 ? -34.755 -18.901 26.591 1.00 92.38 359 VAL A CA 1
ATOM 2858 C C . VAL A 1 359 ? -34.348 -20.025 25.636 1.00 92.38 359 VAL A C 1
ATOM 2860 O O . VAL A 1 359 ? -33.345 -19.877 24.941 1.00 92.38 359 VAL A O 1
ATOM 2863 N N . GLY A 1 360 ? -35.166 -21.071 25.474 1.00 94.31 360 GLY A N 1
ATOM 2864 C CA . GLY A 1 360 ? -34.857 -22.167 24.542 1.00 94.31 360 GLY A CA 1
ATOM 2865 C C . GLY A 1 360 ? -34.741 -21.721 23.073 1.00 94.31 360 GLY A C 1
ATOM 2866 O O . GLY A 1 360 ? -33.908 -22.223 22.310 1.00 94.31 360 GLY A O 1
ATOM 2867 N N . ALA A 1 361 ? -35.531 -20.723 22.662 1.00 95.31 361 ALA A N 1
ATOM 2868 C CA . ALA A 1 361 ? -35.420 -20.133 21.328 1.00 95.31 361 ALA A CA 1
ATOM 2869 C C . ALA A 1 361 ? -34.118 -19.330 21.141 1.00 95.31 361 ALA A C 1
ATOM 2871 O O . ALA A 1 361 ? -33.538 -19.343 20.051 1.00 95.31 361 ALA A O 1
ATOM 2872 N N . LEU A 1 362 ? -33.650 -18.631 22.181 1.00 93.12 362 LEU A N 1
ATOM 2873 C CA . LEU A 1 362 ? -32.373 -17.915 22.156 1.00 93.12 362 LEU A CA 1
ATOM 2874 C C . LEU A 1 362 ? -31.188 -18.882 22.143 1.00 93.12 362 LEU A C 1
ATOM 2876 O O . LEU A 1 362 ? -30.299 -18.709 21.314 1.00 93.12 362 LEU A O 1
ATOM 2880 N N . GLU A 1 363 ? -31.213 -19.931 22.962 1.00 92.12 363 GLU A N 1
ATOM 2881 C CA . GLU A 1 363 ? -30.195 -20.992 22.967 1.00 92.12 363 GLU A CA 1
ATOM 2882 C C . GLU A 1 363 ? -30.046 -21.626 21.577 1.00 92.12 363 GLU A C 1
ATOM 2884 O O . GLU A 1 363 ? -28.943 -21.726 21.040 1.00 92.12 363 GLU A O 1
ATOM 2889 N N . SER A 1 364 ? -31.170 -21.945 20.928 1.00 93.75 364 SER A N 1
ATOM 2890 C CA . SER A 1 364 ? -31.173 -22.491 19.565 1.00 93.75 364 SER A CA 1
ATOM 2891 C C . SER A 1 364 ? -30.559 -21.526 18.540 1.00 93.75 364 SER A C 1
ATOM 2893 O O . SER A 1 364 ? -29.839 -21.948 17.631 1.00 93.75 364 SER A O 1
ATOM 2895 N N . LYS A 1 365 ? -30.816 -20.217 18.675 1.00 95.81 365 LYS A N 1
ATOM 2896 C CA . LYS A 1 365 ? -30.218 -19.188 17.807 1.00 95.81 365 LYS A CA 1
ATOM 2897 C C . LYS A 1 365 ? -28.720 -19.028 18.049 1.00 95.81 365 LYS A C 1
ATOM 2899 O O . LYS A 1 365 ? -27.989 -18.867 17.074 1.00 95.81 365 LYS A O 1
ATOM 2904 N N . VAL A 1 366 ? -28.270 -19.090 19.303 1.00 90.69 366 VAL A N 1
ATOM 2905 C CA . VAL A 1 366 ? -26.843 -19.048 19.658 1.00 90.69 366 VAL A CA 1
ATOM 2906 C C . VAL A 1 366 ? -26.122 -20.238 19.034 1.00 90.69 366 VAL A C 1
ATOM 2908 O O . VAL A 1 366 ? -25.182 -20.030 18.274 1.00 90.69 366 VAL A O 1
ATOM 2911 N N . HIS A 1 367 ? -26.642 -21.456 19.207 1.00 92.75 367 HIS A N 1
ATOM 2912 C CA . HIS A 1 367 ? -26.079 -22.655 18.575 1.00 92.75 367 HIS A CA 1
ATOM 2913 C C . HIS A 1 367 ? -26.028 -22.570 17.042 1.00 92.75 367 HIS A C 1
ATOM 2915 O O . HIS A 1 367 ? -25.068 -23.014 16.410 1.00 92.75 367 HIS A O 1
ATOM 2921 N N . ALA A 1 368 ? -27.052 -21.999 16.403 1.00 93.12 368 ALA A N 1
ATOM 2922 C CA . ALA A 1 368 ? -27.027 -21.777 14.959 1.00 93.12 368 ALA A CA 1
ATOM 2923 C C . ALA A 1 368 ? -25.973 -20.729 14.549 1.00 93.12 368 ALA A C 1
ATOM 2925 O O . ALA A 1 368 ? -25.345 -20.871 13.498 1.00 93.12 368 ALA A O 1
ATOM 2926 N N . GLY A 1 369 ? -25.771 -19.693 15.367 1.00 90.38 369 GLY A N 1
ATOM 2927 C CA . GLY A 1 369 ? -24.711 -18.699 15.199 1.00 90.38 369 GLY A CA 1
ATOM 2928 C C . GLY A 1 369 ? -23.315 -19.307 15.331 1.00 90.38 369 GLY A C 1
ATOM 2929 O O . GLY A 1 369 ? -22.473 -19.063 14.472 1.00 90.38 369 GLY A O 1
ATOM 2930 N N . GLU A 1 370 ? -23.099 -20.162 16.332 1.00 90.50 370 GLU A N 1
ATOM 2931 C CA . GLU A 1 370 ? -21.840 -20.888 16.553 1.00 90.50 370 GLU A CA 1
ATOM 2932 C C . GLU A 1 370 ? -21.481 -21.770 15.352 1.00 90.50 370 GLU A C 1
ATOM 2934 O O . GLU A 1 370 ? -20.368 -21.683 14.837 1.00 90.50 370 GLU A O 1
ATOM 2939 N N . LYS A 1 371 ? -22.442 -22.536 14.814 1.00 95.31 371 LYS A N 1
ATOM 2940 C CA . LYS A 1 371 ? -22.223 -23.347 13.601 1.00 95.31 371 LYS A CA 1
ATOM 2941 C C . LYS A 1 371 ? -21.838 -22.498 12.388 1.00 95.31 371 LYS A C 1
ATOM 2943 O O . LYS A 1 371 ? -20.960 -22.884 11.620 1.00 95.31 371 LYS A O 1
ATOM 2948 N N . LYS A 1 372 ? -22.478 -21.338 12.201 1.00 96.00 372 LYS A N 1
ATOM 2949 C CA . LYS A 1 372 ? -22.125 -20.405 11.116 1.00 96.00 372 LYS A CA 1
ATOM 2950 C C . LYS A 1 372 ? -20.727 -19.820 11.311 1.00 96.00 372 LYS A C 1
ATOM 2952 O O . LYS A 1 372 ? -19.970 -19.745 10.349 1.00 96.00 372 LYS A O 1
ATOM 2957 N N . ALA A 1 373 ? -20.377 -19.444 12.540 1.00 89.81 373 ALA A N 1
ATOM 2958 C CA . ALA A 1 373 ? -19.047 -18.947 12.871 1.00 89.81 373 ALA A CA 1
ATOM 2959 C C . ALA A 1 373 ? -17.967 -20.011 12.617 1.00 89.81 373 ALA A C 1
ATOM 2961 O O . ALA A 1 373 ? -16.915 -19.692 12.071 1.00 89.81 373 ALA A O 1
ATOM 2962 N N . GLU A 1 374 ? -18.243 -21.280 12.928 1.00 94.38 374 GLU A N 1
ATOM 2963 C CA . GLU A 1 374 ? -17.324 -22.389 12.658 1.00 94.38 374 GLU A CA 1
ATOM 2964 C C . GLU A 1 374 ? -17.090 -22.598 11.151 1.00 94.38 374 GLU A C 1
ATOM 2966 O O . GLU A 1 374 ? -15.955 -22.809 10.720 1.00 94.38 374 GLU A O 1
ATOM 2971 N N . VAL A 1 375 ? -18.142 -22.502 10.330 1.00 96.00 375 VAL A N 1
ATOM 2972 C CA . VAL A 1 375 ? -18.020 -22.573 8.862 1.00 96.00 375 VAL A CA 1
ATOM 2973 C C . VAL A 1 375 ? -17.179 -21.411 8.330 1.00 96.00 375 VAL A C 1
ATOM 2975 O O . VAL A 1 375 ? -16.227 -21.645 7.588 1.00 96.00 375 VAL A O 1
ATOM 2978 N N . LEU A 1 376 ? -17.462 -20.182 8.770 1.00 93.25 376 LEU A N 1
ATOM 2979 C CA . LEU A 1 376 ? -16.692 -19.000 8.374 1.00 93.25 376 LEU A CA 1
ATOM 2980 C C . LEU A 1 376 ? -15.222 -19.094 8.804 1.00 93.25 376 LEU A C 1
ATOM 2982 O O . LEU A 1 376 ? -14.336 -18.687 8.057 1.00 93.25 376 LEU A O 1
ATOM 2986 N N . ALA A 1 377 ? -14.935 -19.664 9.976 1.00 93.81 377 ALA A N 1
ATOM 2987 C CA . ALA A 1 377 ? -13.565 -19.887 10.428 1.00 93.81 377 ALA A CA 1
ATOM 2988 C C . ALA A 1 377 ? -12.811 -20.874 9.519 1.00 93.81 377 ALA A C 1
ATOM 2990 O O . ALA A 1 377 ? -11.647 -20.644 9.192 1.00 93.81 377 ALA A O 1
ATOM 2991 N N . LYS A 1 378 ? -13.474 -21.946 9.062 1.00 96.94 378 LYS A N 1
ATOM 2992 C CA . LYS A 1 378 ? -12.889 -22.909 8.112 1.00 96.94 378 LYS A CA 1
ATOM 2993 C C . LYS A 1 378 ? -12.639 -22.279 6.742 1.00 96.94 378 LYS A C 1
ATOM 2995 O O . LYS A 1 378 ? -11.573 -22.490 6.168 1.00 96.94 378 LYS A O 1
ATOM 3000 N N . GLU A 1 379 ? -13.582 -21.487 6.235 1.00 95.00 379 GLU A N 1
ATOM 3001 C CA . GLU A 1 379 ? -13.406 -20.744 4.981 1.00 95.00 379 GLU A CA 1
ATOM 3002 C C . GLU A 1 379 ? -12.270 -19.725 5.082 1.00 95.00 379 GLU A C 1
ATOM 3004 O O . GLU A 1 379 ? -11.425 -19.670 4.191 1.00 95.00 379 GLU A O 1
ATOM 3009 N N . LYS A 1 380 ? -12.180 -18.992 6.198 1.00 94.12 380 LYS A N 1
ATOM 3010 C CA . LYS A 1 380 ? -11.067 -18.080 6.475 1.00 94.12 380 LYS A CA 1
ATOM 3011 C C . LYS A 1 380 ? -9.720 -18.806 6.408 1.00 94.12 380 LYS A C 1
ATOM 3013 O O . LYS A 1 380 ? -8.851 -18.364 5.665 1.00 94.12 380 LYS A O 1
ATOM 3018 N N . MET A 1 381 ? -9.564 -19.932 7.112 1.00 95.00 381 MET A N 1
ATOM 3019 C CA . MET A 1 381 ? -8.308 -20.697 7.077 1.00 95.00 381 MET A CA 1
ATOM 3020 C C . MET A 1 381 ? -7.968 -21.197 5.668 1.00 95.00 381 MET A C 1
ATOM 3022 O O . MET A 1 381 ? -6.804 -21.207 5.272 1.00 95.00 381 MET A O 1
ATOM 3026 N N . ARG A 1 382 ? -8.978 -21.592 4.884 1.00 97.56 382 ARG A N 1
ATOM 3027 C CA . ARG A 1 382 ? -8.777 -21.998 3.489 1.00 97.56 382 ARG A CA 1
ATOM 3028 C C . ARG A 1 382 ? -8.267 -20.833 2.634 1.00 97.56 382 ARG A C 1
ATOM 3030 O O . ARG A 1 382 ? -7.311 -21.012 1.884 1.00 97.56 382 ARG A O 1
ATOM 3037 N N . VAL A 1 383 ? -8.884 -19.658 2.751 1.00 92.62 383 VAL A N 1
ATOM 3038 C CA . VAL A 1 383 ? -8.480 -18.455 2.006 1.00 92.62 383 VAL A CA 1
ATOM 3039 C C . VAL A 1 383 ? -7.076 -18.002 2.413 1.00 92.62 383 VAL A C 1
ATOM 3041 O O . VAL A 1 383 ? -6.276 -17.658 1.546 1.00 92.62 383 VAL A O 1
ATOM 3044 N N . GLU A 1 384 ? -6.735 -18.059 3.702 1.00 92.38 384 GLU A N 1
ATOM 3045 C CA . GLU A 1 384 ? -5.378 -17.772 4.190 1.00 92.38 384 GLU A CA 1
ATOM 3046 C C . GLU A 1 384 ? -4.344 -18.723 3.561 1.00 92.38 384 GLU A C 1
ATOM 3048 O O . GLU A 1 384 ? -3.327 -18.267 3.036 1.00 92.38 384 GLU A O 1
ATOM 3053 N N . ALA A 1 385 ? -4.638 -20.025 3.497 1.00 95.50 385 ALA A N 1
ATOM 3054 C CA . ALA A 1 385 ? -3.758 -21.005 2.857 1.00 95.50 385 ALA A CA 1
ATOM 3055 C C . ALA A 1 385 ? -3.591 -20.772 1.339 1.00 95.50 385 ALA A C 1
ATOM 3057 O O . ALA A 1 385 ? -2.491 -20.925 0.796 1.00 95.50 385 ALA A O 1
ATOM 3058 N N . GLU A 1 386 ? -4.660 -20.384 0.636 1.00 96.31 386 GLU A N 1
ATOM 3059 C CA . GLU A 1 386 ? -4.595 -20.012 -0.785 1.00 96.31 386 GLU A CA 1
ATOM 3060 C C . GLU A 1 386 ? -3.732 -18.757 -1.001 1.00 96.31 386 GLU A C 1
ATOM 3062 O O . GLU A 1 386 ? -2.902 -18.725 -1.917 1.00 96.31 386 GLU A O 1
ATOM 3067 N N . LEU A 1 387 ? -3.866 -17.755 -0.127 1.00 92.25 387 LEU A N 1
ATOM 3068 C CA . LEU A 1 387 ? -3.087 -16.517 -0.174 1.00 92.25 387 LEU A CA 1
ATOM 3069 C C . LEU A 1 387 ? -1.593 -16.768 0.085 1.00 92.25 387 LEU A C 1
ATOM 3071 O O . LEU A 1 387 ? -0.738 -16.228 -0.624 1.00 92.25 387 LEU A O 1
ATOM 3075 N N . GLU A 1 388 ? -1.260 -17.639 1.038 1.00 94.50 388 GLU A N 1
ATOM 3076 C CA . GLU A 1 388 ? 0.119 -18.078 1.268 1.00 94.50 388 GLU A CA 1
ATOM 3077 C C . GLU A 1 388 ? 0.706 -18.796 0.047 1.00 94.50 388 GLU A C 1
ATOM 3079 O O . GLU A 1 388 ? 1.844 -18.527 -0.346 1.00 94.50 388 GLU A O 1
ATOM 3084 N N . SER A 1 389 ? -0.061 -19.695 -0.581 1.00 94.50 389 SER A N 1
ATOM 3085 C CA . SER A 1 389 ? 0.373 -20.393 -1.797 1.00 94.50 389 SER A CA 1
ATOM 3086 C C . SER A 1 389 ? 0.645 -19.415 -2.942 1.00 94.50 389 SER A C 1
ATOM 3088 O O . SER A 1 389 ? 1.672 -19.524 -3.616 1.00 94.50 389 SER A O 1
ATOM 3090 N N . MET A 1 390 ? -0.241 -18.433 -3.138 1.00 91.75 390 MET A N 1
ATOM 3091 C CA . MET A 1 390 ? -0.070 -17.385 -4.146 1.00 91.75 390 MET A CA 1
ATOM 3092 C C . MET A 1 390 ? 1.198 -16.567 -3.877 1.00 91.75 390 MET A C 1
ATOM 3094 O O . MET A 1 390 ? 2.011 -16.379 -4.780 1.00 91.75 390 MET A O 1
ATOM 3098 N N . THR A 1 391 ? 1.426 -16.175 -2.622 1.00 90.81 391 THR A N 1
ATOM 3099 C CA . THR A 1 391 ? 2.613 -15.408 -2.217 1.00 90.81 391 THR A CA 1
ATOM 3100 C C . THR A 1 391 ? 3.908 -16.158 -2.536 1.00 90.81 391 THR A C 1
ATOM 3102 O O . THR A 1 391 ? 4.832 -15.573 -3.103 1.00 90.81 391 THR A O 1
ATOM 3105 N N . ARG A 1 392 ? 3.966 -17.468 -2.255 1.00 91.88 392 ARG A N 1
ATOM 3106 C CA . ARG A 1 392 ? 5.128 -18.310 -2.601 1.00 91.88 392 ARG A CA 1
ATOM 3107 C C . ARG A 1 392 ? 5.353 -18.367 -4.113 1.00 91.88 392 ARG A C 1
ATOM 3109 O O . ARG A 1 392 ? 6.455 -18.085 -4.569 1.00 91.88 392 ARG A O 1
ATOM 3116 N N . LYS A 1 393 ? 4.299 -18.616 -4.900 1.00 93.50 393 LYS A N 1
ATOM 3117 C CA . LYS A 1 393 ? 4.388 -18.628 -6.374 1.00 93.50 393 LYS A CA 1
ATOM 3118 C C . LYS A 1 393 ? 4.848 -17.281 -6.940 1.00 93.50 393 LYS A C 1
ATOM 3120 O O . LYS A 1 393 ? 5.637 -17.253 -7.880 1.00 93.50 393 LYS A O 1
ATOM 3125 N N . SER A 1 394 ? 4.385 -16.169 -6.367 1.00 88.19 394 SER A N 1
ATOM 3126 C CA . SER A 1 394 ? 4.815 -14.823 -6.763 1.00 88.19 394 SER A CA 1
ATOM 3127 C C . SER A 1 394 ? 6.293 -14.576 -6.442 1.00 88.19 394 SER A C 1
ATOM 3129 O O . SER A 1 394 ? 7.002 -13.940 -7.228 1.00 88.19 394 SER A O 1
ATOM 3131 N N . HIS A 1 395 ? 6.775 -15.086 -5.306 1.00 90.06 395 HIS A N 1
ATOM 3132 C CA . HIS A 1 395 ? 8.188 -15.019 -4.942 1.00 90.06 395 HIS A CA 1
ATOM 3133 C C . HIS A 1 395 ? 9.054 -15.829 -5.918 1.00 90.06 395 HIS A C 1
ATOM 3135 O O . HIS A 1 395 ? 10.029 -15.302 -6.455 1.00 90.06 395 HIS A O 1
ATOM 3141 N N . ASP A 1 396 ? 8.639 -17.055 -6.245 1.00 93.19 396 ASP A N 1
ATOM 3142 C CA . ASP A 1 396 ? 9.331 -17.910 -7.215 1.00 93.19 396 ASP A CA 1
ATOM 3143 C C . ASP A 1 396 ? 9.359 -17.276 -8.616 1.00 93.19 396 ASP A C 1
ATOM 3145 O O . ASP A 1 396 ? 10.400 -17.259 -9.277 1.00 93.19 396 ASP A O 1
ATOM 3149 N N . ALA A 1 397 ? 8.240 -16.695 -9.065 1.00 93.06 397 ALA A N 1
ATOM 3150 C CA . ALA A 1 397 ? 8.159 -15.979 -10.339 1.00 93.06 397 ALA A CA 1
ATOM 3151 C C . ALA A 1 397 ? 9.098 -14.761 -10.380 1.00 93.06 397 ALA A C 1
ATOM 3153 O O . ALA A 1 397 ? 9.772 -14.527 -11.386 1.00 93.06 397 ALA A O 1
ATOM 3154 N N . SER A 1 398 ? 9.201 -14.021 -9.273 1.00 91.69 398 SER A N 1
ATOM 3155 C CA . SER A 1 398 ? 10.155 -12.914 -9.142 1.00 91.69 398 SER A CA 1
ATOM 3156 C C . SER A 1 398 ? 11.601 -13.413 -9.236 1.00 91.69 398 SER A C 1
ATOM 3158 O O . SER A 1 398 ? 12.409 -12.822 -9.953 1.00 91.69 398 SER A O 1
ATOM 3160 N N . GLY A 1 399 ? 11.916 -14.543 -8.594 1.00 93.62 399 GLY A N 1
ATOM 3161 C CA . GLY A 1 399 ? 13.222 -15.197 -8.709 1.00 93.62 399 GLY A CA 1
ATOM 3162 C C . GLY A 1 399 ? 13.560 -15.605 -10.148 1.00 93.62 399 GLY A C 1
ATOM 3163 O O . GLY A 1 399 ? 14.665 -15.338 -10.627 1.00 93.62 399 GLY A O 1
ATOM 3164 N N . GLN A 1 400 ? 12.596 -16.170 -10.884 1.00 95.50 400 GLN A N 1
ATOM 3165 C CA . GLN A 1 400 ? 12.773 -16.495 -12.305 1.00 95.50 400 GLN A CA 1
ATOM 3166 C C . GLN A 1 400 ? 13.046 -15.244 -13.151 1.00 95.50 400 GLN A C 1
ATOM 3168 O O . GLN A 1 400 ? 13.927 -15.265 -14.011 1.00 95.50 400 GLN A O 1
ATOM 3173 N N . LEU A 1 401 ? 12.347 -14.138 -12.887 1.00 93.38 401 LEU A N 1
ATOM 3174 C CA . LEU A 1 401 ? 12.523 -12.883 -13.621 1.00 93.38 401 LEU A CA 1
ATOM 3175 C C . LEU A 1 401 ? 13.912 -12.267 -13.392 1.00 93.38 401 LEU A C 1
ATOM 3177 O O . LEU A 1 401 ? 14.525 -11.762 -14.337 1.00 93.38 401 LEU A O 1
ATOM 3181 N N . VAL A 1 402 ? 14.449 -12.371 -12.172 1.00 95.50 402 VAL A N 1
ATOM 3182 C CA . VAL A 1 402 ? 15.839 -11.986 -11.872 1.00 95.50 402 VAL A CA 1
ATOM 3183 C C . VAL A 1 402 ? 16.818 -12.848 -12.667 1.00 95.50 402 VAL A C 1
ATOM 3185 O O . VAL A 1 402 ? 17.733 -12.301 -13.282 1.00 95.50 402 VAL A O 1
ATOM 3188 N N . SER A 1 403 ? 16.616 -14.169 -12.719 1.00 93.06 403 SER A N 1
ATOM 3189 C CA . SER A 1 403 ? 17.491 -15.059 -13.498 1.00 93.06 403 SER A CA 1
ATOM 3190 C C . SER A 1 403 ? 17.486 -14.709 -14.987 1.00 93.06 403 SER A C 1
ATOM 3192 O O . SER A 1 403 ? 18.549 -14.551 -15.588 1.00 93.06 403 SER A O 1
ATOM 3194 N N . ILE A 1 404 ? 16.300 -14.499 -15.568 1.00 95.94 404 ILE A N 1
ATOM 3195 C CA . ILE A 1 404 ? 16.156 -14.095 -16.974 1.00 95.94 404 ILE A CA 1
ATOM 3196 C C . ILE A 1 404 ? 16.858 -12.753 -17.219 1.00 95.94 404 ILE A C 1
ATOM 3198 O O . ILE A 1 404 ? 17.577 -12.597 -18.205 1.00 95.94 404 ILE A O 1
ATOM 3202 N N . SER A 1 405 ? 16.704 -11.791 -16.305 1.00 92.31 405 SER A N 1
ATOM 3203 C CA . SER A 1 405 ? 17.353 -10.479 -16.416 1.00 92.31 405 SER A CA 1
ATOM 3204 C C . SER A 1 405 ? 18.880 -10.594 -16.391 1.00 92.31 405 SER A C 1
ATOM 3206 O O . SER A 1 405 ? 19.571 -9.940 -17.172 1.00 92.31 405 SER A O 1
ATOM 3208 N N . GLN A 1 406 ? 19.427 -11.469 -15.542 1.00 96.75 406 GLN A N 1
ATOM 3209 C CA . GLN A 1 406 ? 20.865 -11.732 -15.514 1.00 96.75 406 GLN A CA 1
ATOM 3210 C C . GLN A 1 406 ? 21.365 -12.415 -16.798 1.00 96.75 406 GLN A C 1
ATOM 3212 O O . GLN A 1 406 ? 22.468 -12.116 -17.257 1.00 96.75 406 GLN A O 1
ATOM 3217 N N . GLU A 1 407 ? 20.600 -13.339 -17.383 1.00 94.81 407 GLU A N 1
ATOM 3218 C CA . GLU A 1 407 ? 20.942 -13.954 -18.673 1.00 94.81 407 GLU A CA 1
ATOM 3219 C C . GLU A 1 407 ? 20.919 -12.943 -19.816 1.00 94.81 407 GLU A C 1
ATOM 3221 O O . GLU A 1 407 ? 21.835 -12.933 -20.640 1.00 94.81 407 GLU A O 1
ATOM 3226 N N . LEU A 1 408 ? 19.913 -12.066 -19.844 1.00 96.69 408 LEU A N 1
ATOM 3227 C CA . LEU A 1 408 ? 19.819 -10.997 -20.831 1.00 96.69 408 LEU A CA 1
ATOM 3228 C C . LEU A 1 408 ? 21.052 -10.094 -20.764 1.00 96.69 408 LEU A C 1
ATOM 3230 O O . LEU A 1 408 ? 21.690 -9.867 -21.786 1.00 96.69 408 LEU A O 1
ATOM 3234 N N . LEU A 1 409 ? 21.450 -9.678 -19.559 1.00 96.75 409 LEU A N 1
ATOM 3235 C CA . LEU A 1 409 ? 22.634 -8.845 -19.360 1.00 96.75 409 LEU A CA 1
ATOM 3236 C C . LEU A 1 409 ? 23.924 -9.545 -19.818 1.00 96.75 409 LEU A C 1
ATOM 3238 O O . LEU A 1 409 ? 24.798 -8.918 -20.416 1.00 96.75 409 LEU A O 1
ATOM 3242 N N . ARG A 1 410 ? 24.058 -10.857 -19.573 1.00 96.44 410 ARG A N 1
ATOM 3243 C CA . ARG A 1 410 ? 25.193 -11.642 -20.094 1.00 96.44 410 ARG A CA 1
ATOM 3244 C C . ARG A 1 410 ? 25.193 -11.682 -21.623 1.00 96.44 410 ARG A C 1
ATOM 3246 O O . ARG A 1 410 ? 26.242 -11.470 -22.227 1.00 96.44 410 ARG A O 1
ATOM 3253 N N . LYS A 1 411 ? 24.034 -11.912 -22.248 1.00 95.69 411 LYS A N 1
ATOM 3254 C CA . LYS A 1 411 ? 23.890 -11.903 -23.713 1.00 95.69 411 LYS A CA 1
ATOM 3255 C C . LYS A 1 411 ? 24.197 -10.530 -24.303 1.00 95.69 411 LYS A C 1
ATOM 3257 O O . LYS A 1 411 ? 24.850 -10.454 -25.334 1.00 95.69 411 LYS A O 1
ATOM 3262 N N . GLU A 1 412 ? 23.788 -9.457 -23.638 1.00 91.75 412 GLU A N 1
ATOM 3263 C CA . GLU A 1 412 ? 24.033 -8.082 -24.074 1.00 91.75 412 GLU A CA 1
ATOM 3264 C C . GLU A 1 412 ? 25.529 -7.734 -24.053 1.00 91.75 412 GLU A C 1
ATOM 3266 O O . GLU A 1 412 ? 26.050 -7.163 -25.011 1.00 91.75 412 GLU A O 1
ATOM 3271 N N . ARG A 1 413 ? 26.255 -8.173 -23.013 1.00 94.50 413 ARG A N 1
ATOM 3272 C CA . ARG A 1 413 ? 27.724 -8.066 -22.957 1.00 94.50 413 ARG A CA 1
ATOM 3273 C C . ARG A 1 413 ? 28.398 -8.850 -24.082 1.00 94.50 413 ARG A C 1
ATOM 3275 O O . ARG A 1 413 ? 29.201 -8.274 -24.806 1.00 94.50 413 ARG A O 1
ATOM 3282 N N . SER A 1 414 ? 28.012 -10.112 -24.283 1.00 95.50 414 SER A N 1
ATOM 3283 C CA . SER A 1 414 ? 28.550 -10.946 -25.369 1.00 95.50 414 SER A CA 1
ATOM 3284 C C . SER A 1 414 ? 28.273 -10.347 -26.754 1.00 95.50 414 SER A C 1
ATOM 3286 O O . SER A 1 414 ? 29.137 -10.348 -27.628 1.00 95.50 414 SER A O 1
ATOM 3288 N N . LEU A 1 415 ? 27.090 -9.766 -26.956 1.00 96.00 415 LEU A N 1
ATOM 3289 C CA . LEU A 1 415 ? 26.739 -9.093 -28.201 1.00 96.00 415 LEU A CA 1
ATOM 3290 C C . LEU A 1 415 ? 27.611 -7.849 -28.423 1.00 96.00 415 LEU A C 1
ATOM 3292 O O . LEU A 1 415 ? 28.078 -7.619 -29.539 1.00 96.00 415 LEU A O 1
ATOM 3296 N N . ASN A 1 416 ? 27.873 -7.064 -27.377 1.00 94.31 416 ASN A N 1
ATOM 3297 C CA . ASN A 1 416 ? 28.781 -5.922 -27.464 1.00 94.31 416 ASN A CA 1
ATOM 3298 C C . ASN A 1 416 ? 30.222 -6.349 -27.780 1.00 94.31 416 ASN A C 1
ATOM 3300 O O . ASN A 1 416 ? 30.849 -5.725 -28.633 1.00 94.31 416 ASN A O 1
ATOM 3304 N N . GLU A 1 417 ? 30.720 -7.433 -27.184 1.00 94.94 417 GLU A N 1
ATOM 3305 C CA . GLU A 1 417 ? 32.027 -8.013 -27.532 1.00 94.94 417 GLU A CA 1
ATOM 3306 C C . GLU A 1 417 ? 32.088 -8.410 -29.015 1.00 94.94 417 GLU A C 1
ATOM 3308 O O . GLU A 1 417 ? 33.021 -8.034 -29.724 1.00 94.94 417 GLU A O 1
ATOM 3313 N N . LEU A 1 418 ? 31.054 -9.087 -29.527 1.00 94.38 418 LEU A N 1
ATOM 3314 C CA . LEU A 1 418 ? 30.967 -9.450 -30.945 1.00 94.38 418 LEU A CA 1
ATOM 3315 C C . LEU A 1 418 ? 30.914 -8.224 -31.866 1.00 94.38 418 LEU A C 1
ATOM 3317 O O . LEU A 1 418 ? 31.540 -8.227 -32.925 1.00 94.38 418 LEU A O 1
ATOM 3321 N N . ARG A 1 419 ? 30.203 -7.157 -31.476 1.00 93.00 419 ARG A N 1
ATOM 3322 C CA . ARG A 1 419 ? 30.181 -5.890 -32.231 1.00 93.00 419 ARG A CA 1
ATOM 3323 C C . ARG A 1 419 ? 31.566 -5.254 -32.307 1.00 93.00 419 ARG A C 1
ATOM 3325 O O . ARG A 1 419 ? 31.944 -4.779 -33.376 1.00 93.00 419 ARG A O 1
ATOM 3332 N N . VAL A 1 420 ? 32.316 -5.254 -31.204 1.00 92.94 420 VAL A N 1
ATOM 3333 C CA . VAL A 1 420 ? 33.694 -4.742 -31.176 1.00 92.94 420 VAL A CA 1
ATOM 3334 C C . VAL A 1 420 ? 34.579 -5.565 -32.107 1.00 92.94 420 VAL A C 1
ATOM 3336 O O . VAL A 1 420 ? 35.216 -4.989 -32.985 1.00 92.94 420 VAL A O 1
ATOM 3339 N N . LEU A 1 421 ? 34.536 -6.897 -32.004 1.00 93.00 421 LEU A N 1
ATOM 3340 C CA . LEU A 1 421 ? 35.307 -7.788 -32.878 1.00 93.00 421 LEU A CA 1
ATOM 3341 C C . LEU A 1 421 ? 34.966 -7.596 -34.362 1.00 93.00 421 LEU A C 1
ATOM 3343 O O . LEU A 1 421 ? 35.859 -7.609 -35.208 1.00 93.00 421 LEU A O 1
ATOM 3347 N N . LEU A 1 422 ? 33.693 -7.374 -34.697 1.00 91.00 422 LEU A N 1
ATOM 3348 C CA . LEU A 1 422 ? 33.271 -7.093 -36.070 1.00 91.00 422 LEU A CA 1
ATOM 3349 C C . LEU A 1 422 ? 33.853 -5.765 -36.581 1.00 91.00 422 LEU A C 1
ATOM 3351 O O . LEU A 1 422 ? 34.363 -5.703 -37.700 1.00 91.00 422 LEU A O 1
ATOM 3355 N N . LEU A 1 423 ? 33.806 -4.708 -35.767 1.00 88.38 423 LEU A N 1
ATOM 3356 C CA . LEU A 1 423 ? 34.373 -3.404 -36.120 1.00 88.38 423 LEU A CA 1
ATOM 3357 C C . LEU A 1 423 ? 35.897 -3.464 -36.256 1.00 88.38 423 LEU A C 1
ATOM 3359 O O . LEU A 1 423 ? 36.455 -2.885 -37.189 1.00 88.38 423 LEU A O 1
ATOM 3363 N N . GLU A 1 424 ? 36.574 -4.179 -35.361 1.00 86.19 424 GLU A N 1
ATOM 3364 C CA . GLU A 1 424 ? 38.011 -4.424 -35.456 1.00 86.19 424 GLU A CA 1
ATOM 3365 C C . GLU A 1 424 ? 38.345 -5.219 -36.718 1.00 86.19 424 GLU A C 1
ATOM 3367 O O . GLU A 1 424 ? 39.232 -4.815 -37.467 1.00 86.19 424 GLU A O 1
ATOM 3372 N N . SER A 1 425 ? 37.605 -6.286 -37.024 1.00 84.25 425 SER A N 1
ATOM 3373 C CA . SER A 1 425 ? 37.787 -7.074 -38.248 1.00 84.25 425 SER A CA 1
ATOM 3374 C C . SER A 1 425 ? 37.619 -6.224 -39.514 1.00 84.25 425 SER A C 1
ATOM 3376 O O . SER A 1 425 ? 38.464 -6.281 -40.409 1.00 84.25 425 SER A O 1
ATOM 3378 N N . GLN A 1 426 ? 36.599 -5.360 -39.571 1.00 81.94 426 GLN A N 1
ATOM 3379 C CA . GLN A 1 426 ? 36.399 -4.443 -40.698 1.00 81.94 426 GLN A CA 1
ATOM 3380 C C . GLN A 1 426 ? 37.544 -3.431 -40.850 1.00 81.94 426 GLN A C 1
ATOM 3382 O O . GLN A 1 426 ? 37.947 -3.128 -41.975 1.00 81.94 426 GLN A O 1
ATOM 3387 N N . ARG A 1 427 ? 38.104 -2.924 -39.742 1.00 81.81 427 ARG A N 1
ATOM 3388 C CA . ARG A 1 427 ? 39.281 -2.037 -39.775 1.00 81.81 427 ARG A CA 1
ATOM 3389 C C . ARG A 1 427 ? 40.508 -2.759 -40.326 1.00 81.81 427 ARG A C 1
ATOM 3391 O O . ARG A 1 427 ? 41.109 -2.263 -41.275 1.00 81.81 427 ARG A O 1
ATOM 3398 N N . HIS A 1 428 ? 40.810 -3.950 -39.807 1.00 82.69 428 HIS A N 1
ATOM 3399 C CA . HIS A 1 428 ? 41.929 -4.763 -40.289 1.00 82.69 428 HIS A CA 1
ATOM 3400 C C . HIS A 1 428 ? 41.769 -5.113 -41.774 1.00 82.69 428 HIS A C 1
ATOM 3402 O O . HIS A 1 428 ? 42.710 -4.951 -42.543 1.00 82.69 428 HIS A O 1
ATOM 3408 N N . SER A 1 429 ? 40.570 -5.515 -42.209 1.00 86.31 429 SER A N 1
ATOM 3409 C CA . SER A 1 429 ? 40.294 -5.809 -43.621 1.00 86.31 429 SER A CA 1
ATOM 3410 C C . SER A 1 429 ? 40.531 -4.594 -44.519 1.00 86.31 429 SER A C 1
ATOM 3412 O O . SER A 1 429 ? 41.168 -4.716 -45.562 1.00 86.31 429 SER A O 1
ATOM 3414 N N . ARG A 1 430 ? 40.049 -3.411 -44.118 1.00 81.75 430 ARG A N 1
ATOM 3415 C CA . ARG A 1 430 ? 40.215 -2.176 -44.896 1.00 81.75 430 ARG A CA 1
ATOM 3416 C C . ARG A 1 430 ? 41.677 -1.740 -44.979 1.00 81.75 430 ARG A C 1
ATOM 3418 O O . ARG A 1 430 ? 42.098 -1.196 -45.997 1.00 81.75 430 ARG A O 1
ATOM 3425 N N . ASP A 1 431 ? 42.450 -1.940 -43.920 1.00 81.88 431 ASP A N 1
ATOM 3426 C CA . ASP A 1 431 ? 43.875 -1.612 -43.934 1.00 81.88 431 ASP A CA 1
ATOM 3427 C C . ASP A 1 431 ? 44.671 -2.600 -44.798 1.00 81.88 431 ASP A C 1
ATOM 3429 O O . ASP A 1 431 ? 45.480 -2.162 -45.617 1.00 81.88 431 ASP A O 1
ATOM 3433 N N . MET A 1 432 ? 44.342 -3.894 -44.747 1.00 81.25 432 MET A N 1
ATOM 3434 C CA . MET A 1 432 ? 44.899 -4.896 -45.664 1.00 81.25 432 MET A CA 1
ATOM 3435 C C . MET A 1 432 ? 44.545 -4.608 -47.130 1.00 81.25 432 MET A C 1
ATOM 3437 O O . MET A 1 432 ? 45.390 -4.773 -48.006 1.00 81.25 432 MET A O 1
ATOM 3441 N N . GLU A 1 433 ? 43.332 -4.132 -47.419 1.00 82.06 433 GLU A N 1
ATOM 3442 C CA . GLU A 1 433 ? 42.911 -3.739 -48.771 1.00 82.06 433 GLU A CA 1
ATOM 3443 C C . GLU A 1 433 ? 43.700 -2.530 -49.299 1.00 82.06 433 GLU A C 1
ATOM 3445 O O . GLU A 1 433 ? 44.128 -2.517 -50.459 1.00 82.06 433 GLU A O 1
ATOM 3450 N N . LYS A 1 434 ? 43.961 -1.526 -48.449 1.00 84.81 434 LYS A N 1
ATOM 3451 C CA . LYS A 1 434 ? 44.829 -0.389 -48.804 1.00 84.81 434 LYS A CA 1
ATOM 3452 C C . LYS A 1 434 ? 46.256 -0.847 -49.086 1.00 84.81 434 LYS A C 1
ATOM 3454 O O . LYS A 1 434 ? 46.864 -0.363 -50.039 1.00 84.81 434 LYS A O 1
ATOM 3459 N N . ASP A 1 435 ? 46.796 -1.748 -48.271 1.00 83.94 435 ASP A N 1
ATOM 3460 C CA . ASP A 1 435 ? 48.149 -2.270 -48.462 1.00 83.94 435 ASP A CA 1
ATOM 3461 C C . ASP A 1 435 ? 48.257 -3.129 -49.723 1.00 83.94 435 ASP A C 1
ATOM 3463 O O . ASP A 1 435 ? 49.194 -2.950 -50.504 1.00 83.94 435 ASP A O 1
ATOM 3467 N N . LEU A 1 436 ? 47.254 -3.965 -50.001 1.00 87.94 436 LEU A N 1
ATOM 3468 C CA . LEU A 1 436 ? 47.173 -4.721 -51.247 1.00 87.94 436 LEU A CA 1
ATOM 3469 C C . LEU A 1 436 ? 47.083 -3.788 -52.462 1.00 87.94 436 LEU A C 1
ATOM 3471 O O . LEU A 1 436 ? 47.811 -3.982 -53.429 1.00 87.94 436 LEU A O 1
ATOM 3475 N N . SER A 1 437 ? 46.264 -2.734 -52.400 1.00 85.31 437 SER A N 1
ATOM 3476 C CA . SER A 1 437 ? 46.139 -1.739 -53.478 1.00 85.31 437 SER A CA 1
ATOM 3477 C C . SER A 1 437 ? 47.462 -1.016 -53.755 1.00 85.31 437 SER A C 1
ATOM 3479 O O . SER A 1 437 ? 47.829 -0.800 -54.910 1.00 85.31 437 SER A O 1
ATOM 3481 N N . ARG A 1 438 ? 48.223 -0.678 -52.704 1.00 86.38 438 ARG A N 1
ATOM 3482 C CA . ARG A 1 438 ? 49.570 -0.097 -52.840 1.00 86.38 438 ARG A CA 1
ATOM 3483 C C . ARG A 1 438 ? 50.529 -1.063 -53.533 1.00 86.38 438 ARG A C 1
ATOM 3485 O O . ARG A 1 438 ? 51.268 -0.643 -54.422 1.00 86.38 438 ARG A O 1
ATOM 3492 N N . GLU A 1 439 ? 50.518 -2.337 -53.150 1.00 87.62 439 GLU A N 1
ATOM 3493 C CA . GLU A 1 439 ? 51.395 -3.346 -53.752 1.00 87.62 439 GLU A CA 1
ATOM 3494 C C . GLU A 1 439 ? 51.003 -3.649 -55.207 1.00 87.62 439 GLU A C 1
ATOM 3496 O O . GLU A 1 439 ? 51.877 -3.781 -56.063 1.00 87.62 439 GLU A O 1
ATOM 3501 N N . VAL A 1 440 ? 49.702 -3.660 -55.524 1.00 90.69 440 VAL A N 1
ATOM 3502 C CA . VAL A 1 440 ? 49.194 -3.777 -56.900 1.00 90.69 440 VAL A CA 1
ATOM 3503 C C . VAL A 1 440 ? 49.691 -2.615 -57.754 1.00 90.69 440 VAL A C 1
ATOM 3505 O O . VAL A 1 440 ? 50.306 -2.856 -58.789 1.00 90.69 440 VAL A O 1
ATOM 3508 N N . HIS A 1 441 ? 49.530 -1.366 -57.309 1.00 88.69 441 HIS A N 1
ATOM 3509 C CA . HIS A 1 441 ? 50.051 -0.211 -58.048 1.00 88.69 441 HIS A CA 1
ATOM 3510 C C . HIS A 1 441 ? 51.570 -0.263 -58.232 1.00 88.69 441 HIS A C 1
ATOM 3512 O O . HIS A 1 441 ? 52.081 0.078 -59.301 1.00 88.69 441 HIS A O 1
ATOM 3518 N N . LYS A 1 442 ? 52.306 -0.738 -57.221 1.00 89.25 442 LYS A N 1
ATOM 3519 C CA . LYS A 1 442 ? 53.754 -0.941 -57.319 1.00 89.25 442 LYS A CA 1
ATOM 3520 C C . LYS A 1 442 ? 54.111 -2.000 -58.366 1.00 89.25 442 LYS A C 1
ATOM 3522 O O . LYS A 1 442 ? 55.044 -1.798 -59.143 1.00 89.25 442 LYS A O 1
ATOM 3527 N N . ALA A 1 443 ? 53.376 -3.108 -58.417 1.00 90.06 443 ALA A N 1
ATOM 3528 C CA . ALA A 1 443 ? 53.563 -4.157 -59.414 1.00 90.06 443 ALA A CA 1
ATOM 3529 C C . ALA A 1 443 ? 53.200 -3.680 -60.832 1.00 90.06 443 ALA A C 1
ATOM 3531 O O . ALA A 1 443 ? 53.991 -3.861 -61.758 1.00 90.06 443 ALA A O 1
ATOM 3532 N N . GLU A 1 444 ? 52.058 -3.009 -61.003 1.00 89.94 444 GLU A N 1
ATOM 3533 C CA . GLU A 1 444 ? 51.640 -2.394 -62.272 1.00 89.94 444 GLU A CA 1
ATOM 3534 C C . GLU A 1 444 ? 52.691 -1.419 -62.797 1.00 89.94 444 GLU A C 1
ATOM 3536 O O . GLU A 1 444 ? 52.993 -1.387 -63.993 1.00 89.94 444 GLU A O 1
ATOM 3541 N N . TRP A 1 445 ? 53.265 -0.618 -61.901 1.00 87.88 445 TRP A N 1
ATOM 3542 C CA . TRP A 1 445 ? 54.292 0.338 -62.268 1.00 87.88 445 TRP A CA 1
ATOM 3543 C C . TRP A 1 445 ? 55.591 -0.351 -62.701 1.00 87.88 445 TRP A C 1
ATOM 3545 O O . TRP A 1 445 ? 56.121 -0.002 -63.752 1.00 87.88 445 TRP A O 1
ATOM 3555 N N . LYS A 1 446 ? 56.046 -1.394 -61.992 1.00 89.88 446 LYS A N 1
ATOM 3556 C CA . LYS A 1 446 ? 57.196 -2.213 -62.425 1.00 89.88 446 LYS A CA 1
ATOM 3557 C C . LYS A 1 446 ? 56.985 -2.831 -63.808 1.00 89.88 446 LYS A C 1
ATOM 3559 O O . LYS A 1 446 ? 57.916 -2.888 -64.604 1.00 89.88 446 LYS A O 1
ATOM 3564 N N . VAL A 1 447 ? 55.764 -3.266 -64.127 1.00 93.12 447 VAL A N 1
ATOM 3565 C CA . VAL A 1 447 ? 55.433 -3.772 -65.470 1.00 93.12 447 VAL A CA 1
ATOM 3566 C C . VAL A 1 447 ? 55.545 -2.665 -66.522 1.00 93.12 447 VAL A C 1
ATOM 3568 O O . VAL A 1 447 ? 56.084 -2.903 -67.603 1.00 93.12 447 VAL A O 1
ATOM 3571 N N . LYS A 1 448 ? 55.076 -1.444 -66.225 1.00 92.38 448 LYS A N 1
ATOM 3572 C CA . LYS A 1 448 ? 55.237 -0.287 -67.126 1.00 92.38 448 LYS A CA 1
ATOM 3573 C C . LYS A 1 448 ? 56.709 0.077 -67.322 1.00 92.38 448 LYS A C 1
ATOM 3575 O O . LYS A 1 448 ? 57.116 0.320 -68.454 1.00 92.38 448 LYS A O 1
ATOM 3580 N N . GLU A 1 449 ? 57.495 0.079 -66.251 1.00 91.06 449 GLU A N 1
ATOM 3581 C CA . GLU A 1 449 ? 58.938 0.316 -66.296 1.00 91.06 449 GLU A CA 1
ATOM 3582 C C . GLU A 1 449 ? 59.637 -0.727 -67.178 1.00 91.06 449 GLU A C 1
ATOM 3584 O O . GLU A 1 449 ? 60.339 -0.367 -68.122 1.00 91.06 449 GLU A O 1
ATOM 3589 N N . GLN A 1 450 ? 59.370 -2.014 -66.939 1.00 94.62 450 GLN A N 1
ATOM 3590 C CA . GLN A 1 450 ? 59.915 -3.116 -67.730 1.00 94.62 450 GLN A CA 1
ATOM 3591 C C . GLN A 1 450 ? 59.545 -2.984 -69.211 1.00 94.62 450 GLN A C 1
ATOM 3593 O O . GLN A 1 450 ? 60.399 -3.141 -70.082 1.00 94.62 450 GLN A O 1
ATOM 3598 N N . LYS A 1 451 ? 58.292 -2.622 -69.510 1.00 95.44 451 LYS A N 1
ATOM 3599 C CA . LYS A 1 451 ? 57.838 -2.388 -70.884 1.00 95.44 451 LYS A CA 1
ATOM 3600 C C . LYS A 1 451 ? 58.615 -1.257 -71.557 1.00 95.44 451 LYS A C 1
ATOM 3602 O O . LYS A 1 451 ? 59.047 -1.422 -72.693 1.00 95.44 451 LYS A O 1
ATOM 3607 N N . LEU A 1 452 ? 58.828 -0.135 -70.866 1.00 94.38 452 LEU A N 1
ATOM 3608 C CA . LEU A 1 452 ? 59.643 0.964 -71.388 1.00 94.38 452 LEU A CA 1
ATOM 3609 C C . LEU A 1 452 ? 61.093 0.523 -71.622 1.00 94.38 452 LEU A C 1
ATOM 3611 O O . LEU A 1 452 ? 61.670 0.854 -72.655 1.00 94.38 452 LEU A O 1
ATOM 3615 N N . GLN A 1 453 ? 61.672 -0.262 -70.710 1.00 95.19 453 GLN A N 1
ATOM 3616 C CA . GLN A 1 453 ? 63.016 -0.818 -70.886 1.00 95.19 453 GLN A CA 1
ATOM 3617 C C . GLN A 1 453 ? 63.105 -1.734 -72.118 1.00 95.19 453 GLN A C 1
ATOM 3619 O O . GLN A 1 453 ? 64.076 -1.653 -72.872 1.00 95.19 453 GLN A O 1
ATOM 3624 N N . ASP A 1 454 ? 62.106 -2.583 -72.353 1.00 95.62 454 ASP A N 1
ATOM 3625 C CA . ASP A 1 454 ? 62.080 -3.494 -73.500 1.00 95.62 454 ASP A CA 1
ATOM 3626 C C . ASP A 1 454 ? 61.794 -2.767 -74.824 1.00 95.62 454 ASP A C 1
ATOM 3628 O O . ASP A 1 454 ? 62.413 -3.083 -75.846 1.00 95.62 454 ASP A O 1
ATOM 3632 N N . ASP A 1 455 ? 60.954 -1.727 -74.812 1.00 94.56 455 ASP A N 1
ATOM 3633 C CA . ASP A 1 455 ? 60.757 -0.829 -75.955 1.00 94.56 455 ASP A CA 1
ATOM 3634 C C . ASP A 1 455 ? 62.062 -0.096 -76.309 1.00 94.56 455 ASP A C 1
ATOM 3636 O O . ASP A 1 455 ? 62.428 -0.028 -77.484 1.00 94.56 455 ASP A O 1
ATOM 3640 N N . ILE A 1 456 ? 62.813 0.387 -75.310 1.00 95.06 456 ILE A N 1
ATOM 3641 C CA . ILE A 1 456 ? 64.135 1.008 -75.495 1.00 95.06 456 ILE A CA 1
ATOM 3642 C C . ILE A 1 456 ? 65.122 0.009 -76.113 1.00 95.06 456 ILE A C 1
ATOM 3644 O O . ILE A 1 456 ? 65.799 0.352 -77.084 1.00 95.06 456 ILE A O 1
ATOM 3648 N N . LYS A 1 457 ? 65.197 -1.231 -75.604 1.00 96.25 457 LYS A N 1
ATOM 3649 C CA . LYS A 1 457 ? 66.045 -2.290 -76.193 1.00 96.25 457 LYS A CA 1
ATOM 3650 C C . LYS A 1 457 ? 65.665 -2.548 -77.651 1.00 96.25 457 LYS A C 1
ATOM 3652 O O . LYS A 1 457 ? 66.523 -2.469 -78.528 1.00 96.25 457 LYS A O 1
ATOM 3657 N N . THR A 1 458 ? 64.376 -2.742 -77.919 1.00 95.38 458 THR A N 1
ATOM 3658 C CA . THR A 1 458 ? 63.845 -3.004 -79.265 1.00 95.38 458 THR A CA 1
ATOM 3659 C C . THR A 1 458 ? 64.133 -1.845 -80.225 1.00 95.38 458 THR A C 1
ATOM 3661 O O . THR A 1 458 ? 64.496 -2.058 -81.383 1.00 95.38 458 THR A O 1
ATOM 3664 N N . LEU A 1 459 ? 63.982 -0.595 -79.777 1.00 94.62 459 LEU A N 1
ATOM 3665 C CA . LEU A 1 459 ? 64.284 0.592 -80.580 1.00 94.62 459 LEU A CA 1
ATOM 3666 C C . LEU A 1 459 ? 65.787 0.723 -80.853 1.00 94.62 459 LEU A C 1
ATOM 3668 O O . LEU A 1 459 ? 66.163 1.029 -81.984 1.00 94.62 459 LEU A O 1
ATOM 3672 N N . ARG A 1 460 ? 66.650 0.435 -79.869 1.00 94.19 460 ARG A N 1
ATOM 3673 C CA . ARG A 1 460 ? 68.112 0.403 -80.053 1.00 94.19 460 ARG A CA 1
ATOM 3674 C C . ARG A 1 460 ? 68.529 -0.659 -81.069 1.00 94.19 460 ARG A C 1
ATOM 3676 O O . ARG A 1 460 ? 69.320 -0.354 -81.959 1.00 94.19 460 ARG A O 1
ATOM 3683 N N . GLU A 1 461 ? 67.967 -1.863 -80.985 1.00 93.38 461 GLU A N 1
ATOM 3684 C CA . GLU A 1 461 ? 68.207 -2.944 -81.949 1.00 93.38 461 GLU A CA 1
ATOM 3685 C C . GLU A 1 461 ? 67.764 -2.554 -83.362 1.00 93.38 461 GLU A C 1
ATOM 3687 O O . GLU A 1 461 ? 68.538 -2.702 -84.305 1.00 93.38 461 GLU A O 1
ATOM 3692 N N . LYS A 1 462 ? 66.567 -1.972 -83.521 1.00 92.50 462 LYS A N 1
ATOM 3693 C CA . LYS A 1 462 ? 66.074 -1.482 -84.822 1.00 92.50 462 LYS A CA 1
ATOM 3694 C C . LYS A 1 462 ? 66.963 -0.387 -85.411 1.00 92.50 462 LYS A C 1
ATOM 3696 O O . LYS A 1 462 ? 67.277 -0.434 -86.597 1.00 92.50 462 LYS A O 1
ATOM 3701 N N . VAL A 1 463 ? 67.403 0.575 -84.595 1.00 91.38 463 VAL A N 1
ATOM 3702 C CA . VAL A 1 463 ? 68.338 1.629 -85.025 1.00 91.38 463 VAL A CA 1
ATOM 3703 C C . VAL A 1 463 ? 69.691 1.033 -85.431 1.00 91.38 463 VAL A C 1
ATOM 3705 O O . VAL A 1 463 ? 70.289 1.494 -86.402 1.00 91.38 463 VAL A O 1
ATOM 3708 N N . LEU A 1 464 ? 70.170 0.001 -84.728 1.00 90.19 464 LEU A N 1
ATOM 3709 C CA . LEU A 1 464 ? 71.418 -0.695 -85.049 1.00 90.19 464 LEU A CA 1
ATOM 3710 C C . LEU A 1 464 ? 71.303 -1.502 -86.349 1.00 90.19 464 LEU A C 1
ATOM 3712 O O . LEU A 1 464 ? 72.188 -1.397 -87.197 1.00 90.19 464 LEU A O 1
ATOM 3716 N N . LEU A 1 465 ? 70.218 -2.262 -86.531 1.00 88.25 465 LEU A N 1
ATOM 3717 C CA . LEU A 1 465 ? 69.946 -3.050 -87.738 1.00 88.25 465 LEU A CA 1
ATOM 3718 C C . LEU A 1 465 ? 69.825 -2.157 -88.974 1.00 88.25 465 LEU A C 1
ATOM 3720 O O . LEU A 1 465 ? 70.584 -2.347 -89.921 1.00 88.25 465 LEU A O 1
ATOM 3724 N N . LEU A 1 466 ? 68.987 -1.116 -88.926 1.00 84.44 466 LEU A N 1
ATOM 3725 C CA . LEU A 1 466 ? 68.875 -0.138 -90.015 1.00 84.44 466 LEU A CA 1
ATOM 3726 C C . LEU A 1 466 ? 70.193 0.619 -90.233 1.00 84.44 466 LEU A C 1
ATOM 3728 O O . LEU A 1 466 ? 70.554 0.940 -91.362 1.00 84.44 466 LEU A O 1
ATOM 3732 N N . GLY A 1 467 ? 70.965 0.866 -89.170 1.00 80.94 467 GLY A N 1
ATOM 3733 C CA . GLY A 1 467 ? 72.315 1.426 -89.260 1.00 80.94 467 GLY A CA 1
ATOM 3734 C C . GLY A 1 467 ? 73.319 0.509 -89.973 1.00 80.94 467 GLY A C 1
ATOM 3735 O O . GLY A 1 467 ? 74.194 1.003 -90.687 1.00 80.94 467 GLY A O 1
ATOM 3736 N N . ARG A 1 468 ? 73.184 -0.814 -89.814 1.00 82.12 468 ARG A N 1
ATOM 3737 C CA . ARG A 1 468 ? 73.987 -1.848 -90.489 1.00 82.12 468 ARG A CA 1
ATOM 3738 C C . ARG A 1 468 ? 73.545 -2.056 -91.941 1.00 82.12 468 ARG A C 1
ATOM 3740 O O . ARG A 1 468 ? 74.392 -2.158 -92.822 1.00 82.12 468 ARG A O 1
ATOM 3747 N N . GLU A 1 469 ? 72.243 -2.059 -92.206 1.00 78.88 469 GLU A N 1
ATOM 3748 C CA . GLU A 1 469 ? 71.670 -2.084 -93.560 1.00 78.88 469 GLU A CA 1
ATOM 3749 C C . GLU A 1 469 ? 72.074 -0.832 -94.354 1.00 78.88 469 GLU A C 1
ATOM 3751 O O . GLU A 1 469 ? 72.466 -0.926 -95.515 1.00 78.88 469 GLU A O 1
ATOM 3756 N N . ARG A 1 470 ? 72.126 0.333 -93.693 1.00 73.31 470 ARG A N 1
ATOM 3757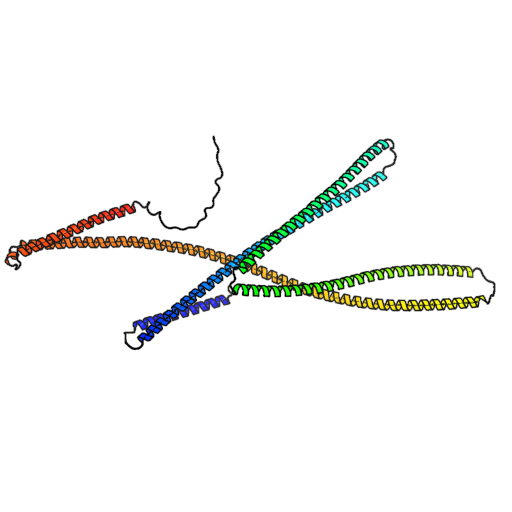 C CA . ARG A 1 470 ? 72.655 1.593 -94.239 1.00 73.31 470 ARG A CA 1
ATOM 3758 C C . ARG A 1 470 ? 74.157 1.556 -94.540 1.00 73.31 470 ARG A C 1
ATOM 3760 O O . ARG A 1 470 ? 74.599 2.229 -95.476 1.00 73.31 470 ARG A O 1
ATOM 3767 N N . SER A 1 471 ? 74.972 0.866 -93.739 1.00 68.19 471 SER A N 1
ATOM 3768 C CA . SER A 1 471 ? 76.435 0.804 -93.917 1.00 68.19 471 SER A CA 1
ATOM 3769 C C . SER A 1 471 ? 76.899 -0.336 -94.832 1.00 68.19 471 SER A C 1
ATOM 3771 O O . SER A 1 471 ? 78.037 -0.298 -95.298 1.00 68.19 471 SER A O 1
ATOM 3773 N N . SER A 1 472 ? 76.024 -1.299 -95.145 1.00 74.38 472 SER A N 1
ATOM 3774 C CA . SER A 1 472 ? 76.295 -2.417 -96.054 1.00 74.38 472 SER A CA 1
ATOM 3775 C C . SER A 1 472 ? 76.350 -1.974 -97.530 1.00 74.38 472 SER A C 1
ATOM 3777 O O . SER A 1 472 ? 75.349 -1.481 -98.062 1.00 74.38 472 SER A O 1
ATOM 3779 N N . PRO A 1 473 ? 77.482 -2.173 -98.236 1.00 62.12 473 PRO A N 1
ATOM 3780 C CA . PRO A 1 473 ? 77.611 -1.840 -99.658 1.00 62.12 473 PRO A CA 1
ATOM 3781 C C . PRO A 1 473 ? 76.673 -2.649 -100.565 1.00 62.12 473 PRO A C 1
ATOM 3783 O O . PRO A 1 473 ? 76.182 -2.111 -101.557 1.00 62.12 473 PRO A O 1
ATOM 3786 N N . ASP A 1 474 ? 76.398 -3.911 -100.216 1.00 61.25 474 ASP A N 1
ATOM 3787 C CA . ASP A 1 474 ? 75.511 -4.795 -100.983 1.00 61.25 474 ASP A CA 1
ATOM 3788 C C . ASP A 1 474 ? 74.045 -4.382 -100.829 1.00 61.25 474 ASP A C 1
ATOM 3790 O O . ASP A 1 474 ? 73.307 -4.317 -101.809 1.00 61.25 474 ASP A O 1
ATOM 3794 N N . HIS A 1 475 ? 73.629 -3.990 -99.622 1.00 65.50 475 HIS A N 1
ATOM 3795 C CA . HIS A 1 475 ? 72.263 -3.524 -99.387 1.00 65.50 475 HIS A CA 1
ATOM 3796 C C . HIS A 1 475 ? 71.977 -2.206 -100.131 1.00 65.50 475 HIS A C 1
ATOM 3798 O O . HIS A 1 475 ? 70.912 -2.056 -100.719 1.00 65.50 475 HIS A O 1
ATOM 3804 N N . ARG A 1 476 ? 72.952 -1.286 -100.231 1.00 63.50 476 ARG A N 1
ATOM 3805 C CA . ARG A 1 476 ? 72.818 -0.064 -101.055 1.00 63.50 476 ARG A CA 1
ATOM 3806 C C . ARG A 1 476 ? 72.721 -0.320 -102.563 1.00 63.50 476 ARG A C 1
ATOM 3808 O O . ARG A 1 476 ? 72.207 0.538 -103.270 1.00 63.50 476 ARG A O 1
ATOM 3815 N N . ARG A 1 477 ? 73.242 -1.446 -103.068 1.00 64.31 477 ARG A N 1
ATOM 3816 C CA . ARG A 1 477 ? 73.237 -1.783 -104.506 1.00 64.31 477 ARG A CA 1
ATOM 3817 C C . ARG A 1 477 ? 71.952 -2.482 -104.965 1.00 64.31 477 ARG A C 1
ATOM 3819 O O . ARG A 1 477 ? 71.617 -2.368 -106.138 1.00 64.31 477 ARG A O 1
ATOM 3826 N N . TYR A 1 478 ? 71.250 -3.176 -104.063 1.00 58.75 478 TYR A N 1
ATOM 3827 C CA . TYR A 1 478 ? 70.032 -3.949 -104.363 1.00 58.75 478 TYR A CA 1
ATOM 3828 C C . TYR A 1 478 ? 68.747 -3.403 -103.709 1.00 58.75 478 TYR A C 1
ATOM 3830 O O . TYR A 1 478 ? 67.662 -3.908 -103.992 1.00 58.75 478 TYR A O 1
ATOM 3838 N N . SER A 1 479 ? 68.834 -2.403 -102.824 1.00 63.69 479 SER A N 1
ATOM 3839 C CA . SER A 1 479 ? 67.658 -1.828 -102.161 1.00 63.69 479 SER A CA 1
ATOM 3840 C C . SER A 1 479 ? 66.874 -0.902 -103.094 1.00 63.69 479 SER A C 1
ATOM 3842 O O . SER A 1 479 ? 67.429 0.012 -103.697 1.00 63.69 479 SER A O 1
ATOM 3844 N N . MET A 1 480 ? 65.561 -1.127 -103.176 1.00 61.03 480 MET A N 1
ATOM 3845 C CA . MET A 1 480 ? 64.608 -0.305 -103.937 1.00 61.03 480 MET A CA 1
ATOM 3846 C C . MET A 1 480 ? 64.140 0.943 -103.160 1.00 61.03 480 MET A C 1
ATOM 3848 O O . MET A 1 480 ? 63.237 1.646 -103.610 1.00 61.03 480 MET A O 1
ATOM 3852 N N . LEU A 1 481 ? 64.704 1.195 -101.973 1.00 63.88 481 LEU A N 1
ATOM 3853 C CA . LEU A 1 481 ? 64.362 2.317 -101.095 1.00 63.88 481 LEU A CA 1
ATOM 3854 C C . LEU A 1 481 ? 65.357 3.470 -101.282 1.00 63.88 481 LEU A C 1
ATOM 3856 O O . LEU A 1 481 ? 66.569 3.259 -101.300 1.00 63.88 481 LEU A O 1
ATOM 3860 N N . ASP A 1 482 ? 64.841 4.697 -101.373 1.00 69.62 482 ASP A N 1
ATOM 3861 C CA . ASP A 1 482 ? 65.654 5.915 -101.454 1.00 69.62 482 ASP A CA 1
ATOM 3862 C C . ASP A 1 482 ? 66.515 6.079 -100.175 1.00 69.62 482 ASP A C 1
ATOM 3864 O O . ASP A 1 482 ? 65.969 6.022 -99.064 1.00 69.62 482 ASP A O 1
ATOM 3868 N N . PRO A 1 483 ? 67.844 6.298 -100.281 1.00 69.38 483 PRO A N 1
ATOM 3869 C CA . PRO A 1 483 ? 68.711 6.609 -99.142 1.00 69.38 483 PRO A CA 1
ATOM 3870 C C . PRO A 1 483 ? 68.178 7.715 -98.219 1.00 69.38 483 PRO A C 1
ATOM 3872 O O . PRO A 1 483 ? 68.361 7.634 -97.003 1.00 69.38 483 PRO A O 1
ATOM 3875 N N . SER A 1 484 ? 67.479 8.712 -98.773 1.00 74.56 484 SER A N 1
ATOM 3876 C CA . SER A 1 484 ? 66.871 9.798 -97.993 1.00 74.56 484 SER A CA 1
ATOM 3877 C C . SER A 1 484 ? 65.739 9.304 -97.073 1.00 74.56 484 SER A C 1
ATOM 3879 O O . SER A 1 484 ? 65.604 9.764 -95.935 1.00 74.56 484 SER A O 1
ATOM 3881 N N . ALA A 1 485 ? 64.977 8.299 -97.518 1.00 76.88 485 ALA A N 1
ATOM 3882 C CA . ALA A 1 485 ? 63.891 7.693 -96.759 1.00 76.88 485 ALA A CA 1
ATOM 3883 C C . ALA A 1 485 ? 64.425 6.859 -95.583 1.00 76.88 485 ALA A C 1
ATOM 3885 O O . ALA A 1 485 ? 63.901 6.964 -94.473 1.00 76.88 485 ALA A O 1
ATOM 3886 N N . LEU A 1 486 ? 65.514 6.106 -95.779 1.00 79.62 486 LEU A N 1
ATOM 3887 C CA . LEU A 1 486 ? 66.191 5.369 -94.701 1.00 79.62 486 LEU A CA 1
ATOM 3888 C C . LEU A 1 486 ? 66.779 6.313 -93.640 1.00 79.62 486 LEU A C 1
ATOM 3890 O O . LEU A 1 486 ? 66.638 6.056 -92.444 1.00 79.62 486 LEU A O 1
ATOM 3894 N N . ASP A 1 487 ? 67.388 7.428 -94.053 1.00 78.56 487 ASP A N 1
ATOM 3895 C CA . ASP A 1 487 ? 67.911 8.437 -93.123 1.00 78.56 487 ASP A CA 1
ATOM 3896 C C . ASP A 1 487 ? 66.778 9.134 -92.340 1.00 78.56 487 ASP A C 1
ATOM 3898 O O . ASP A 1 487 ? 66.915 9.383 -91.135 1.00 78.56 487 ASP A O 1
ATOM 3902 N N . SER A 1 488 ? 65.627 9.380 -92.978 1.00 84.00 488 SER A N 1
ATOM 3903 C CA . SER A 1 488 ? 64.434 9.913 -92.304 1.00 84.00 488 SER A CA 1
ATOM 3904 C C . SER A 1 488 ? 63.861 8.932 -91.271 1.00 84.00 488 SER A C 1
ATOM 3906 O O . SER A 1 488 ? 63.524 9.333 -90.155 1.00 84.00 488 SER A O 1
ATOM 3908 N N . GLU A 1 489 ? 63.853 7.632 -91.580 1.00 86.31 489 GLU A N 1
ATOM 3909 C CA . GLU A 1 489 ? 63.347 6.576 -90.702 1.00 86.31 489 GLU A CA 1
ATOM 3910 C C . GLU A 1 489 ? 64.278 6.323 -89.508 1.00 86.31 489 GLU A C 1
ATOM 3912 O O . GLU A 1 489 ? 63.824 6.223 -88.367 1.00 86.31 489 GLU A O 1
ATOM 3917 N N . VAL A 1 490 ? 65.597 6.313 -89.730 1.00 86.88 490 VAL A N 1
ATOM 3918 C CA . VAL A 1 490 ? 66.594 6.236 -88.650 1.00 86.88 490 VAL A CA 1
ATOM 3919 C C . VAL A 1 490 ? 66.492 7.454 -87.731 1.00 86.88 490 VAL A C 1
ATOM 3921 O O . VAL A 1 490 ? 66.567 7.310 -86.509 1.00 86.88 490 VAL A O 1
ATOM 3924 N N . THR A 1 491 ? 66.290 8.652 -88.284 1.00 87.00 491 THR A N 1
ATOM 3925 C CA . THR A 1 491 ? 66.111 9.880 -87.490 1.00 87.00 491 THR A CA 1
ATOM 3926 C C . THR A 1 491 ? 64.820 9.827 -86.672 1.00 87.00 491 THR A C 1
ATOM 3928 O O . THR A 1 491 ? 64.841 10.126 -85.477 1.00 87.00 491 THR A O 1
ATOM 3931 N N . ARG A 1 492 ? 63.723 9.348 -87.268 1.00 91.75 492 ARG A N 1
ATOM 3932 C CA . ARG A 1 492 ? 62.437 9.134 -86.593 1.00 91.75 492 ARG A CA 1
ATOM 3933 C C . ARG A 1 492 ? 62.546 8.127 -85.445 1.00 91.75 492 ARG A C 1
ATOM 3935 O O . ARG A 1 492 ? 62.053 8.386 -84.349 1.00 91.75 492 ARG A O 1
ATOM 3942 N N . LEU A 1 493 ? 63.229 7.001 -85.659 1.00 92.62 493 LEU A N 1
ATOM 3943 C CA . LEU A 1 493 ? 63.453 5.989 -84.622 1.00 92.62 493 LEU A CA 1
ATOM 3944 C C . LEU A 1 493 ? 64.374 6.488 -83.505 1.00 92.62 493 LEU A C 1
ATOM 3946 O O . LEU A 1 493 ? 64.122 6.180 -82.344 1.00 92.62 493 LEU A O 1
ATOM 3950 N N . ARG A 1 494 ? 65.392 7.298 -83.822 1.00 90.88 494 ARG A N 1
ATOM 3951 C CA . ARG A 1 494 ? 66.249 7.952 -82.817 1.00 90.88 494 ARG A CA 1
ATOM 3952 C C . ARG A 1 494 ? 65.478 8.952 -81.962 1.00 90.88 494 ARG A C 1
ATOM 3954 O O . ARG A 1 494 ? 65.642 8.945 -80.749 1.00 90.88 494 ARG A O 1
ATOM 3961 N N . GLN A 1 495 ? 64.618 9.770 -82.566 1.00 92.62 495 GLN A N 1
ATOM 3962 C CA . GLN A 1 495 ? 63.747 10.685 -81.820 1.00 92.62 495 GLN A CA 1
ATOM 3963 C C . GLN A 1 495 ? 62.777 9.922 -80.915 1.00 92.62 495 GLN A C 1
ATOM 3965 O O . GLN A 1 495 ? 62.625 10.260 -79.745 1.00 92.62 495 GLN A O 1
ATOM 3970 N N . ARG A 1 496 ? 62.169 8.846 -81.425 1.00 93.81 496 ARG A N 1
ATOM 3971 C CA . ARG A 1 496 ? 61.280 7.988 -80.636 1.00 93.81 496 ARG A CA 1
ATOM 3972 C C . ARG A 1 496 ? 62.012 7.287 -79.488 1.00 93.81 496 ARG A C 1
ATOM 3974 O O . ARG A 1 496 ? 61.464 7.225 -78.395 1.00 93.81 496 ARG A O 1
ATOM 3981 N N . LEU A 1 497 ? 63.238 6.810 -79.716 1.00 94.62 497 LEU A N 1
ATOM 3982 C CA . LEU A 1 497 ? 64.097 6.233 -78.679 1.00 94.62 497 LEU A CA 1
ATOM 3983 C C . LEU A 1 497 ? 64.392 7.252 -77.574 1.00 94.62 497 LEU A C 1
ATOM 3985 O O . LEU A 1 497 ? 64.153 6.958 -76.406 1.00 94.62 497 LEU A O 1
ATOM 3989 N N . LEU A 1 498 ? 64.830 8.458 -77.946 1.00 93.81 498 LEU A N 1
ATOM 3990 C CA . LEU A 1 498 ? 65.086 9.543 -76.996 1.00 93.81 498 LEU A CA 1
ATOM 3991 C C . LEU A 1 498 ? 63.837 9.872 -76.169 1.00 93.81 498 LEU A C 1
ATOM 3993 O O . LEU A 1 498 ? 63.928 9.938 -74.946 1.00 93.81 498 LEU A O 1
ATOM 3997 N N . GLY A 1 499 ? 62.668 9.975 -76.810 1.00 94.69 499 GLY A N 1
ATOM 3998 C CA . GLY A 1 499 ? 61.401 10.214 -76.114 1.00 94.69 499 GLY A CA 1
ATOM 3999 C C . GLY A 1 499 ? 61.026 9.098 -75.131 1.00 94.69 499 GLY A C 1
ATOM 4000 O O . GLY A 1 499 ? 60.567 9.380 -74.028 1.00 94.69 499 GLY A O 1
ATOM 4001 N N . THR A 1 500 ? 61.265 7.826 -75.475 1.00 93.00 500 THR A N 1
ATOM 4002 C CA . THR A 1 500 ? 61.027 6.702 -74.547 1.00 93.00 500 THR A CA 1
ATOM 4003 C C . THR A 1 500 ? 62.037 6.644 -73.397 1.00 93.00 500 THR A C 1
ATOM 4005 O O . THR A 1 500 ? 61.663 6.302 -72.277 1.00 93.00 500 THR A O 1
ATOM 4008 N N . GLU A 1 501 ? 63.299 7.010 -73.638 1.00 92.50 501 GLU A N 1
ATOM 4009 C CA . GLU A 1 501 ? 64.344 7.084 -72.605 1.00 92.50 501 GLU A CA 1
ATOM 4010 C C . GLU A 1 501 ? 64.109 8.247 -71.631 1.00 92.50 501 GLU A C 1
ATOM 4012 O O . GLU A 1 501 ? 64.377 8.131 -70.437 1.00 92.50 501 GLU A O 1
ATOM 4017 N N . GLU A 1 502 ? 63.603 9.375 -72.125 1.00 93.75 502 GLU A N 1
ATOM 4018 C CA . GLU A 1 502 ? 63.168 10.503 -71.300 1.00 93.75 502 GLU A CA 1
ATOM 4019 C C . GLU A 1 502 ? 61.920 10.154 -70.478 1.00 93.75 502 GLU A C 1
ATOM 4021 O O . GLU A 1 502 ? 61.900 10.392 -69.274 1.00 93.75 502 GLU A O 1
ATOM 4026 N N . ALA A 1 503 ? 60.931 9.480 -71.076 1.00 93.31 503 ALA A N 1
ATOM 4027 C CA . ALA A 1 503 ? 59.754 9.000 -70.351 1.00 93.31 503 ALA A CA 1
ATOM 4028 C C . ALA A 1 503 ? 60.112 8.021 -69.217 1.00 93.31 503 ALA A C 1
ATOM 4030 O O . ALA A 1 503 ? 59.541 8.114 -68.131 1.00 93.31 503 ALA A O 1
ATOM 4031 N N . LEU A 1 504 ? 61.073 7.113 -69.440 1.00 93.88 504 LEU A N 1
ATOM 4032 C CA . LEU A 1 504 ? 61.568 6.214 -68.395 1.00 93.88 504 LEU A CA 1
ATOM 4033 C C . LEU A 1 504 ? 62.287 6.986 -67.279 1.00 93.88 504 LEU A C 1
ATOM 4035 O O . LEU A 1 504 ? 62.022 6.726 -66.110 1.00 93.88 504 LEU A O 1
ATOM 4039 N N . ARG A 1 505 ? 63.154 7.951 -67.616 1.00 93.25 505 ARG A N 1
ATOM 4040 C CA . ARG A 1 505 ? 63.844 8.788 -66.617 1.00 93.25 505 ARG A CA 1
ATOM 4041 C C . ARG A 1 505 ? 62.867 9.570 -65.744 1.00 93.25 505 ARG A C 1
ATOM 4043 O O . ARG A 1 505 ? 62.924 9.438 -64.527 1.00 93.25 505 ARG A O 1
ATOM 4050 N N . ASN A 1 506 ? 61.917 10.272 -66.359 1.00 92.38 506 ASN A N 1
ATOM 4051 C CA . ASN A 1 506 ? 60.899 11.034 -65.633 1.00 92.38 506 ASN A CA 1
ATOM 4052 C C . ASN A 1 506 ? 60.046 10.126 -64.730 1.00 92.38 506 ASN A C 1
ATOM 4054 O O . ASN A 1 506 ? 59.693 10.503 -63.615 1.00 92.38 506 ASN A O 1
ATOM 4058 N N . ALA A 1 507 ? 59.728 8.909 -65.186 1.00 89.69 507 ALA A N 1
ATOM 4059 C CA . ALA A 1 507 ? 58.996 7.941 -64.375 1.00 89.69 507 ALA A CA 1
ATOM 4060 C C . ALA A 1 507 ? 59.812 7.457 -63.164 1.00 89.69 507 ALA A C 1
ATOM 4062 O O . ALA A 1 507 ? 59.256 7.365 -62.070 1.00 89.69 507 ALA A O 1
ATOM 4063 N N . LEU A 1 508 ? 61.104 7.152 -63.344 1.00 89.25 508 LEU A N 1
ATOM 4064 C CA . LEU A 1 508 ? 62.005 6.721 -62.268 1.00 89.25 508 LEU A CA 1
ATOM 4065 C C . LEU A 1 508 ? 62.189 7.814 -61.207 1.00 89.25 508 LEU A C 1
ATOM 4067 O O . LEU A 1 508 ? 62.105 7.523 -60.015 1.00 89.25 508 LEU A O 1
ATOM 4071 N N . GLU A 1 509 ? 62.393 9.060 -61.635 1.00 90.12 509 GLU A N 1
ATOM 4072 C CA . GLU A 1 509 ? 62.521 10.217 -60.740 1.00 90.12 509 GLU A CA 1
ATOM 4073 C C . GLU A 1 509 ? 61.240 10.424 -59.924 1.00 90.12 509 GLU A C 1
ATOM 4075 O O . GLU A 1 509 ? 61.290 10.470 -58.695 1.00 90.12 509 GLU A O 1
ATOM 4080 N N . HIS A 1 510 ? 60.077 10.414 -60.582 1.00 88.00 510 HIS A N 1
ATOM 4081 C CA . HIS A 1 510 ? 58.791 10.520 -59.894 1.00 88.00 510 HIS A CA 1
ATOM 4082 C C . HIS A 1 510 ? 58.560 9.374 -58.892 1.00 88.00 510 HIS A C 1
ATOM 4084 O O . HIS A 1 510 ? 58.044 9.589 -57.797 1.00 88.00 510 HIS A O 1
ATOM 4090 N N . ASN A 1 511 ? 58.963 8.144 -59.225 1.00 86.75 511 ASN A N 1
ATOM 4091 C CA . ASN A 1 511 ? 58.835 7.007 -58.312 1.00 86.75 511 ASN A CA 1
ATOM 4092 C C . ASN A 1 511 ? 59.741 7.153 -57.083 1.00 86.75 511 ASN A C 1
ATOM 4094 O O . ASN A 1 511 ? 59.306 6.909 -55.960 1.00 86.75 511 ASN A O 1
ATOM 4098 N N . GLN A 1 512 ? 60.967 7.637 -57.284 1.00 87.62 512 GLN A N 1
ATOM 4099 C CA . GLN A 1 512 ? 61.903 7.913 -56.203 1.00 87.62 512 GLN A CA 1
ATOM 4100 C C . GLN A 1 512 ? 61.376 9.003 -55.252 1.00 87.62 512 GLN A C 1
ATOM 4102 O O . GLN A 1 512 ? 61.550 8.890 -54.036 1.00 87.62 512 GLN A O 1
ATOM 4107 N N . GLU A 1 513 ? 60.714 10.037 -55.775 1.00 87.56 513 GLU A N 1
ATOM 4108 C CA . GLU A 1 513 ? 60.041 11.069 -54.974 1.00 87.56 513 GLU A CA 1
ATOM 4109 C C . GLU A 1 513 ? 58.866 10.497 -54.165 1.00 87.56 513 GLU A C 1
ATOM 4111 O O . GLU A 1 513 ? 58.737 10.767 -52.966 1.00 87.56 513 GLU A O 1
ATOM 4116 N N . VAL A 1 514 ? 58.029 9.661 -54.789 1.00 84.12 514 VAL A N 1
ATOM 4117 C CA . VAL A 1 514 ? 56.896 9.001 -54.121 1.00 84.12 514 VAL A CA 1
ATOM 4118 C C . VAL A 1 514 ? 57.377 8.049 -53.022 1.00 84.12 514 VAL A C 1
ATOM 4120 O O . VAL A 1 514 ? 56.830 8.066 -51.919 1.00 84.12 514 VAL A O 1
ATOM 4123 N N . ASP A 1 515 ? 58.430 7.268 -53.261 1.00 83.62 515 ASP A N 1
ATOM 4124 C CA . ASP A 1 515 ? 59.009 6.372 -52.256 1.00 83.62 515 ASP A CA 1
ATOM 4125 C C . ASP A 1 515 ? 59.585 7.146 -51.061 1.00 83.62 515 ASP A C 1
ATOM 4127 O O . ASP A 1 515 ? 59.402 6.740 -49.907 1.00 83.62 515 ASP A O 1
ATOM 4131 N N . GLN A 1 516 ? 60.224 8.295 -51.302 1.00 86.44 516 GLN A N 1
ATOM 4132 C CA . GLN A 1 516 ? 60.677 9.188 -50.231 1.00 86.44 516 GLN A CA 1
ATOM 4133 C C . GLN A 1 516 ? 59.501 9.729 -49.408 1.00 86.44 516 GLN A C 1
ATOM 4135 O O . GLN A 1 516 ? 59.571 9.737 -48.175 1.00 86.44 516 GLN A O 1
ATOM 4140 N N . LEU A 1 517 ? 58.398 10.113 -50.060 1.00 83.88 517 LEU A N 1
ATOM 4141 C CA . LEU A 1 517 ? 57.183 10.573 -49.387 1.00 83.88 517 LEU A CA 1
ATOM 4142 C C . LEU A 1 517 ? 56.551 9.458 -48.539 1.00 83.88 517 LEU A C 1
ATOM 4144 O O . LEU A 1 517 ? 56.215 9.677 -47.373 1.00 83.88 517 LEU A O 1
ATOM 4148 N N . VAL A 1 518 ? 56.449 8.239 -49.075 1.00 81.69 518 VAL A N 1
ATOM 4149 C CA . VAL A 1 518 ? 55.918 7.070 -48.354 1.00 81.69 518 VAL A CA 1
ATOM 4150 C C . VAL A 1 518 ? 56.785 6.727 -47.139 1.00 81.69 518 VAL A C 1
ATOM 4152 O O . VAL A 1 518 ? 56.255 6.461 -46.057 1.00 81.69 518 VAL A O 1
ATOM 4155 N N . GLN A 1 519 ? 58.113 6.775 -47.267 1.00 80.38 519 GLN A N 1
ATOM 4156 C CA . GLN A 1 519 ? 59.026 6.559 -46.141 1.00 80.38 519 GLN A CA 1
ATOM 4157 C C . GLN A 1 519 ? 58.931 7.671 -45.088 1.00 80.38 519 GLN A C 1
ATOM 4159 O O . GLN A 1 519 ? 58.996 7.381 -43.892 1.00 80.38 519 GLN A O 1
ATOM 4164 N N . ALA A 1 520 ? 58.744 8.927 -45.501 1.00 80.38 520 ALA A N 1
ATOM 4165 C CA . ALA A 1 520 ? 58.544 10.050 -44.589 1.00 80.38 520 ALA A CA 1
ATOM 4166 C C . ALA A 1 520 ? 57.229 9.924 -43.801 1.00 80.38 520 ALA A C 1
ATOM 4168 O O . ALA A 1 520 ? 57.228 10.140 -42.588 1.00 80.38 520 ALA A O 1
ATOM 4169 N N . MET A 1 521 ? 56.141 9.493 -44.452 1.00 73.31 521 MET A N 1
ATOM 4170 C CA . MET A 1 521 ? 54.867 9.214 -43.779 1.00 73.31 521 MET A CA 1
ATOM 4171 C C . MET A 1 521 ? 54.979 8.054 -42.780 1.00 73.31 521 MET A C 1
ATOM 4173 O O . MET A 1 521 ? 54.425 8.133 -41.691 1.00 73.31 521 MET A O 1
ATOM 4177 N N . ARG A 1 522 ? 55.752 7.001 -43.089 1.00 75.69 522 ARG A N 1
ATOM 4178 C CA . ARG A 1 522 ? 55.998 5.888 -42.147 1.00 75.69 522 ARG A CA 1
ATOM 4179 C C . ARG A 1 522 ? 56.828 6.297 -40.922 1.00 75.69 522 ARG A C 1
ATOM 4181 O O . ARG A 1 522 ? 56.681 5.691 -39.867 1.00 75.69 522 ARG A O 1
ATOM 4188 N N . LYS A 1 523 ? 57.696 7.308 -41.044 1.00 69.38 523 LYS A N 1
ATOM 4189 C CA . LYS A 1 523 ? 58.566 7.800 -39.956 1.00 69.38 523 LYS A CA 1
ATOM 4190 C C . LYS A 1 523 ? 57.891 8.814 -39.018 1.00 69.38 523 LYS A C 1
ATOM 4192 O O . LYS A 1 523 ? 58.479 9.155 -37.995 1.00 69.38 523 LYS A O 1
ATOM 4197 N N . ARG A 1 524 ? 56.683 9.295 -39.331 1.00 51.81 524 ARG A N 1
ATOM 4198 C CA . ARG A 1 524 ? 55.877 10.167 -38.456 1.00 51.81 524 ARG A CA 1
ATOM 4199 C C . ARG A 1 524 ? 54.475 9.575 -38.249 1.00 51.81 524 ARG A C 1
ATOM 4201 O O . ARG A 1 524 ? 53.563 9.965 -38.971 1.00 51.81 524 ARG A O 1
ATOM 4208 N N . PRO A 1 525 ? 54.276 8.677 -37.267 1.00 54.53 525 PRO A N 1
ATOM 4209 C CA . PRO A 1 525 ? 52.931 8.237 -36.900 1.00 54.53 525 PRO A CA 1
ATOM 4210 C C . PRO A 1 525 ? 52.186 9.283 -36.049 1.00 54.53 525 PRO A C 1
ATOM 4212 O O . PRO A 1 525 ? 50.961 9.279 -36.007 1.00 54.53 525 PRO A O 1
ATOM 4215 N N . ASP A 1 526 ? 52.897 10.236 -35.438 1.00 43.97 526 ASP A N 1
ATOM 4216 C CA . ASP A 1 526 ? 52.302 11.226 -34.541 1.00 43.97 526 ASP A CA 1
ATOM 4217 C C . ASP A 1 526 ? 52.183 12.592 -35.214 1.00 43.97 526 ASP A C 1
ATOM 4219 O O . ASP A 1 526 ? 53.146 13.364 -35.247 1.00 43.97 526 ASP A O 1
ATOM 4223 N N . LYS A 1 527 ? 50.991 12.860 -35.761 1.00 48.75 527 LYS A N 1
ATOM 4224 C CA . LYS A 1 527 ? 50.323 14.169 -35.967 1.00 48.75 527 LYS A CA 1
ATOM 4225 C C . LYS A 1 527 ? 49.493 14.142 -37.249 1.00 48.75 527 LYS A C 1
ATOM 4227 O O . LYS A 1 527 ? 49.904 14.694 -38.265 1.00 48.75 527 LYS A O 1
ATOM 4232 N N . SER A 1 528 ? 48.335 13.491 -37.176 1.00 36.81 528 SER A N 1
ATOM 4233 C CA . SER A 1 528 ? 47.083 13.748 -37.921 1.00 36.81 528 SER A CA 1
ATOM 4234 C C . SER A 1 528 ? 46.179 12.552 -37.608 1.00 36.81 528 SER A C 1
ATOM 4236 O O . SER A 1 528 ? 46.441 11.462 -38.090 1.00 36.81 528 SER A O 1
ATOM 4238 N N . GLN A 1 529 ? 45.192 12.626 -36.715 1.00 38.44 529 GLN A N 1
ATOM 4239 C CA . GLN A 1 529 ? 43.927 13.311 -36.976 1.00 38.44 529 GLN A CA 1
ATOM 4240 C C . GLN A 1 529 ? 43.121 13.429 -35.662 1.00 38.44 529 GLN A C 1
ATOM 4242 O O . GLN A 1 529 ? 42.263 12.608 -35.362 1.00 38.44 529 GLN A O 1
ATOM 4247 N N . VAL A 1 530 ? 43.388 14.467 -34.867 1.00 43.50 530 VAL A N 1
ATOM 4248 C CA . VAL A 1 530 ? 42.334 15.093 -34.058 1.00 43.50 530 VAL A CA 1
ATOM 4249 C C . VAL A 1 530 ? 41.791 16.188 -34.954 1.00 43.50 530 VAL A C 1
ATOM 4251 O O . VAL A 1 530 ? 42.538 17.108 -35.262 1.00 43.50 530 VAL A O 1
ATOM 4254 N N . LEU A 1 531 ? 40.570 16.011 -35.457 1.00 44.06 531 LEU A N 1
ATOM 4255 C CA . LEU A 1 531 ? 39.588 17.045 -35.808 1.00 44.06 531 LEU A CA 1
ATOM 4256 C C . LEU A 1 531 ? 38.473 16.385 -36.634 1.00 44.06 531 LEU A C 1
ATOM 4258 O O . LEU A 1 531 ? 38.660 16.060 -37.804 1.00 44.06 531 LEU A O 1
ATOM 4262 N N . GLY A 1 532 ? 37.307 16.232 -35.999 1.00 33.44 532 GLY A N 1
ATOM 4263 C CA . GLY A 1 532 ? 36.021 16.121 -36.687 1.00 33.44 532 GLY A CA 1
ATOM 4264 C C . GLY A 1 532 ? 35.275 14.797 -36.526 1.00 33.44 532 GLY A C 1
ATOM 4265 O O . GLY A 1 532 ? 35.304 13.980 -37.436 1.00 33.44 532 GLY A O 1
ATOM 4266 N N . ALA A 1 533 ? 34.537 14.635 -35.422 1.00 33.56 533 ALA A N 1
ATOM 4267 C CA . ALA A 1 533 ? 33.101 14.321 -35.457 1.00 33.56 533 ALA A CA 1
ATOM 4268 C C . ALA A 1 533 ? 32.521 14.241 -34.033 1.00 33.56 533 ALA A C 1
ATOM 4270 O O . ALA A 1 533 ? 33.002 13.508 -33.175 1.00 33.56 533 ALA A O 1
ATOM 4271 N N . ASN A 1 534 ? 31.477 15.033 -33.824 1.00 36.09 534 ASN A N 1
ATOM 4272 C CA . ASN A 1 534 ? 30.659 15.163 -32.627 1.00 36.09 534 ASN A CA 1
ATOM 4273 C C . ASN A 1 534 ? 30.171 13.817 -32.065 1.00 36.09 534 ASN A C 1
ATOM 4275 O O . ASN A 1 534 ? 29.629 13.003 -32.808 1.00 36.09 534 ASN A O 1
ATOM 4279 N N . SER A 1 535 ? 30.210 13.660 -30.741 1.00 34.19 535 SER A N 1
ATOM 4280 C CA . SER A 1 535 ? 29.191 12.884 -30.031 1.00 34.19 535 SER A CA 1
ATOM 4281 C C . SER A 1 535 ? 28.972 13.486 -28.649 1.00 34.19 535 SER A C 1
ATOM 4283 O O . SER A 1 535 ? 29.803 13.367 -27.752 1.00 34.19 535 SER A O 1
ATOM 4285 N N . ALA A 1 536 ? 27.843 14.175 -28.518 1.00 45.94 536 ALA A N 1
ATOM 4286 C CA . ALA A 1 536 ? 27.270 14.564 -27.246 1.00 45.94 536 ALA A CA 1
ATOM 4287 C C . ALA A 1 536 ? 26.956 13.314 -26.409 1.00 45.94 536 ALA A C 1
ATOM 4289 O O . ALA A 1 536 ? 26.440 12.336 -26.950 1.00 45.94 536 ALA A O 1
ATOM 4290 N N . ASN A 1 537 ? 27.279 13.397 -25.115 1.00 37.44 537 ASN A N 1
ATOM 4291 C CA . ASN A 1 537 ? 26.702 12.712 -23.947 1.00 37.44 537 ASN A CA 1
ATOM 4292 C C . ASN A 1 537 ? 27.803 12.212 -23.011 1.00 37.44 537 ASN A C 1
ATOM 4294 O O . ASN A 1 537 ? 28.570 11.322 -23.362 1.00 37.44 537 ASN A O 1
ATOM 4298 N N . GLY A 1 538 ? 27.837 12.754 -21.794 1.00 33.94 538 GLY A N 1
ATOM 4299 C CA . GLY A 1 538 ? 28.700 12.238 -20.736 1.00 33.94 538 GLY A CA 1
ATOM 4300 C C . GLY A 1 538 ? 28.960 13.249 -19.633 1.00 33.94 538 GLY A C 1
ATOM 4301 O O . GLY A 1 538 ? 30.021 13.853 -19.580 1.00 33.94 538 GLY A O 1
ATOM 4302 N N . ILE A 1 539 ? 27.946 13.435 -18.794 1.00 41.62 539 ILE A N 1
ATOM 4303 C CA . ILE A 1 539 ? 27.952 14.034 -17.455 1.00 41.62 539 ILE A CA 1
ATOM 4304 C C . ILE A 1 539 ? 29.320 13.871 -16.764 1.00 41.62 539 ILE A C 1
ATOM 4306 O O . ILE A 1 539 ? 29.717 12.756 -16.432 1.00 41.62 539 ILE A O 1
ATOM 4310 N N . HIS A 1 540 ? 30.015 14.983 -16.512 1.00 34.72 540 HIS A N 1
ATOM 4311 C CA . HIS A 1 540 ? 31.141 15.005 -15.583 1.00 34.72 540 HIS A CA 1
ATOM 4312 C C . HIS A 1 540 ? 30.603 15.229 -14.168 1.00 34.72 540 HIS A C 1
ATOM 4314 O O . HIS A 1 540 ? 30.075 16.295 -13.852 1.00 34.72 540 HIS A O 1
ATOM 4320 N N . HIS A 1 541 ? 30.741 14.202 -13.329 1.00 34.22 541 HIS A N 1
ATOM 4321 C CA . HIS A 1 541 ? 30.685 14.334 -11.880 1.00 34.22 541 HIS A CA 1
ATOM 4322 C C . HIS A 1 541 ? 31.807 15.267 -11.418 1.00 34.22 541 HIS A C 1
ATOM 4324 O O . HIS A 1 541 ? 32.973 15.080 -11.763 1.00 34.22 541 HIS A O 1
ATOM 4330 N N . GLN A 1 542 ? 31.418 16.281 -10.653 1.00 33.59 542 GLN A N 1
ATOM 4331 C CA . GLN A 1 542 ? 32.305 17.189 -9.948 1.00 33.59 542 GLN A CA 1
ATOM 4332 C C . GLN A 1 542 ? 32.642 16.531 -8.607 1.00 33.59 542 GLN A C 1
ATOM 4334 O O . GLN A 1 542 ? 31.827 16.553 -7.686 1.00 33.59 542 GLN A O 1
ATOM 4339 N N . GLU A 1 543 ? 33.806 15.887 -8.522 1.00 32.09 543 GLU A N 1
ATOM 4340 C CA . GLU A 1 543 ? 34.388 15.505 -7.238 1.00 32.09 543 GLU A CA 1
ATOM 4341 C C . GLU A 1 543 ? 35.219 16.667 -6.689 1.00 32.09 543 GLU A C 1
ATOM 4343 O O . GLU A 1 543 ? 35.991 17.326 -7.380 1.00 32.09 543 GLU A O 1
ATOM 4348 N N . SER A 1 544 ? 34.935 16.923 -5.423 1.00 36.53 544 SER A N 1
ATOM 4349 C CA . SER A 1 544 ? 35.482 17.882 -4.480 1.00 36.53 544 SER A CA 1
ATOM 4350 C C . SER A 1 544 ? 37.008 17.874 -4.365 1.00 36.53 544 SER A C 1
ATOM 4352 O O . SER A 1 544 ? 37.578 16.900 -3.877 1.00 36.53 544 SER A O 1
ATOM 4354 N N . ASP A 1 545 ? 37.629 19.019 -4.649 1.00 33.78 545 ASP A N 1
ATOM 4355 C CA . ASP A 1 545 ? 38.940 19.370 -4.107 1.00 33.78 545 ASP A CA 1
ATOM 4356 C C . ASP A 1 545 ? 38.753 20.061 -2.753 1.00 33.78 545 ASP A C 1
ATOM 4358 O O . ASP A 1 545 ? 38.249 21.182 -2.647 1.00 33.78 545 ASP A O 1
ATOM 4362 N N . SER A 1 546 ? 39.165 19.363 -1.698 1.00 33.84 546 SER A N 1
ATOM 4363 C CA . SER A 1 546 ? 39.322 19.909 -0.356 1.00 33.84 546 SER A CA 1
ATOM 4364 C C . SER A 1 546 ? 40.761 19.717 0.107 1.00 33.84 546 SER A C 1
ATOM 4366 O O . SER A 1 546 ? 41.263 18.595 0.065 1.00 33.84 546 SER A O 1
ATOM 4368 N N . THR A 1 547 ? 41.325 20.793 0.675 1.00 36.53 547 THR A N 1
ATOM 4369 C CA . THR A 1 547 ? 42.570 20.888 1.475 1.00 36.53 547 THR A CA 1
ATOM 4370 C C . THR A 1 547 ? 43.860 20.819 0.649 1.00 36.53 547 THR A C 1
ATOM 4372 O O . THR A 1 547 ? 43.995 19.947 -0.192 1.00 36.53 547 THR A O 1
ATOM 4375 N N . ARG A 1 548 ? 44.881 21.671 0.789 1.00 34.62 548 ARG A N 1
ATOM 4376 C CA . ARG A 1 548 ? 45.434 22.557 1.844 1.00 34.62 548 ARG A CA 1
ATOM 4377 C C . ARG A 1 548 ? 46.591 23.324 1.127 1.00 34.62 548 ARG A C 1
ATOM 4379 O O . ARG A 1 548 ? 47.024 22.866 0.077 1.00 34.62 548 ARG A O 1
ATOM 4386 N N . ASP A 1 549 ? 47.144 24.470 1.502 1.00 35.12 549 ASP A N 1
ATOM 4387 C CA . ASP A 1 549 ? 47.542 24.996 2.802 1.00 35.12 549 ASP A CA 1
ATOM 4388 C C . ASP A 1 549 ? 47.805 26.508 2.671 1.00 35.12 549 ASP A C 1
ATOM 4390 O O . ASP A 1 549 ? 48.277 27.001 1.643 1.00 35.12 549 ASP A O 1
ATOM 4394 N N . GLU A 1 550 ? 47.528 27.211 3.763 1.00 40.03 550 GLU A N 1
ATOM 4395 C CA . GLU A 1 550 ? 48.012 28.549 4.076 1.00 40.03 550 GLU A CA 1
ATOM 4396 C C . GLU A 1 550 ? 49.534 28.536 4.279 1.00 40.03 550 GLU A C 1
ATOM 4398 O O . GLU A 1 550 ? 50.049 27.668 4.984 1.00 40.03 550 GLU A O 1
ATOM 4403 N N . GLN A 1 551 ? 50.239 29.549 3.767 1.00 44.12 551 GLN A N 1
ATOM 4404 C CA . GLN A 1 551 ? 51.381 30.147 4.465 1.00 44.12 551 GLN A CA 1
ATOM 4405 C C . GLN A 1 551 ? 51.769 31.503 3.852 1.00 44.12 551 GLN A C 1
ATOM 4407 O O . GLN A 1 551 ? 52.141 31.577 2.682 1.00 44.12 551 GLN A O 1
ATOM 4412 N N . HIS A 1 552 ? 51.752 32.505 4.741 1.00 41.62 552 HIS A N 1
ATOM 4413 C CA . HIS A 1 552 ? 52.269 33.881 4.676 1.00 41.62 552 HIS A CA 1
ATOM 4414 C C . HIS A 1 552 ? 51.415 34.988 4.053 1.00 41.62 552 HIS A C 1
ATOM 4416 O O . HIS A 1 552 ? 51.161 34.974 2.831 1.00 41.62 552 HIS A O 1
#

Organism: NCBI:txid1143690

Secondary structure (DSSP, 8-state):
---HHHHHHHHHHHHHHHHHHHHHHHHHHHHHHHHHH-----SSSHHHHHHHHHHHHHHHHHHHHHHHHHHHHHHHHHHHHHHHHHHHHHHHHHHHHHHHHHHHHHHHHHHHHHHHHHHHHHHHHHHHHHHHHHHHHHHHHHTS-S--TTSHHHHHHHHHHHHHHHHHHHHHHHHHHHHHHHHHHHHHHHHHHHHHHHHHHHHHHHHHHHHHHHHHHHHT--HHHHHHHHHHHHHHHHHHHHHHHHHHHHHHHHHHHHHHHHHHHHHHHHHHHHHHHHHHHHHHHHHHHHHHHHHHHHHHHHHHHHTTT-------TTHHHHHHHHHHHHHHHHHHHHHHHHHHHHHHHHHHHHHHHHHHHHHHHHHHHHHHHHHHHHHHHHHHHHHHHHHHHHHHHHHHHHHHHHHHHHHHHHHHHHHHHHHHHHHHHHHHHHHHHHHHHHHHHHHHHHHHHHHHHHHHHHHHHHHHHHH-HHHHHH--S-HHHHHHHHHHHHHHHHHHHHHHHHHHHHHHHHHHHHHHHHH--SS-------------------------